Protein 8D41 (pdb70)

Organism: Homo sapiens (NCBI:txid9606)

Solvent-accessible surface area: 24075 Å² total; per-residue (Å²): 115,75,137,175,174,68,55,175,88,50,196,30,59,61,146,104,72,5,68,4,112,43,67,57,0,38,16,7,21,8,7,70,116,71,32,23,0,0,2,0,10,88,63,2,36,0,14,0,50,22,19,129,83,110,63,87,66,39,56,5,144,8,31,136,90,13,0,27,4,2,68,13,2,34,118,81,62,30,0,0,0,0,0,10,36,59,25,0,18,0,6,29,9,92,76,89,99,131,72,68,69,32,116,1,6,91,50,87,0,42,14,1,8,34,6,67,95,83,26,31,0,2,0,0,0,8,20,82,44,0,36,8,17,6,22,102,139,91,22,54,56,56,38,49,1,110,38,10,106,73,73,0,36,48,5,30,18,2,71,79,69,35,72,26,0,0,0,0,0,40,17,81,20,0,21,0,0,76,18,68,37,58,62,35,69,37,50,4,131,40,10,96,9,8,0,16,0,3,30,8,48,54,21,76,101,92,24,33,0,0,0,0,0,41,3,20,23,0,17,0,3,15,23,122,106,106,64,50,57,65,52,8,122,38,8,49,78,44,0,10,5,6,8,11,7,39,88,32,62,1,0,1,0,0,0,31,25,3,16,5,33,3,8,37,19,86,90,35,39,71,31,20,60,49,88,65,52,8,97,85,0,43,13,25,11,37,42,133,67,20,46,15,1,0,3,0,0,23,77,0,2,0,0,6,81,3,47,182,115,207,53,78,52,121,117,67,4,68,3,120,40,58,69,0,38,14,6,19,5,6,73,114,71,32,29,0,0,2,0,7,64,78,0,10,0,14,0,44,25,15,122,82,94,62,84,66,35,73,7,127,10,21,128,81,8,0,26,3,0,54,13,3,32,117,78,61,28,0,0,0,0,0,7,38,53,25,0,15,0,10,29,10,93,80,89,110,136,67,70,61,31,112,1,7,88,39,35,0,41,10,0,10,34,6,68,102,45,33,36,0,2,0,0,0,4,23,63,40,0,37,8,13,7,23,103,128,91,20,55,52,51,37,66,1,122,36,9,95,42,7,0,38,50,5,28,21,1,53,75,68,38,85,23,1,0,0,0,0,37,27,133,21,1,22,0,0,83,30,75,39,84,66,36,70,34,50,6,138,39,10,111,102,9,0,17,0,4,26,5,46,42,22,78,124,13,26,52,0,0,0,0,0,38,18,119,31,0,20,0,3,21,25,125,92,112,59,50,55,65,59,12,76,39,11,60,72,41,0,12,4,5,4,5,7,29,88,43,74,8,0,3,0,1,0,42,42,15,25,0,39,0,10,47,15,78,95,33,106,62,33,24,67,16,104,47,70,9,106,85,0,46,14,26,15,36,39,161,68,22,45,12,0,0,1,0,0,20,77,0,1,0,0,2,37,3,54

Nearest PDB structures (foldseek):
  8d41-assembly2_B  TM=9.982E-01  e=4.734E-61  Homo sapiens
  8d30-assembly2_B  TM=9.997E-01  e=1.872E-59  Homo sapiens
  8d30-assembly1_A  TM=9.996E-01  e=1.872E-59  Homo sapiens
  5a1u-assembly1_D  TM=9.649E-01  e=9.691E-51  Mus musculus
  8wc8-assembly1_B  TM=8.792E-01  e=8.380E-22  Homo sapiens

GO terms:
  GO:0030126 COPI vesicle coat (C, IDA)
  GO:0006890 retrograde vesicle-mediated transport, Golgi to endoplasmic reticulum (P, IMP)
  GO:0000139 Golgi membrane (C, TAS)
  GO:0005789 endoplasmic reticulum membrane (C, TAS)
  GO:0005829 cytosol (C, TAS)
  GO:0030133 transport vesicle (C, TAS)
  GO:0005515 protein binding (F, IPI)
  GO:0006891 intra-Golgi vesicle-mediated transport (P, IDA)
  GO:0006890 retrograde vesicle-mediated transport, Golgi to endoplasmic reticulum (P, TAS)

InterPro domains:
  IPR001680 WD40 repeat [PF00400] (9-43)
  IPR001680 WD40 repeat [PF00400] (49-85)
  IPR001680 WD40 repeat [PF00400] (91-127)
  IPR001680 WD40 repeat [PF00400] (132-170)
  IPR001680 WD40 repeat [PF00400] (177-215)
  IPR001680 WD40 repeat [PF00400] (220-256)
  IPR001680 WD40 repeat [PS50082] (11-52)
  IPR001680 WD40 repeat [PS50082] (95-127)
  IPR001680 WD40 repeat [PS50082] (138-180)
  IPR001680 WD40 repeat [PS50082] (181-224)
  IPR001680 WD40 repeat [PS50082] (225-266)
  IPR001680 WD40 repeat [SM00320] (4-43)
  IPR001680 WD40 repeat [SM00320] (46-85)
  IPR001680 WD40 repeat [SM00320] (88-127)
  IPR001680 WD40 repeat [SM00320] (131-171)
  IPR001680 WD40 repeat [SM00320] (174-215)
  IPR001680 WD40 repeat [SM00320] (218-257)
  IPR006692 COPA/B, second beta-propeller domain [PF04053] (319-577)
  IPR015943 WD40/YVTN repeat-like-containing domain superfamily [G3DSA:2.130.10.10] (11-300)
  IPR016453 Coatomer beta' subunit (COPB2) [PIRSF005567] (2-863)

Radius of gyration: 26.99 Å; Cα contacts (8 Å, |Δi|>4): 1887; chains: 2; bounding box: 72×59×78 Å

Secondary structure (DSSP, 8-state):
--TTTS-PPPP--EEEEEEEE-S-EEEEEE-SSSSEEEEEETTSEEEEEETTTTEEEEEEE--SS---EEEEEGGGTEEEEE-TTSEEEEEETTT--EEEEEE--SS-EEEEEE-SSSSEEEEEETTS-EEEEETTTTTEEEEEE---SS-EEEEEEETTEEEEEEEEETTS-EEEEETT-SS-SEEE---SS-EEEEEE--STT--EEEEEETTS-EEEEETTTTEEEEEE---SS-EEEEEE-SSSSEEEEEETTSEEEEEETTT--EEEEEE-SSS-EEEEEE-TT--EEEEEETTEEEEEEE-/------EEEEEEE-SPEEEEEE-SSSSEEEEEETTSEEEEEETTTTEEEEEEE--SS-EEEEEEEGGGTEEEEEETTSEEEEEETTT--EEEEEE--SS-EEEEEE-SSSSEEEEEETTS-EEEEETTTTTEEEEEE---SS-EEEEEEETTEEEEEEEEETTS-EEEEETT-SS-SEEE---SS-EEEEEE---TT--EEEEEETTS-EEEEETTTTEEEEEE---SS-EEEEEE-SSSSEEEEEETTSEEEEEETTT--EEEEEE-S-SSEEEEEE-TT--EEEEEETTEEEEEE--

Sequence (606 aa):
ENLYFQQGMPLRLDIKRKLTARSDRVKSVDLHPTEPWMLASLYNGSVCVWNHETQTLVKTFEVCDLPVRAAKFVARKNWVVVTGADDMQIRVFNYNTLERVHMFEAHSDYIRCIAVHPTQPFILTSSDDMLIKLWDWDKKWSCSQVFEGHTHYVMQIVINPKDNNQFASASLDRTIKVWQLGSSSPNFTLEGHEKGVNCIDYYSGGDKPYLISGADDRLVKIWDYQNKTCVQTLEGHAQNVSCASFHPELPIIITGSEDGTVRIWHSSTYRLESTLNYGMERVWCVASLRGSNNVALGYDEGSIIVKLGPLRLDIKRKLTARSDRVKSVDLHPTEPWMLASLYNGSVCVWNHETQTLVKTTFEVCDLPVRAAKFVARKNWVVTGADDMQIRVFNYNTLERVHMFEAHSDYIRCIAVHPTQPFILTSSDDMLIKLWDWDKKWSCSQVFEGHTHYVMQIVINPKDNNQFASASLDRTIKVWQLGSSSSPNFTLEGHEKGVNCIDYYSGGDKPYLISGADDRLVKIWDYQNKTCVQTLEGHAQNVSCASFHPELPIIITGSEDGTVRIWHSSTYRLESTLNYGMERVWCVASLRGSNNVALGYDEGSIIVKLG

Foldseek 3Di:
DDPVPDPDFDDKDKDWLEDFFDAFWQEWEQAFPAQWIWTWHQQGKIWIANSNVNDTDDIANGDRGGFNEWYDPNVQQWIWTFGQVQKIFIARRVVSDRPDMDRHDPGGWQYWEQQPPAQWIWIFFQNQWIWIFHVVVVRDTQEIAHDGPGGFNYKYAQLVHNQKIWTFFQSQWIFIDGSVDNYTPDIQHDGPGGKREKEAQNDPPAQWMWTWAQSQWIFIARVVVSDTPDIQHDGPGGWQYWYCANPAQWIWTFFLSQWIWIARNPRRHTNDTDRPPQGGWHYKYHHVPAQWMWTTGSGGIIIMRID/DFDWDKDWLEDFFDAFFQEWEADPPACWIWTWHQQQKIWIANSNVNHTDDIARGDRGGFNEWYDPPVQCWIWTFGQVQKIFIANRVVRDRPDIDRHAPGGWQYWEQQPPAQWIWIFGQNQKIFIFHVVVVRDTPAIAHDGPGGFNYKYAQLVHNQWMWTFFQSQKIFIPGPVDRYTPDIAHDGPGGWQEKEAANDPPARWMWTWAQSQWIWIAGPVVRDTPDIDHDGPGGWQYWDCANPAQWIWTFFLSQWIWIARNPPRHTNDIDRPPQGGWHYKYHDNVAQWMWTTGSGGIIIMRTD

B-factor: mean 20.67, std 7.09, range [0.5, 63.64]

Structure (mmCIF, N/CA/C/O backbone):
data_8D41
#
_entry.id   8D41
#
_cell.length_a   57.015
_cell.length_b   91.149
_cell.length_c   58.716
_cell.angle_alpha   90.000
_cell.angle_beta   99.580
_cell.angle_gamma   90.000
#
_symmetry.space_group_name_H-M   'P 1 21 1'
#
loop_
_entity.id
_entity.type
_entity.pdbx_description
1 polymer "Coatomer subunit beta'"
2 non-polymer '(1R,2R,3S,4S)-3-[4-(4-fluorophenyl)piperazine-1-carbonyl]bicyclo[2.2.1]heptane-2-carboxylic acid'
3 non-polymer GLYCEROL
4 non-polymer 'UNKNOWN ATOM OR ION'
5 water water
#
loop_
_atom_site.group_PDB
_atom_site.id
_atom_site.type_symbol
_atom_site.label_atom_id
_atom_site.label_alt_id
_atom_site.label_comp_id
_atom_site.label_asym_id
_atom_site.label_entity_id
_atom_site.label_seq_id
_atom_site.pdbx_PDB_ins_code
_atom_site.Cartn_x
_atom_site.Cartn_y
_atom_site.Cartn_z
_atom_site.occupancy
_atom_site.B_iso_or_equiv
_atom_site.auth_seq_id
_atom_site.auth_comp_id
_atom_site.auth_asym_id
_atom_site.auth_atom_id
_atom_site.pdbx_PDB_model_num
ATOM 1 N N . GLU A 1 12 ? -2.097 -7.831 -5.471 1.00 51.34 -6 GLU A N 1
ATOM 2 C CA . GLU A 1 12 ? -1.527 -8.014 -4.084 1.00 51.98 -6 GLU A CA 1
ATOM 3 C C . GLU A 1 12 ? -0.164 -8.723 -4.167 1.00 51.27 -6 GLU A C 1
ATOM 4 O O . GLU A 1 12 ? 0.102 -9.572 -3.293 1.00 49.05 -6 GLU A O 1
ATOM 6 N N . ASN A 1 13 ? 0.677 -8.355 -5.151 1.00 45.83 -5 ASN A N 1
ATOM 7 C CA . ASN A 1 13 ? 2.034 -8.935 -5.373 1.00 40.40 -5 ASN A CA 1
ATOM 8 C C . ASN A 1 13 ? 2.944 -7.887 -6.034 1.00 37.17 -5 ASN A C 1
ATOM 9 O O . ASN A 1 13 ? 2.457 -6.765 -6.313 1.00 29.70 -5 ASN A O 1
ATOM 14 N N . LEU A 1 14 ? 4.191 -8.278 -6.340 1.00 32.90 -4 LEU A N 1
ATOM 15 C CA . LEU A 1 14 ? 5.315 -7.370 -6.718 1.00 33.39 -4 LEU A CA 1
ATOM 16 C C . LEU A 1 14 ? 4.999 -6.592 -8.005 1.00 27.76 -4 LEU A C 1
ATOM 17 O O . LEU A 1 14 ? 5.706 -5.603 -8.257 1.00 26.61 -4 LEU A O 1
ATOM 22 N N . TYR A 1 15 ? 3.964 -6.994 -8.753 1.00 23.58 -3 TYR A N 1
ATOM 23 C CA . TYR A 1 15 ? 3.546 -6.357 -10.032 1.00 23.61 -3 TYR A CA 1
ATOM 24 C C . TYR A 1 15 ? 2.566 -5.224 -9.732 1.00 22.53 -3 TYR A C 1
ATOM 25 O O . TYR A 1 15 ? 2.295 -4.409 -10.639 1.00 23.03 -3 TYR A O 1
ATOM 34 N N . PHE A 1 16 ? 2.097 -5.133 -8.485 1.00 21.67 -2 PHE A N 1
ATOM 35 C CA . PHE A 1 16 ? 1.130 -4.094 -8.057 1.00 22.61 -2 PHE A CA 1
ATOM 36 C C . PHE A 1 16 ? 1.610 -3.341 -6.805 1.00 22.61 -2 PHE A C 1
ATOM 37 O O . PHE A 1 16 ? 1.266 -2.157 -6.660 1.00 23.09 -2 PHE A O 1
ATOM 45 N N A GLN A 1 17 ? 2.380 -3.983 -5.934 0.50 21.62 -1 GLN A N 1
ATOM 46 N N B GLN A 1 17 ? 2.357 -4.029 -5.927 0.50 21.87 -1 GLN A N 1
ATOM 47 C CA A GLN A 1 17 ? 2.741 -3.405 -4.617 0.50 21.88 -1 GLN A CA 1
ATOM 48 C CA B GLN A 1 17 ? 2.809 -3.530 -4.596 0.50 22.24 -1 GLN A CA 1
ATOM 49 C C A GLN A 1 17 ? 4.237 -3.062 -4.615 0.50 21.85 -1 GLN A C 1
ATOM 50 C C B GLN A 1 17 ? 4.231 -2.965 -4.729 0.50 21.88 -1 GLN A C 1
ATOM 51 O O A GLN A 1 17 ? 4.999 -3.708 -5.364 0.50 21.46 -1 GLN A O 1
ATOM 52 O O B GLN A 1 17 ? 4.959 -3.399 -5.649 0.50 21.18 -1 GLN A O 1
ATOM 63 N N . GLY A 1 18 ? 4.612 -2.034 -3.849 1.00 22.36 0 GLY A N 1
ATOM 64 C CA . GLY A 1 18 ? 5.975 -1.473 -3.813 1.00 23.13 0 GLY A CA 1
ATOM 65 C C . GLY A 1 18 ? 6.969 -2.422 -3.151 1.00 24.39 0 GLY A C 1
ATOM 66 O O . GLY A 1 18 ? 6.564 -3.548 -2.746 1.00 22.78 0 GLY A O 1
ATOM 67 N N . MET A 1 19 ? 8.222 -1.987 -3.030 1.00 26.47 1 MET A N 1
ATOM 68 C CA . MET A 1 19 ? 9.318 -2.769 -2.400 1.00 30.70 1 MET A CA 1
ATOM 69 C C . MET A 1 19 ? 9.062 -2.922 -0.897 1.00 26.93 1 MET A C 1
ATOM 70 O O . MET A 1 19 ? 8.598 -1.991 -0.239 1.00 24.22 1 MET A O 1
ATOM 75 N N . PRO A 1 20 ? 9.323 -4.118 -0.318 1.00 24.85 2 PRO A N 1
ATOM 76 C CA . PRO A 1 20 ? 9.317 -4.292 1.132 1.00 23.71 2 PRO A CA 1
ATOM 77 C C . PRO A 1 20 ? 10.108 -3.204 1.868 1.00 22.60 2 PRO A C 1
ATOM 78 O O . PRO A 1 20 ? 11.187 -2.854 1.414 1.00 20.37 2 PRO A O 1
ATOM 82 N N . LEU A 1 21 ? 9.505 -2.652 2.934 1.00 21.44 3 LEU A N 1
ATOM 83 C CA . LEU A 1 21 ? 10.158 -1.802 3.958 1.00 23.09 3 LEU A CA 1
ATOM 84 C C . LEU A 1 21 ? 11.316 -2.567 4.575 1.00 22.37 3 LEU A C 1
ATOM 85 O O . LEU A 1 21 ? 11.115 -3.728 4.933 1.00 26.30 3 LEU A O 1
ATOM 90 N N . ARG A 1 22 ? 12.447 -1.912 4.784 1.00 22.18 4 ARG A N 1
ATOM 91 C CA . ARG A 1 22 ? 13.503 -2.454 5.664 1.00 21.83 4 ARG A CA 1
ATOM 92 C C . ARG A 1 22 ? 13.008 -2.334 7.098 1.00 22.02 4 ARG A C 1
ATOM 93 O O . ARG A 1 22 ? 12.739 -1.216 7.527 1.00 22.12 4 ARG A O 1
ATOM 101 N N . LEU A 1 23 ? 12.825 -3.466 7.755 1.00 22.29 5 LEU A N 1
ATOM 102 C CA . LEU A 1 23 ? 12.364 -3.568 9.160 1.00 26.98 5 LEU A CA 1
ATOM 103 C C . LEU A 1 23 ? 13.337 -4.446 9.925 1.00 25.82 5 LEU A C 1
ATOM 104 O O . LEU A 1 23 ? 13.129 -5.665 9.934 1.00 30.86 5 LEU A O 1
ATOM 109 N N . ASP A 1 24 ? 14.397 -3.861 10.463 1.00 23.51 6 ASP A N 1
ATOM 110 C CA . ASP A 1 24 ? 15.331 -4.562 11.372 1.00 23.32 6 ASP A CA 1
ATOM 111 C C . ASP A 1 24 ? 14.513 -4.977 12.592 1.00 23.89 6 ASP A C 1
ATOM 112 O O . ASP A 1 24 ? 13.662 -4.158 13.031 1.00 24.46 6 ASP A O 1
ATOM 117 N N . ILE A 1 25 ? 14.618 -6.241 12.996 1.00 20.63 7 ILE A N 1
ATOM 118 C CA . ILE A 1 25 ? 13.866 -6.794 14.156 1.00 19.63 7 ILE A CA 1
ATOM 119 C C . ILE A 1 25 ? 14.864 -7.482 15.085 1.00 17.84 7 ILE A C 1
ATOM 120 O O . ILE A 1 25 ? 15.478 -8.466 14.668 1.00 17.02 7 ILE A O 1
ATOM 125 N N . LYS A 1 26 ? 15.043 -6.941 16.279 1.00 17.21 8 LYS A N 1
ATOM 126 C CA . LYS A 1 26 ? 15.877 -7.543 17.348 1.00 17.31 8 LYS A CA 1
ATOM 127 C C . LYS A 1 26 ? 14.995 -7.813 18.580 1.00 17.11 8 LYS A C 1
ATOM 128 O O . LYS A 1 26 ? 14.235 -6.906 18.971 1.00 15.89 8 LYS A O 1
ATOM 134 N N . ARG A 1 27 ? 15.036 -9.037 19.121 1.00 16.08 9 ARG A N 1
ATOM 135 C CA . ARG A 1 27 ? 14.365 -9.382 20.399 1.00 16.37 9 ARG A CA 1
ATOM 136 C C . ARG A 1 27 ? 15.137 -8.731 21.553 1.00 17.34 9 ARG A C 1
ATOM 137 O O . ARG A 1 27 ? 16.324 -9.019 21.690 1.00 17.38 9 ARG A O 1
ATOM 145 N N . LYS A 1 28 ? 14.503 -7.821 22.279 1.00 18.46 10 LYS A N 1
ATOM 146 C CA . LYS A 1 28 ? 15.102 -7.096 23.425 1.00 20.20 10 LYS A CA 1
ATOM 147 C C . LYS A 1 28 ? 14.739 -7.804 24.736 1.00 18.27 10 LYS A C 1
ATOM 148 O O . LYS A 1 28 ? 15.533 -7.762 25.669 1.00 18.16 10 LYS A O 1
ATOM 154 N N . LEU A 1 29 ? 13.559 -8.397 24.814 1.00 16.92 11 LEU A N 1
ATOM 155 C CA . LEU A 1 29 ? 13.053 -9.059 26.046 1.00 15.94 11 LEU A CA 1
ATOM 156 C C . LEU A 1 29 ? 12.117 -10.190 25.651 1.00 15.21 11 LEU A C 1
ATOM 157 O O . LEU A 1 29 ? 11.262 -9.984 24.770 1.00 14.60 11 LEU A O 1
ATOM 162 N N . THR A 1 30 ? 12.265 -11.332 26.291 1.00 14.41 12 THR A N 1
ATOM 163 C CA . THR A 1 30 ? 11.287 -12.421 26.260 1.00 15.76 12 THR A CA 1
ATOM 164 C C . THR A 1 30 ? 10.992 -12.795 27.700 1.00 16.97 12 THR A C 1
ATOM 165 O O . THR A 1 30 ? 11.890 -13.306 28.354 1.00 18.60 12 THR A O 1
ATOM 169 N N . ALA A 1 31 ? 9.801 -12.482 28.177 1.00 17.75 13 ALA A N 1
ATOM 170 C CA . ALA A 1 31 ? 9.372 -12.699 29.574 1.00 17.68 13 ALA A CA 1
ATOM 171 C C . ALA A 1 31 ? 8.204 -13.673 29.590 1.00 17.70 13 ALA A C 1
ATOM 172 O O . ALA A 1 31 ? 7.064 -13.245 29.367 1.00 17.78 13 ALA A O 1
ATOM 174 N N . ARG A 1 32 ? 8.492 -14.951 29.781 1.00 18.60 14 ARG A N 1
ATOM 175 C CA . ARG A 1 32 ? 7.476 -16.019 29.822 1.00 20.08 14 ARG A CA 1
ATOM 176 C C . ARG A 1 32 ? 6.681 -15.863 31.120 1.00 19.67 14 ARG A C 1
ATOM 177 O O . ARG A 1 32 ? 7.294 -15.638 32.166 1.00 18.86 14 ARG A O 1
ATOM 181 N N . SER A 1 33 ? 5.353 -15.903 31.028 1.00 20.38 15 SER A N 1
ATOM 182 C CA . SER A 1 33 ? 4.429 -15.711 32.167 1.00 18.83 15 SER A CA 1
ATOM 183 C C . SER A 1 33 ? 3.049 -16.241 31.803 1.00 18.92 15 SER A C 1
ATOM 184 O O . SER A 1 33 ? 2.859 -16.692 30.647 1.00 17.66 15 SER A O 1
ATOM 187 N N . ASP A 1 34 ? 2.141 -16.183 32.764 1.00 18.82 16 ASP A N 1
ATOM 188 C CA . ASP A 1 34 ? 0.687 -16.334 32.582 1.00 21.40 16 ASP A CA 1
ATOM 189 C C . ASP A 1 34 ? 0.208 -15.238 31.625 1.00 18.62 16 ASP A C 1
ATOM 190 O O . ASP A 1 34 ? 0.954 -14.261 31.436 1.00 19.25 16 ASP A O 1
ATOM 195 N N . ARG A 1 35 ? -0.988 -15.405 31.060 1.00 15.20 17 ARG A N 1
ATOM 196 C CA . ARG A 1 35 ? -1.583 -14.538 30.014 1.00 14.71 17 ARG A CA 1
ATOM 197 C C . ARG A 1 35 ? -1.418 -13.054 30.365 1.00 14.51 17 ARG A C 1
ATOM 198 O O . ARG A 1 35 ? -1.882 -12.612 31.464 1.00 13.95 17 ARG A O 1
ATOM 206 N N . VAL A 1 36 ? -0.860 -12.297 29.423 1.00 14.06 18 VAL A N 1
ATOM 207 C CA . VAL A 1 36 ? -0.678 -10.828 29.515 1.00 14.29 18 VAL A CA 1
ATOM 208 C C . VAL A 1 36 ? -1.823 -10.127 28.781 1.00 14.40 18 VAL A C 1
ATOM 209 O O . VAL A 1 36 ? -1.928 -10.280 27.541 1.00 14.77 18 VAL A O 1
ATOM 213 N N . LYS A 1 37 ? -2.567 -9.291 29.503 1.00 14.51 19 LYS A N 1
ATOM 214 C CA . LYS A 1 37 ? -3.760 -8.578 28.983 1.00 14.70 19 LYS A CA 1
ATOM 215 C C . LYS A 1 37 ? -3.374 -7.147 28.587 1.00 14.18 19 LYS A C 1
ATOM 216 O O . LYS A 1 37 ? -4.006 -6.615 27.673 1.00 14.49 19 LYS A O 1
ATOM 222 N N . SER A 1 38 ? -2.389 -6.529 29.241 1.00 12.72 20 SER A N 1
ATOM 223 C CA . SER A 1 38 ? -1.938 -5.161 28.870 1.00 12.68 20 SER A CA 1
ATOM 224 C C . SER A 1 38 ? -0.426 -4.997 29.069 1.00 12.95 20 SER A C 1
ATOM 225 O O . SER A 1 38 ? 0.163 -5.711 29.920 1.00 12.95 20 SER A O 1
ATOM 228 N N . VAL A 1 39 ? 0.166 -4.120 28.260 1.00 12.79 21 VAL A N 1
ATOM 229 C CA . VAL A 1 39 ? 1.580 -3.688 28.349 1.00 12.68 21 VAL A CA 1
ATOM 230 C C . VAL A 1 39 ? 1.639 -2.170 28.247 1.00 12.91 21 VAL A C 1
ATOM 231 O O . VAL A 1 39 ? 0.742 -1.576 27.618 1.00 11.45 21 VAL A O 1
ATOM 235 N N . ASP A 1 40 ? 2.692 -1.584 28.796 1.00 12.92 22 ASP A N 1
ATOM 236 C CA . ASP A 1 40 ? 2.994 -0.147 28.664 1.00 13.90 22 ASP A CA 1
ATOM 237 C C . ASP A 1 40 ? 4.522 0.040 28.721 1.00 13.78 22 ASP A C 1
ATOM 238 O O . ASP A 1 40 ? 5.182 -0.693 29.465 1.00 12.97 22 ASP A O 1
ATOM 243 N N . LEU A 1 41 ? 5.058 0.982 27.955 1.00 13.03 23 LEU A N 1
ATOM 244 C CA . LEU A 1 41 ? 6.496 1.323 27.988 1.00 13.87 23 LEU A CA 1
ATOM 245 C C . LEU A 1 41 ? 6.662 2.653 28.725 1.00 13.47 23 LEU A C 1
ATOM 246 O O . LEU A 1 41 ? 5.883 3.588 28.447 1.00 14.73 23 LEU A O 1
ATOM 251 N N . HIS A 1 42 ? 7.583 2.711 29.676 1.00 14.08 24 HIS A N 1
ATOM 252 C CA . HIS A 1 42 ? 7.893 3.935 30.458 1.00 13.34 24 HIS A CA 1
ATOM 253 C C . HIS A 1 42 ? 8.638 4.917 29.566 1.00 13.39 24 HIS A C 1
ATOM 254 O O . HIS A 1 42 ? 9.493 4.523 28.771 1.00 14.17 24 HIS A O 1
ATOM 261 N N . PRO A 1 43 ? 8.282 6.215 29.615 1.00 14.19 25 PRO A N 1
ATOM 262 C CA . PRO A 1 43 ? 8.906 7.214 28.761 1.00 15.31 25 PRO A CA 1
ATOM 263 C C . PRO A 1 43 ? 10.384 7.530 29.056 1.00 16.60 25 PRO A C 1
ATOM 264 O O . PRO A 1 43 ? 11.007 8.025 28.175 1.00 17.78 25 PRO A O 1
ATOM 268 N N . THR A 1 44 ? 10.911 7.244 30.254 1.00 17.62 26 THR A N 1
ATOM 269 C CA . THR A 1 44 ? 12.296 7.679 30.641 1.00 20.17 26 THR A CA 1
ATOM 270 C C . THR A 1 44 ? 13.077 6.554 31.317 1.00 21.05 26 THR A C 1
ATOM 271 O O . THR A 1 44 ? 14.303 6.632 31.325 1.00 25.56 26 THR A O 1
ATOM 275 N N . GLU A 1 45 ? 12.404 5.569 31.882 1.00 21.31 27 GLU A N 1
ATOM 276 C CA . GLU A 1 45 ? 13.050 4.349 32.413 1.00 20.31 27 GLU A CA 1
ATOM 277 C C . GLU A 1 45 ? 13.026 3.280 31.334 1.00 19.13 27 GLU A C 1
ATOM 278 O O . GLU A 1 45 ? 12.093 3.227 30.539 1.00 19.75 27 GLU A O 1
ATOM 284 N N . PRO A 1 46 ? 14.032 2.381 31.283 1.00 18.53 28 PRO A N 1
ATOM 285 C CA . PRO A 1 46 ? 14.022 1.282 30.323 1.00 17.72 28 PRO A CA 1
ATOM 286 C C . PRO A 1 46 ? 13.094 0.154 30.816 1.00 16.74 28 PRO A C 1
ATOM 287 O O . PRO A 1 46 ? 13.577 -0.968 31.018 1.00 16.09 28 PRO A O 1
ATOM 291 N N . TRP A 1 47 ? 11.808 0.476 31.000 1.00 14.79 29 TRP A N 1
ATOM 292 C CA . TRP A 1 47 ? 10.798 -0.363 31.690 1.00 14.72 29 TRP A CA 1
ATOM 293 C C . TRP A 1 47 ? 9.682 -0.778 30.726 1.00 14.31 29 TRP A C 1
ATOM 294 O O . TRP A 1 47 ? 9.147 0.099 29.977 1.00 13.21 29 TRP A O 1
ATOM 305 N N . MET A 1 48 ? 9.258 -2.022 30.835 1.00 14.15 30 MET A N 1
ATOM 306 C CA . MET A 1 48 ? 7.968 -2.492 30.302 1.00 14.43 30 MET A CA 1
ATOM 307 C C . MET A 1 48 ? 7.104 -2.950 31.475 1.00 14.05 30 MET A C 1
ATOM 308 O O . MET A 1 48 ? 7.596 -3.732 32.333 1.00 14.39 30 MET A O 1
ATOM 313 N N . LEU A 1 49 ? 5.888 -2.435 31.522 1.00 14.13 31 LEU A N 1
ATOM 314 C CA . LEU A 1 49 ? 4.787 -2.869 32.416 1.00 14.45 31 LEU A CA 1
ATOM 315 C C . LEU A 1 49 ? 4.009 -3.988 31.705 1.00 14.51 31 LEU A C 1
ATOM 316 O O . LEU A 1 49 ? 3.841 -3.898 30.495 1.00 14.01 31 LEU A O 1
ATOM 321 N N . ALA A 1 50 ? 3.506 -4.952 32.454 1.00 13.70 32 ALA A N 1
ATOM 322 C CA . ALA A 1 50 ? 2.582 -6.001 32.001 1.00 14.90 32 ALA A CA 1
ATOM 323 C C . ALA A 1 50 ? 1.585 -6.276 33.127 1.00 15.45 32 ALA A C 1
ATOM 324 O O . ALA A 1 50 ? 2.026 -6.462 34.272 1.00 16.91 32 ALA A O 1
ATOM 326 N N . SER A 1 51 ? 0.314 -6.377 32.793 1.00 14.13 33 SER A N 1
ATOM 327 C CA . SER A 1 51 ? -0.748 -6.835 33.708 1.00 14.48 33 SER A CA 1
ATOM 328 C C . SER A 1 51 ? -1.244 -8.214 33.249 1.00 15.64 33 SER A C 1
ATOM 329 O O . SER A 1 51 ? -1.445 -8.419 32.000 1.00 14.94 33 SER A O 1
ATOM 332 N N . LEU A 1 52 ? -1.406 -9.123 34.204 1.00 14.62 34 LEU A N 1
ATOM 333 C CA . LEU A 1 52 ? -1.575 -10.576 33.959 1.00 15.70 34 LEU A CA 1
ATOM 334 C C . LEU A 1 52 ? -2.987 -11.018 34.363 1.00 17.07 34 LEU A C 1
ATOM 335 O O . LEU A 1 52 ? -3.610 -10.381 35.274 1.00 14.86 34 LEU A O 1
ATOM 340 N N . TYR A 1 53 ? -3.433 -12.109 33.749 1.00 18.41 35 TYR A N 1
ATOM 341 C CA . TYR A 1 53 ? -4.690 -12.827 34.055 1.00 19.55 35 TYR A CA 1
ATOM 342 C C . TYR A 1 53 ? -4.724 -13.237 35.532 1.00 18.99 35 TYR A C 1
ATOM 343 O O . TYR A 1 53 ? -5.797 -13.199 36.119 1.00 20.12 35 TYR A O 1
ATOM 352 N N . ASN A 1 54 ? -3.567 -13.560 36.111 1.00 18.89 36 ASN A N 1
ATOM 353 C CA . ASN A 1 54 ? -3.435 -14.067 37.499 1.00 18.50 36 ASN A CA 1
ATOM 354 C C . ASN A 1 54 ? -3.460 -12.904 38.512 1.00 18.17 36 ASN A C 1
ATOM 355 O O . ASN A 1 54 ? -3.251 -13.166 39.711 1.00 17.38 36 ASN A O 1
ATOM 360 N N . GLY A 1 55 ? -3.639 -11.666 38.059 1.00 18.87 37 GLY A N 1
ATOM 361 C CA . GLY A 1 55 ? -3.710 -10.481 38.944 1.00 20.45 37 GLY A CA 1
ATOM 362 C C . GLY A 1 55 ? -2.346 -9.844 39.245 1.00 20.82 37 GLY A C 1
ATOM 363 O O . GLY A 1 55 ? -2.327 -8.841 39.987 1.00 21.58 37 GLY A O 1
ATOM 364 N N . SER A 1 56 ? -1.253 -10.352 38.666 1.00 19.96 38 SER A N 1
ATOM 365 C CA . SER A 1 56 ? 0.100 -9.741 38.792 1.00 21.17 38 SER A CA 1
ATOM 366 C C . SER A 1 56 ? 0.192 -8.528 37.871 1.00 19.21 38 SER A C 1
ATOM 367 O O . SER A 1 56 ? -0.315 -8.605 36.716 1.00 17.24 38 SER A O 1
ATOM 370 N N . VAL A 1 57 ? 0.829 -7.462 38.349 1.00 17.83 39 VAL A N 1
ATOM 371 C CA . VAL A 1 57 ? 1.385 -6.370 37.498 1.00 17.05 39 VAL A CA 1
ATOM 372 C C . VAL A 1 57 ? 2.892 -6.307 37.739 1.00 17.35 39 VAL A C 1
ATOM 373 O O . VAL A 1 57 ? 3.312 -6.145 38.920 1.00 15.93 39 VAL A O 1
ATOM 377 N N . CYS A 1 58 ? 3.663 -6.455 36.656 1.00 17.09 40 CYS A N 1
ATOM 378 C CA . CYS A 1 58 ? 5.137 -6.631 36.649 1.00 17.69 40 CYS A CA 1
ATOM 379 C C . CYS A 1 58 ? 5.785 -5.484 35.873 1.00 16.84 40 CYS A C 1
ATOM 380 O O . CYS A 1 58 ? 5.168 -4.985 34.897 1.00 15.04 40 CYS A O 1
ATOM 383 N N . VAL A 1 59 ? 6.962 -5.058 36.318 1.00 15.76 41 VAL A N 1
ATOM 384 C CA . VAL A 1 59 ? 7.821 -4.085 35.603 1.00 16.02 41 VAL A CA 1
ATOM 385 C C . VAL A 1 59 ? 9.131 -4.777 35.287 1.00 15.14 41 VAL A C 1
ATOM 386 O O . VAL A 1 59 ? 9.814 -5.174 36.218 1.00 15.54 41 VAL A O 1
ATOM 390 N N . TRP A 1 60 ? 9.431 -4.924 34.009 1.00 14.91 42 TRP A N 1
ATOM 391 C CA . TRP A 1 60 ? 10.698 -5.483 33.507 1.00 15.57 42 TRP A CA 1
ATOM 392 C C . TRP A 1 60 ? 11.597 -4.340 33.092 1.00 14.79 42 TRP A C 1
ATOM 393 O O . TRP A 1 60 ? 11.097 -3.415 32.407 1.00 13.90 42 TRP A O 1
ATOM 404 N N . ASN A 1 61 ? 12.873 -4.445 33.431 1.00 15.31 43 ASN A N 1
ATOM 405 C CA . ASN A 1 61 ? 13.945 -3.586 32.901 1.00 17.74 43 ASN A CA 1
ATOM 406 C C . ASN A 1 61 ? 14.484 -4.273 31.645 1.00 18.38 43 ASN A C 1
ATOM 407 O O . ASN A 1 61 ? 15.065 -5.364 31.772 1.00 18.19 43 ASN A O 1
ATOM 412 N N . HIS A 1 62 ? 14.281 -3.677 30.483 1.00 19.74 44 HIS A N 1
ATOM 413 C CA . HIS A 1 62 ? 14.597 -4.311 29.178 1.00 23.51 44 HIS A CA 1
ATOM 414 C C . HIS A 1 62 ? 16.045 -4.033 28.750 1.00 24.99 44 HIS A C 1
ATOM 415 O O . HIS A 1 62 ? 16.388 -4.462 27.660 1.00 28.38 44 HIS A O 1
ATOM 422 N N . GLU A 1 63 ? 16.871 -3.407 29.604 1.00 27.41 45 GLU A N 1
ATOM 423 C CA . GLU A 1 63 ? 18.343 -3.256 29.387 1.00 28.25 45 GLU A CA 1
ATOM 424 C C . GLU A 1 63 ? 19.086 -4.323 30.188 1.00 30.84 45 GLU A C 1
ATOM 425 O O . GLU A 1 63 ? 19.979 -4.948 29.616 1.00 34.50 45 GLU A O 1
ATOM 431 N N . THR A 1 64 ? 18.699 -4.531 31.452 1.00 29.82 46 THR A N 1
ATOM 432 C CA . THR A 1 64 ? 19.195 -5.627 32.331 1.00 28.11 46 THR A CA 1
ATOM 433 C C . THR A 1 64 ? 18.482 -6.938 31.982 1.00 26.73 46 THR A C 1
ATOM 434 O O . THR A 1 64 ? 19.042 -7.991 32.248 1.00 27.43 46 THR A O 1
ATOM 438 N N . GLN A 1 65 ? 17.293 -6.859 31.387 1.00 26.85 47 GLN A N 1
ATOM 439 C CA . GLN A 1 65 ? 16.385 -8.018 31.184 1.00 27.35 47 GLN A CA 1
ATOM 440 C C . GLN A 1 65 ? 16.133 -8.689 32.543 1.00 25.21 47 GLN A C 1
ATOM 441 O O . GLN A 1 65 ? 16.280 -9.920 32.650 1.00 22.13 47 GLN A O 1
ATOM 447 N N . THR A 1 66 ? 15.763 -7.896 33.545 1.00 21.46 48 THR A N 1
ATOM 448 C CA . THR A 1 66 ? 15.428 -8.389 34.898 1.00 21.25 48 THR A CA 1
ATOM 449 C C . THR A 1 66 ? 14.042 -7.890 35.284 1.00 18.30 48 THR A C 1
ATOM 450 O O . THR A 1 66 ? 13.645 -6.797 34.846 1.00 17.42 48 THR A O 1
ATOM 454 N N . LEU A 1 67 ? 13.361 -8.671 36.092 1.00 17.76 49 LEU A N 1
ATOM 455 C CA . LEU A 1 67 ? 12.102 -8.292 36.763 1.00 19.40 49 LEU A CA 1
ATOM 456 C C . LEU A 1 67 ? 12.447 -7.388 37.954 1.00 19.86 49 LEU A C 1
ATOM 457 O O . LEU A 1 67 ? 13.083 -7.884 38.893 1.00 19.72 49 LEU A O 1
ATOM 462 N N . VAL A 1 68 ? 12.108 -6.103 37.909 1.00 19.36 50 VAL A N 1
ATOM 463 C CA . VAL A 1 68 ? 12.605 -5.136 38.942 1.00 19.47 50 VAL A CA 1
ATOM 464 C C . VAL A 1 68 ? 11.495 -4.773 39.952 1.00 19.78 50 VAL A C 1
ATOM 465 O O . VAL A 1 68 ? 11.851 -4.439 41.094 1.00 20.82 50 VAL A O 1
ATOM 469 N N . LYS A 1 69 ? 10.216 -4.848 39.567 1.00 18.47 51 LYS A N 1
ATOM 470 C CA . LYS A 1 69 ? 9.064 -4.483 40.447 1.00 18.21 51 LYS A CA 1
ATOM 471 C C . LYS A 1 69 ? 7.872 -5.392 40.159 1.00 16.32 51 LYS A C 1
ATOM 472 O O . LYS A 1 69 ? 7.621 -5.693 38.978 1.00 15.69 51 LYS A O 1
ATOM 478 N N . THR A 1 70 ? 7.104 -5.733 41.189 1.00 16.53 52 THR A N 1
ATOM 479 C CA . THR A 1 70 ? 5.754 -6.301 41.032 1.00 16.62 52 THR A CA 1
ATOM 480 C C . THR A 1 70 ? 4.837 -5.690 42.078 1.00 17.82 52 THR A C 1
ATOM 481 O O . THR A 1 70 ? 5.343 -5.163 43.075 1.00 17.13 52 THR A O 1
ATOM 485 N N . PHE A 1 71 ? 3.548 -5.652 41.767 1.00 17.42 53 PHE A N 1
ATOM 486 C CA . PHE A 1 71 ? 2.492 -5.098 42.623 1.00 19.36 53 PHE A CA 1
ATOM 487 C C . PHE A 1 71 ? 1.461 -6.197 42.855 1.00 20.10 53 PHE A C 1
ATOM 488 O O . PHE A 1 71 ? 1.088 -6.868 41.909 1.00 21.44 53 PHE A O 1
ATOM 496 N N . GLU A 1 72 ? 1.074 -6.351 44.114 1.00 25.39 54 GLU A N 1
ATOM 497 C CA . GLU A 1 72 ? -0.060 -7.164 44.610 1.00 26.74 54 GLU A CA 1
ATOM 498 C C . GLU A 1 72 ? -1.358 -6.419 44.302 1.00 23.64 54 GLU A C 1
ATOM 499 O O . GLU A 1 72 ? -1.649 -5.444 44.999 1.00 27.37 54 GLU A O 1
ATOM 505 N N . VAL A 1 73 ? -2.034 -6.767 43.218 1.00 22.23 55 VAL A N 1
ATOM 506 C CA . VAL A 1 73 ? -3.224 -6.011 42.744 1.00 20.91 55 VAL A CA 1
ATOM 507 C C . VAL A 1 73 ? -4.480 -6.773 43.149 1.00 20.69 55 VAL A C 1
ATOM 508 O O . VAL A 1 73 ? -5.254 -6.246 43.964 1.00 20.29 55 VAL A O 1
ATOM 512 N N . CYS A 1 74 ? -4.623 -7.994 42.670 1.00 22.38 56 CYS A N 1
ATOM 513 C CA . CYS A 1 74 ? -5.636 -8.967 43.158 1.00 25.69 56 CYS A CA 1
ATOM 514 C C . CYS A 1 74 ? -5.368 -10.315 42.504 1.00 26.52 56 CYS A C 1
ATOM 515 O O . CYS A 1 74 ? -4.290 -10.474 41.901 1.00 23.26 56 CYS A O 1
ATOM 518 N N . ASP A 1 75 ? -6.253 -11.286 42.685 1.00 29.58 57 ASP A N 1
ATOM 519 C CA . ASP A 1 75 ? -6.016 -12.639 42.130 1.00 30.89 57 ASP A CA 1
ATOM 520 C C . ASP A 1 75 ? -7.021 -12.896 41.015 1.00 27.34 57 ASP A C 1
ATOM 521 O O . ASP A 1 75 ? -6.976 -14.001 40.447 1.00 32.18 57 ASP A O 1
ATOM 526 N N . LEU A 1 76 ? -7.763 -11.855 40.608 1.00 25.91 58 LEU A N 1
ATOM 527 C CA . LEU A 1 76 ? -8.563 -11.837 39.351 1.00 22.60 58 LEU A CA 1
ATOM 528 C C . LEU A 1 76 ? -7.756 -11.141 38.258 1.00 20.98 58 LEU A C 1
ATOM 529 O O . LEU A 1 76 ? -6.761 -10.486 38.546 1.00 19.71 58 LEU A O 1
ATOM 534 N N . PRO A 1 77 ? -8.129 -11.310 36.968 1.00 18.53 59 PRO A N 1
ATOM 535 C CA . PRO A 1 77 ? -7.448 -10.617 35.877 1.00 18.02 59 PRO A CA 1
ATOM 536 C C . PRO A 1 77 ? -7.340 -9.103 36.102 1.00 16.43 59 PRO A C 1
ATOM 537 O O . PRO A 1 77 ? -8.256 -8.492 36.591 1.00 14.30 59 PRO A O 1
ATOM 541 N N . VAL A 1 78 ? -6.209 -8.540 35.709 1.00 15.53 60 VAL A N 1
ATOM 542 C CA . VAL A 1 78 ? -6.001 -7.073 35.636 1.00 15.50 60 VAL A CA 1
ATOM 543 C C . VAL A 1 78 ? -5.779 -6.754 34.175 1.00 15.85 60 VAL A C 1
ATOM 544 O O . VAL A 1 78 ? -4.633 -7.012 33.688 1.00 16.51 60 VAL A O 1
ATOM 548 N N . ARG A 1 79 ? -6.828 -6.306 33.491 1.00 13.81 61 ARG A N 1
ATOM 549 C CA . ARG A 1 79 ? -6.848 -6.144 32.014 1.00 13.95 61 ARG A CA 1
ATOM 550 C C . ARG A 1 79 ? -6.228 -4.798 31.616 1.00 12.64 61 ARG A C 1
ATOM 551 O O . ARG A 1 79 ? -6.007 -4.596 30.454 1.00 12.79 61 ARG A O 1
ATOM 559 N N . ALA A 1 80 ? -6.052 -3.877 32.553 1.00 12.80 62 ALA A N 1
ATOM 560 C CA . ALA A 1 80 ? -5.579 -2.507 32.265 1.00 13.14 62 ALA A CA 1
ATOM 561 C C . ALA A 1 80 ? -4.510 -2.099 33.276 1.00 13.40 62 ALA A C 1
ATOM 562 O O . ALA A 1 80 ? -4.788 -2.106 34.472 1.00 14.39 62 ALA A O 1
ATOM 564 N N . ALA A 1 81 ? -3.345 -1.705 32.802 1.00 13.82 63 ALA A N 1
ATOM 565 C CA . ALA A 1 81 ? -2.331 -1.016 33.624 1.00 13.51 63 ALA A CA 1
ATOM 566 C C . ALA A 1 81 ? -1.554 -0.007 32.780 1.00 14.58 63 ALA A C 1
ATOM 567 O O . ALA A 1 81 ? -1.114 -0.351 31.657 1.00 14.90 63 ALA A O 1
ATOM 569 N N . LYS A 1 82 ? -1.345 1.185 33.326 1.00 14.07 64 LYS A N 1
ATOM 570 C CA . LYS A 1 82 ? -0.548 2.249 32.672 1.00 14.17 64 LYS A CA 1
ATOM 571 C C . LYS A 1 82 ? 0.382 2.892 33.700 1.00 13.96 64 LYS A C 1
ATOM 572 O O . LYS A 1 82 ? -0.037 3.089 34.880 1.00 13.08 64 LYS A O 1
ATOM 578 N N . PHE A 1 83 ? 1.520 3.355 33.222 1.00 13.60 65 PHE A N 1
ATOM 579 C CA . PHE A 1 83 ? 2.368 4.341 33.923 1.00 14.72 65 PHE A CA 1
ATOM 580 C C . PHE A 1 83 ? 1.704 5.705 33.885 1.00 14.52 65 PHE A C 1
ATOM 581 O O . PHE A 1 83 ? 1.123 6.083 32.830 1.00 14.25 65 PHE A O 1
ATOM 589 N N . VAL A 1 84 ? 1.843 6.440 34.974 1.00 14.06 66 VAL A N 1
ATOM 590 C CA . VAL A 1 84 ? 1.715 7.918 35.006 1.00 13.80 66 VAL A CA 1
ATOM 591 C C . VAL A 1 84 ? 3.068 8.462 35.442 1.00 13.40 66 VAL A C 1
ATOM 592 O O . VAL A 1 84 ? 3.319 8.553 36.664 1.00 12.88 66 VAL A O 1
ATOM 596 N N . ALA A 1 85 ? 3.956 8.651 34.467 1.00 14.09 67 ALA A N 1
ATOM 597 C CA . ALA A 1 85 ? 5.380 8.961 34.668 1.00 14.72 67 ALA A CA 1
ATOM 598 C C . ALA A 1 85 ? 5.496 10.214 35.550 1.00 15.75 67 ALA A C 1
ATOM 599 O O . ALA A 1 85 ? 6.236 10.176 36.573 1.00 16.03 67 ALA A O 1
ATOM 601 N N . ARG A 1 86 ? 4.707 11.239 35.259 1.00 16.11 68 ARG A N 1
ATOM 602 C CA . ARG A 1 86 ? 4.837 12.550 35.948 1.00 17.06 68 ARG A CA 1
ATOM 603 C C . ARG A 1 86 ? 4.302 12.457 37.387 1.00 17.02 68 ARG A C 1
ATOM 604 O O . ARG A 1 86 ? 4.511 13.421 38.124 1.00 16.44 68 ARG A O 1
ATOM 612 N N . LYS A 1 87 ? 3.656 11.348 37.778 1.00 15.30 69 LYS A N 1
ATOM 613 C CA . LYS A 1 87 ? 3.199 11.133 39.180 1.00 16.07 69 LYS A CA 1
ATOM 614 C C . LYS A 1 87 ? 3.956 9.972 39.842 1.00 16.18 69 LYS A C 1
ATOM 615 O O . LYS A 1 87 ? 3.690 9.731 41.033 1.00 15.52 69 LYS A O 1
ATOM 621 N N . ASN A 1 88 ? 4.879 9.312 39.119 1.00 14.95 70 ASN A N 1
ATOM 622 C CA . ASN A 1 88 ? 5.601 8.106 39.595 1.00 14.94 70 ASN A CA 1
ATOM 623 C C . ASN A 1 88 ? 4.587 7.007 39.966 1.00 14.26 70 ASN A C 1
ATOM 624 O O . ASN A 1 88 ? 4.794 6.296 40.997 1.00 13.15 70 ASN A O 1
ATOM 629 N N . TRP A 1 89 ? 3.557 6.826 39.145 1.00 13.43 71 TRP A N 1
ATOM 630 C CA . TRP A 1 89 ? 2.480 5.838 39.402 1.00 13.44 71 TRP A CA 1
ATOM 631 C C . TRP A 1 89 ? 2.466 4.727 38.350 1.00 12.94 71 TRP A C 1
ATOM 632 O O . TRP A 1 89 ? 2.958 4.931 37.205 1.00 11.96 71 TRP A O 1
ATOM 643 N N . VAL A 1 90 ? 1.956 3.571 38.764 1.00 13.54 72 VAL A N 1
ATOM 644 C CA . VAL A 1 90 ? 1.255 2.581 37.903 1.00 13.10 72 VAL A CA 1
ATOM 645 C C . VAL A 1 90 ? -0.208 2.603 38.337 1.00 13.52 72 VAL A C 1
ATOM 646 O O . VAL A 1 90 ? -0.473 2.404 39.536 1.00 14.29 72 VAL A O 1
ATOM 650 N N A VAL A 1 91 ? -1.122 2.887 37.411 0.50 13.06 73 VAL A N 1
ATOM 651 N N B VAL A 1 91 ? -1.117 2.864 37.396 0.50 13.00 73 VAL A N 1
ATOM 652 C CA A VAL A 1 91 ? -2.591 2.804 37.656 0.50 13.28 73 VAL A CA 1
ATOM 653 C CA B VAL A 1 91 ? -2.594 2.822 37.614 0.50 13.17 73 VAL A CA 1
ATOM 654 C C A VAL A 1 91 ? -3.103 1.500 37.052 0.50 13.50 73 VAL A C 1
ATOM 655 C C B VAL A 1 91 ? -3.127 1.513 37.030 0.50 13.44 73 VAL A C 1
ATOM 656 O O A VAL A 1 91 ? -2.720 1.184 35.911 0.50 13.39 73 VAL A O 1
ATOM 657 O O B VAL A 1 91 ? -2.786 1.206 35.873 0.50 13.37 73 VAL A O 1
ATOM 664 N N . THR A 1 92 ? -3.929 0.781 37.804 1.00 14.10 74 THR A N 1
ATOM 665 C CA . THR A 1 92 ? -4.435 -0.569 37.452 1.00 14.68 74 THR A CA 1
ATOM 666 C C . THR A 1 92 ? -5.969 -0.572 37.482 1.00 14.69 74 THR A C 1
ATOM 667 O O . THR A 1 92 ? -6.545 0.147 38.306 1.00 14.42 74 THR A O 1
ATOM 671 N N . GLY A 1 93 ? -6.590 -1.378 36.610 1.00 15.60 75 GLY A N 1
ATOM 672 C CA . GLY A 1 93 ? -8.024 -1.732 36.652 1.00 14.59 75 GLY A CA 1
ATOM 673 C C . GLY A 1 93 ? -8.210 -3.241 36.601 1.00 13.58 75 GLY A C 1
ATOM 674 O O . GLY A 1 93 ? -7.507 -3.900 35.785 1.00 14.02 75 GLY A O 1
ATOM 675 N N . ALA A 1 94 ? -9.094 -3.782 37.440 1.00 12.93 76 ALA A N 1
ATOM 676 C CA . ALA A 1 94 ? -9.204 -5.233 37.718 1.00 12.92 76 ALA A CA 1
ATOM 677 C C . ALA A 1 94 ? -10.634 -5.705 37.506 1.00 13.65 76 ALA A C 1
ATOM 678 O O . ALA A 1 94 ? -11.563 -4.870 37.480 1.00 14.16 76 ALA A O 1
ATOM 680 N N . ASP A 1 95 ? -10.801 -7.018 37.462 1.00 15.26 77 ASP A N 1
ATOM 681 C CA . ASP A 1 95 ? -12.099 -7.681 37.229 1.00 15.79 77 ASP A CA 1
ATOM 682 C C . ASP A 1 95 ? -12.968 -7.528 38.482 1.00 16.11 77 ASP A C 1
ATOM 683 O O . ASP A 1 95 ? -14.160 -7.808 38.391 1.00 16.66 77 ASP A O 1
ATOM 688 N N . ASP A 1 96 ? -12.387 -7.080 39.595 1.00 16.24 78 ASP A N 1
ATOM 689 C CA . ASP A 1 96 ? -13.136 -6.835 40.855 1.00 17.70 78 ASP A CA 1
ATOM 690 C C . ASP A 1 96 ? -13.584 -5.376 40.911 1.00 17.94 78 ASP A C 1
ATOM 691 O O . ASP A 1 96 ? -14.087 -4.960 41.973 1.00 17.86 78 ASP A O 1
ATOM 696 N N . MET A 1 97 ? -13.410 -4.645 39.795 1.00 18.10 79 MET A N 1
ATOM 697 C CA . MET A 1 97 ? -14.091 -3.360 39.483 1.00 18.83 79 MET A CA 1
ATOM 698 C C . MET A 1 97 ? -13.388 -2.201 40.197 1.00 17.27 79 MET A C 1
ATOM 699 O O . MET A 1 97 ? -13.904 -1.059 40.124 1.00 16.68 79 MET A O 1
ATOM 704 N N . GLN A 1 98 ? -12.208 -2.455 40.782 1.00 17.03 80 GLN A N 1
ATOM 705 C CA . GLN A 1 98 ? -11.406 -1.436 41.515 1.00 16.25 80 GLN A CA 1
ATOM 706 C C . GLN A 1 98 ? -10.323 -0.859 40.594 1.00 15.01 80 GLN A C 1
ATOM 707 O O . GLN A 1 98 ? -9.642 -1.642 39.915 1.00 15.83 80 GLN A O 1
ATOM 713 N N . ILE A 1 99 ? -10.130 0.460 40.634 1.00 14.61 81 ILE A N 1
ATOM 714 C CA . ILE A 1 99 ? -8.887 1.146 40.186 1.00 14.33 81 ILE A CA 1
ATOM 715 C C . ILE A 1 99 ? -7.942 1.156 41.390 1.00 14.77 81 ILE A C 1
ATOM 716 O O . ILE A 1 99 ? -8.398 1.500 42.495 1.00 14.67 81 ILE A O 1
ATOM 721 N N . ARG A 1 100 ? -6.709 0.707 41.201 1.00 13.16 82 ARG A N 1
ATOM 722 C CA . ARG A 1 100 ? -5.663 0.697 42.256 1.00 12.66 82 ARG A CA 1
ATOM 723 C C . ARG A 1 100 ? -4.467 1.440 41.713 1.00 12.49 82 ARG A C 1
ATOM 724 O O . ARG A 1 100 ? -4.046 1.126 40.562 1.00 11.35 82 ARG A O 1
ATOM 732 N N . VAL A 1 101 ? -4.053 2.478 42.436 1.00 12.48 83 VAL A N 1
ATOM 733 C CA . VAL A 1 101 ? -2.922 3.355 42.083 1.00 12.63 83 VAL A CA 1
ATOM 734 C C . VAL A 1 101 ? -1.731 2.984 42.959 1.00 13.14 83 VAL A C 1
ATOM 735 O O . VAL A 1 101 ? -1.880 3.002 44.215 1.00 12.92 83 VAL A O 1
ATOM 739 N N . PHE A 1 102 ? -0.607 2.630 42.338 1.00 12.82 84 PHE A N 1
ATOM 740 C CA . PHE A 1 102 ? 0.638 2.274 43.056 1.00 12.77 84 PHE A CA 1
ATOM 741 C C . PHE A 1 102 ? 1.727 3.281 42.718 1.00 13.43 84 PHE A C 1
ATOM 742 O O . PHE A 1 102 ? 1.866 3.717 41.527 1.00 13.18 84 PHE A O 1
ATOM 750 N N . ASN A 1 103 ? 2.522 3.589 43.728 1.00 13.11 85 ASN A N 1
ATOM 751 C CA . ASN A 1 103 ? 3.761 4.363 43.597 1.00 13.16 85 ASN A CA 1
ATOM 752 C C . ASN A 1 103 ? 4.870 3.373 43.233 1.00 13.44 85 ASN A C 1
ATOM 753 O O . ASN A 1 103 ? 5.102 2.421 44.025 1.00 13.64 85 ASN A O 1
ATOM 758 N N . TYR A 1 104 ? 5.477 3.514 42.050 1.00 13.04 86 TYR A N 1
ATOM 759 C CA . TYR A 1 104 ? 6.472 2.532 41.557 1.00 14.04 86 TYR A CA 1
ATOM 760 C C . TYR A 1 104 ? 7.819 2.754 42.254 1.00 13.90 86 TYR A C 1
ATOM 761 O O . TYR A 1 104 ? 8.615 1.833 42.250 1.00 15.04 86 TYR A O 1
ATOM 770 N N . ASN A 1 105 ? 8.028 3.887 42.925 1.00 14.67 87 ASN A N 1
ATOM 771 C CA . ASN A 1 105 ? 9.265 4.129 43.707 1.00 15.33 87 ASN A CA 1
ATOM 772 C C . ASN A 1 105 ? 9.162 3.420 45.067 1.00 16.28 87 ASN A C 1
ATOM 773 O O . ASN A 1 105 ? 10.166 2.850 45.493 1.00 17.09 87 ASN A O 1
ATOM 778 N N . THR A 1 106 ? 8.010 3.481 45.733 1.00 16.94 88 THR A N 1
ATOM 779 C CA . THR A 1 106 ? 7.821 2.949 47.107 1.00 16.94 88 THR A CA 1
ATOM 780 C C . THR A 1 106 ? 7.116 1.580 47.078 1.00 18.94 88 THR A C 1
ATOM 781 O O . THR A 1 106 ? 7.173 0.880 48.135 1.00 17.57 88 THR A O 1
ATOM 785 N N . LEU A 1 107 ? 6.519 1.201 45.921 1.00 18.39 89 LEU A N 1
ATOM 786 C CA . LEU A 1 107 ? 5.710 -0.043 45.709 1.00 18.11 89 LEU A CA 1
ATOM 787 C C . LEU A 1 107 ? 4.384 0.024 46.479 1.00 17.99 89 LEU A C 1
ATOM 788 O O . LEU A 1 107 ? 3.663 -0.966 46.463 1.00 16.51 89 LEU A O 1
ATOM 793 N N . GLU A 1 108 ? 4.078 1.144 47.133 1.00 16.72 90 GLU A N 1
ATOM 794 C CA . GLU A 1 108 ? 2.853 1.302 47.959 1.00 17.55 90 GLU A CA 1
ATOM 795 C C . GLU A 1 108 ? 1.621 1.413 47.050 1.00 18.33 90 GLU A C 1
ATOM 796 O O . GLU A 1 108 ? 1.694 2.111 45.997 1.00 17.66 90 GLU A O 1
ATOM 802 N N . ARG A 1 109 ? 0.508 0.846 47.494 1.00 17.18 91 ARG A N 1
ATOM 803 C CA . ARG A 1 109 ? -0.834 1.195 46.984 1.00 17.48 91 ARG A CA 1
ATOM 804 C C . ARG A 1 109 ? -1.283 2.475 47.676 1.00 16.60 91 ARG A C 1
ATOM 805 O O . ARG A 1 109 ? -1.699 2.392 48.804 1.00 18.24 91 ARG A O 1
ATOM 813 N N . VAL A 1 110 ? -1.240 3.598 46.978 1.00 16.81 92 VAL A N 1
ATOM 814 C CA . VAL A 1 110 ? -1.449 4.950 47.564 1.00 17.15 92 VAL A CA 1
ATOM 815 C C . VAL A 1 110 ? -2.934 5.308 47.497 1.00 18.14 92 VAL A C 1
ATOM 816 O O . VAL A 1 110 ? -3.374 6.112 48.310 1.00 16.01 92 VAL A O 1
ATOM 820 N N . HIS A 1 111 ? -3.696 4.684 46.600 1.00 18.46 93 HIS A N 1
ATOM 821 C CA . HIS A 1 111 ? -5.158 4.915 46.499 1.00 19.99 93 HIS A CA 1
ATOM 822 C C . HIS A 1 111 ? -5.843 3.763 45.768 1.00 19.22 93 HIS A C 1
ATOM 823 O O . HIS A 1 111 ? -5.200 3.126 44.863 1.00 18.09 93 HIS A O 1
ATOM 830 N N . MET A 1 112 ? -7.116 3.549 46.081 1.00 17.62 94 MET A N 1
ATOM 831 C CA . MET A 1 112 ? -7.999 2.679 45.282 1.00 18.00 94 MET A CA 1
ATOM 832 C C . MET A 1 112 ? -9.455 3.102 45.479 1.00 19.10 94 MET A C 1
ATOM 833 O O . MET A 1 112 ? -9.784 3.772 46.517 1.00 17.05 94 MET A O 1
ATOM 838 N N . PHE A 1 113 ? -10.288 2.794 44.499 1.00 17.47 95 PHE A N 1
ATOM 839 C CA . PHE A 1 113 ? -11.741 3.038 44.578 1.00 19.02 95 PHE A CA 1
ATOM 840 C C . PHE A 1 113 ? -12.453 2.104 43.612 1.00 20.15 95 PHE A C 1
ATOM 841 O O . PHE A 1 113 ? -11.817 1.640 42.654 1.00 18.86 95 PHE A O 1
ATOM 849 N N . GLU A 1 114 ? -13.732 1.835 43.891 1.00 22.60 96 GLU A N 1
ATOM 850 C CA . GLU A 1 114 ? -14.690 1.196 42.957 1.00 23.11 96 GLU A CA 1
ATOM 851 C C . GLU A 1 114 ? -15.009 2.178 41.837 1.00 22.92 96 GLU A C 1
ATOM 852 O O . GLU A 1 114 ? -15.506 3.286 42.135 1.00 22.55 96 GLU A O 1
ATOM 858 N N . ALA A 1 115 ? -14.699 1.803 40.599 1.00 20.19 97 ALA A N 1
ATOM 859 C CA . ALA A 1 115 ? -14.814 2.669 39.406 1.00 17.87 97 ALA A CA 1
ATOM 860 C C . ALA A 1 115 ? -16.042 2.265 38.588 1.00 16.99 97 ALA A C 1
ATOM 861 O O . ALA A 1 115 ? -16.572 3.119 37.885 1.00 17.32 97 ALA A O 1
ATOM 863 N N . HIS A 1 116 ? -16.402 0.983 38.595 1.00 16.17 98 HIS A N 1
ATOM 864 C CA . HIS A 1 116 ? -17.374 0.394 37.640 1.00 17.58 98 HIS A CA 1
ATOM 865 C C . HIS A 1 116 ? -18.149 -0.756 38.307 1.00 18.92 98 HIS A C 1
ATOM 866 O O . HIS A 1 116 ? -17.761 -1.180 39.418 1.00 19.95 98 HIS A O 1
ATOM 873 N N . SER A 1 117 ? -19.193 -1.259 37.647 1.00 18.98 99 SER A N 1
ATOM 874 C CA . SER A 1 117 ? -20.059 -2.341 38.180 1.00 21.47 99 SER A CA 1
ATOM 875 C C . SER A 1 117 ? -19.802 -3.646 37.414 1.00 20.75 99 SER A C 1
ATOM 876 O O . SER A 1 117 ? -20.514 -4.599 37.655 1.00 19.72 99 SER A O 1
ATOM 879 N N . ASP A 1 118 ? -18.733 -3.698 36.603 1.00 19.83 100 ASP A N 1
ATOM 880 C CA . ASP A 1 118 ? -18.286 -4.926 35.895 1.00 21.74 100 ASP A CA 1
ATOM 881 C C . ASP A 1 118 ? -16.796 -4.776 35.512 1.00 20.21 100 ASP A C 1
ATOM 882 O O . ASP A 1 118 ? -16.210 -3.727 35.797 1.00 17.78 100 ASP A O 1
ATOM 887 N N . TYR A 1 119 ? -16.211 -5.809 34.921 1.00 19.22 101 TYR A N 1
ATOM 888 C CA . TYR A 1 119 ? -14.770 -5.853 34.542 1.00 18.78 101 TYR A CA 1
ATOM 889 C C . TYR A 1 119 ? -14.349 -4.499 33.969 1.00 16.01 101 TYR A C 1
ATOM 890 O O . TYR A 1 119 ? -15.037 -3.966 33.113 1.00 15.53 101 TYR A O 1
ATOM 899 N N . ILE A 1 120 ? -13.192 -3.999 34.397 1.00 15.41 102 ILE A N 1
ATOM 900 C CA . ILE A 1 120 ? -12.519 -2.829 33.779 1.00 14.51 102 ILE A CA 1
ATOM 901 C C . ILE A 1 120 ? -11.648 -3.359 32.641 1.00 13.68 102 ILE A C 1
ATOM 902 O O . ILE A 1 120 ? -10.803 -4.216 32.898 1.00 13.63 102 ILE A O 1
ATOM 907 N N . ARG A 1 121 ? -11.876 -2.867 31.429 1.00 14.47 103 ARG A N 1
ATOM 908 C CA . ARG A 1 121 ? -11.171 -3.320 30.207 1.00 14.40 103 ARG A CA 1
ATOM 909 C C . ARG A 1 121 ? -9.940 -2.458 29.941 1.00 14.09 103 ARG A C 1
ATOM 910 O O . ARG A 1 121 ? -8.985 -2.988 29.349 1.00 14.45 103 ARG A O 1
ATOM 918 N N . CYS A 1 122 ? -9.985 -1.160 30.230 1.00 14.05 104 CYS A N 1
ATOM 919 C CA . CYS A 1 122 ? -8.986 -0.207 29.673 1.00 14.77 104 CYS A CA 1
ATOM 920 C C . CYS A 1 122 ? -8.847 1.055 30.532 1.00 15.85 104 CYS A C 1
ATOM 921 O O . CYS A 1 122 ? -9.872 1.498 31.156 1.00 15.78 104 CYS A O 1
ATOM 924 N N . ILE A 1 123 ? -7.638 1.622 30.527 1.00 15.00 105 ILE A N 1
ATOM 925 C CA . ILE A 1 123 ? -7.281 2.929 31.152 1.00 14.61 105 ILE A CA 1
ATOM 926 C C . ILE A 1 123 ? -6.552 3.757 30.101 1.00 14.73 105 ILE A C 1
ATOM 927 O O . ILE A 1 123 ? -5.748 3.189 29.338 1.00 15.38 105 ILE A O 1
ATOM 932 N N . ALA A 1 124 ? -6.865 5.038 30.016 1.00 15.07 106 ALA A N 1
ATOM 933 C CA . ALA A 1 124 ? -6.096 6.015 29.229 1.00 15.25 106 ALA A CA 1
ATOM 934 C C . ALA A 1 124 ? -5.754 7.162 30.148 1.00 15.98 106 ALA A C 1
ATOM 935 O O . ALA A 1 124 ? -6.607 7.533 30.960 1.00 15.92 106 ALA A O 1
ATOM 937 N N . VAL A 1 125 ? -4.504 7.583 30.103 1.00 16.11 107 VAL A N 1
ATOM 938 C CA . VAL A 1 125 ? -3.945 8.624 30.989 1.00 17.34 107 VAL A CA 1
ATOM 939 C C . VAL A 1 125 ? -3.835 9.909 30.180 1.00 18.23 107 VAL A C 1
ATOM 940 O O . VAL A 1 125 ? -3.181 9.895 29.081 1.00 18.69 107 VAL A O 1
ATOM 944 N N . HIS A 1 126 ? -4.522 10.954 30.627 1.00 17.51 108 HIS A N 1
ATOM 945 C CA . HIS A 1 126 ? -4.437 12.289 30.000 1.00 17.71 108 HIS A CA 1
ATOM 946 C C . HIS A 1 126 ? -2.991 12.766 30.090 1.00 17.05 108 HIS A C 1
ATOM 947 O O . HIS A 1 126 ? -2.329 12.612 31.117 1.00 15.59 108 HIS A O 1
ATOM 954 N N . PRO A 1 127 ? -2.425 13.274 28.987 1.00 18.78 109 PRO A N 1
ATOM 955 C CA . PRO A 1 127 ? -1.032 13.698 28.984 1.00 19.18 109 PRO A CA 1
ATOM 956 C C . PRO A 1 127 ? -0.738 15.047 29.666 1.00 20.26 109 PRO A C 1
ATOM 957 O O . PRO A 1 127 ? 0.391 15.227 30.044 1.00 20.36 109 PRO A O 1
ATOM 961 N N . THR A 1 128 ? -1.719 15.945 29.829 1.00 21.38 110 THR A N 1
ATOM 962 C CA . THR A 1 128 ? -1.467 17.304 30.401 1.00 23.46 110 THR A CA 1
ATOM 963 C C . THR A 1 128 ? -2.386 17.594 31.591 1.00 25.47 110 THR A C 1
ATOM 964 O O . THR A 1 128 ? -1.976 18.409 32.430 1.00 32.76 110 THR A O 1
ATOM 968 N N . GLN A 1 129 ? -3.560 16.963 31.671 1.00 23.53 111 GLN A N 1
ATOM 969 C CA . GLN A 1 129 ? -4.546 17.190 32.760 1.00 25.04 111 GLN A CA 1
ATOM 970 C C . GLN A 1 129 ? -4.542 15.997 33.713 1.00 22.24 111 GLN A C 1
ATOM 971 O O . GLN A 1 129 ? -4.276 14.869 33.310 1.00 21.83 111 GLN A O 1
ATOM 977 N N . PRO A 1 130 ? -4.861 16.216 35.006 1.00 19.81 112 PRO A N 1
ATOM 978 C CA . PRO A 1 130 ? -4.822 15.151 36.008 1.00 19.08 112 PRO A CA 1
ATOM 979 C C . PRO A 1 130 ? -5.992 14.168 35.910 1.00 17.94 112 PRO A C 1
ATOM 980 O O . PRO A 1 130 ? -6.743 14.046 36.898 1.00 18.23 112 PRO A O 1
ATOM 984 N N . PHE A 1 131 ? -6.163 13.544 34.745 1.00 18.51 113 PHE A N 1
ATOM 985 C CA . PHE A 1 131 ? -7.318 12.668 34.410 1.00 19.04 113 PHE A CA 1
ATOM 986 C C . PHE A 1 131 ? -6.840 11.277 33.989 1.00 18.03 113 PHE A C 1
ATOM 987 O O . PHE A 1 131 ? -5.874 11.131 33.201 1.00 18.54 113 PHE A O 1
ATOM 995 N N . ILE A 1 132 ? -7.598 10.284 34.391 1.00 17.66 114 ILE A N 1
ATOM 996 C CA . ILE A 1 132 ? -7.645 8.973 33.699 1.00 19.55 114 ILE A CA 1
ATOM 997 C C . ILE A 1 132 ? -9.068 8.758 33.176 1.00 19.65 114 ILE A C 1
ATOM 998 O O . ILE A 1 132 ? -10.052 9.195 33.856 1.00 18.46 114 ILE A O 1
ATOM 1003 N N . LEU A 1 133 ? -9.170 8.168 31.987 1.00 18.44 115 LEU A N 1
ATOM 1004 C CA . LEU A 1 133 ? -10.407 7.540 31.487 1.00 17.50 115 LEU A CA 1
ATOM 1005 C C . LEU A 1 133 ? -10.356 6.058 31.820 1.00 17.62 115 LEU A C 1
ATOM 1006 O O . LEU A 1 133 ? -9.284 5.450 31.629 1.00 16.50 115 LEU A O 1
ATOM 1011 N N . THR A 1 134 ? -11.481 5.493 32.264 1.00 16.46 116 THR A N 1
ATOM 1012 C CA . THR A 1 134 ? -11.672 4.032 32.421 1.00 16.02 116 THR A CA 1
ATOM 1013 C C . THR A 1 134 ? -12.869 3.557 31.568 1.00 15.93 116 THR A C 1
ATOM 1014 O O . THR A 1 134 ? -13.818 4.333 31.344 1.00 15.68 116 THR A O 1
ATOM 1018 N N . SER A 1 135 ? -12.798 2.336 31.067 1.00 15.40 117 SER A N 1
ATOM 1019 C CA . SER A 1 135 ? -13.864 1.708 30.255 1.00 15.97 117 SER A CA 1
ATOM 1020 C C . SER A 1 135 ? -14.122 0.301 30.787 1.00 16.43 117 SER A C 1
ATOM 1021 O O . SER A 1 135 ? -13.168 -0.328 31.340 1.00 15.53 117 SER A O 1
ATOM 1024 N N . SER A 1 136 ? -15.363 -0.171 30.672 1.00 17.23 118 SER A N 1
ATOM 1025 C CA . SER A 1 136 ? -15.869 -1.326 31.443 1.00 16.59 118 SER A CA 1
ATOM 1026 C C . SER A 1 136 ? -16.857 -2.173 30.627 1.00 15.89 118 SER A C 1
ATOM 1027 O O . SER A 1 136 ? -17.500 -1.656 29.674 1.00 15.82 118 SER A O 1
ATOM 1030 N N . ASP A 1 137 ? -17.000 -3.426 31.029 1.00 16.17 119 ASP A N 1
ATOM 1031 C CA . ASP A 1 137 ? -18.104 -4.320 30.602 1.00 15.74 119 ASP A CA 1
ATOM 1032 C C . ASP A 1 137 ? -19.453 -3.749 31.045 1.00 16.75 119 ASP A C 1
ATOM 1033 O O . ASP A 1 137 ? -20.472 -4.229 30.532 1.00 16.22 119 ASP A O 1
ATOM 1038 N N . ASP A 1 138 ? -19.468 -2.726 31.905 1.00 17.30 120 ASP A N 1
ATOM 1039 C CA . ASP A 1 138 ? -20.726 -2.050 32.322 1.00 17.00 120 ASP A CA 1
ATOM 1040 C C . ASP A 1 138 ? -21.179 -1.081 31.225 1.00 17.60 120 ASP A C 1
ATOM 1041 O O . ASP A 1 138 ? -22.252 -0.500 31.391 1.00 16.81 120 ASP A O 1
ATOM 1046 N N . MET A 1 139 ? -20.431 -0.992 30.106 1.00 16.83 121 MET A N 1
ATOM 1047 C CA . MET A 1 139 ? -20.829 -0.271 28.860 1.00 18.00 121 MET A CA 1
ATOM 1048 C C . MET A 1 139 ? -20.551 1.230 29.004 1.00 17.42 121 MET A C 1
ATOM 1049 O O . MET A 1 139 ? -20.893 2.003 28.074 1.00 18.89 121 MET A O 1
ATOM 1054 N N . LEU A 1 140 ? -19.899 1.629 30.089 1.00 18.01 122 LEU A N 1
ATOM 1055 C CA . LEU A 1 140 ? -19.635 3.051 30.397 1.00 18.12 122 LEU A CA 1
ATOM 1056 C C . LEU A 1 140 ? -18.143 3.346 30.222 1.00 19.09 122 LEU A C 1
ATOM 1057 O O . LEU A 1 140 ? -17.313 2.392 30.305 1.00 17.55 122 LEU A O 1
ATOM 1062 N N . ILE A 1 141 ? -17.836 4.600 29.913 1.00 18.17 123 ILE A N 1
ATOM 1063 C CA . ILE A 1 141 ? -16.491 5.217 30.040 1.00 18.52 123 ILE A CA 1
ATOM 1064 C C . ILE A 1 141 ? -16.609 6.311 31.101 1.00 20.58 123 ILE A C 1
ATOM 1065 O O . ILE A 1 141 ? -17.654 6.992 31.119 1.00 20.47 123 ILE A O 1
ATOM 1070 N N . LYS A 1 142 ? -15.612 6.435 31.980 1.00 21.93 124 LYS A N 1
ATOM 1071 C CA . LYS A 1 142 ? -15.646 7.382 33.128 1.00 21.70 124 LYS A CA 1
ATOM 1072 C C . LYS A 1 142 ? -14.345 8.179 33.169 1.00 22.43 124 LYS A C 1
ATOM 1073 O O . LYS A 1 142 ? -13.268 7.595 32.876 1.00 21.29 124 LYS A O 1
ATOM 1079 N N . LEU A 1 143 ? -14.452 9.459 33.509 1.00 20.64 125 LEU A N 1
ATOM 1080 C CA . LEU A 1 143 ? -13.325 10.396 33.679 1.00 20.75 125 LEU A CA 1
ATOM 1081 C C . LEU A 1 143 ? -13.130 10.624 35.174 1.00 20.34 125 LEU A C 1
ATOM 1082 O O . LEU A 1 143 ? -14.125 10.929 35.865 1.00 20.95 125 LEU A O 1
ATOM 1087 N N . TRP A 1 144 ? -11.902 10.464 35.651 1.00 19.79 126 TRP A N 1
ATOM 1088 C CA . TRP A 1 144 ? -11.531 10.602 37.076 1.00 18.34 126 TRP A CA 1
ATOM 1089 C C . TRP A 1 144 ? -10.443 11.662 37.205 1.00 19.77 126 TRP A C 1
ATOM 1090 O O . TRP A 1 144 ? -9.512 11.663 36.370 1.00 21.26 126 TRP A O 1
ATOM 1101 N N . ASP A 1 145 ? -10.564 12.533 38.206 1.00 20.17 127 ASP A N 1
ATOM 1102 C CA . ASP A 1 145 ? -9.647 13.681 38.437 1.00 19.88 127 ASP A CA 1
ATOM 1103 C C . ASP A 1 145 ? -8.854 13.420 39.722 1.00 19.86 127 ASP A C 1
ATOM 1104 O O . ASP A 1 145 ? -9.459 13.494 40.838 1.00 21.60 127 ASP A O 1
ATOM 1109 N N . TRP A 1 146 ? -7.573 13.087 39.582 1.00 19.07 128 TRP A N 1
ATOM 1110 C CA . TRP A 1 146 ? -6.683 12.728 40.707 1.00 19.30 128 TRP A CA 1
ATOM 1111 C C . TRP A 1 146 ? -6.229 13.993 41.450 1.00 19.69 128 TRP A C 1
ATOM 1112 O O . TRP A 1 146 ? -5.621 13.849 42.479 1.00 19.85 128 TRP A O 1
ATOM 1123 N N . ASP A 1 147 ? -6.552 15.180 40.953 1.00 21.04 129 ASP A N 1
ATOM 1124 C CA . ASP A 1 147 ? -6.344 16.442 41.708 1.00 23.33 129 ASP A CA 1
ATOM 1125 C C . ASP A 1 147 ? -7.571 16.720 42.589 1.00 24.41 129 ASP A C 1
ATOM 1126 O O . ASP A 1 147 ? -7.472 17.581 43.476 1.00 25.88 129 ASP A O 1
ATOM 1131 N N . LYS A 1 148 ? -8.656 15.974 42.407 1.00 25.22 130 LYS A N 1
ATOM 1132 C CA . LYS A 1 148 ? -9.936 16.195 43.128 1.00 24.95 130 LYS A CA 1
ATOM 1133 C C . LYS A 1 148 ? -10.361 14.888 43.772 1.00 23.05 130 LYS A C 1
ATOM 1134 O O . LYS A 1 148 ? -11.545 14.520 43.660 1.00 22.94 130 LYS A O 1
ATOM 1140 N N . LYS A 1 149 ? -9.410 14.235 44.442 1.00 21.16 131 LYS A N 1
ATOM 1141 C CA . LYS A 1 149 ? -9.627 13.039 45.287 1.00 22.92 131 LYS A CA 1
ATOM 1142 C C . LYS A 1 149 ? -10.209 11.905 44.426 1.00 22.52 131 LYS A C 1
ATOM 1143 O O . LYS A 1 149 ? -11.040 11.140 44.945 1.00 21.89 131 LYS A O 1
ATOM 1145 N N . TRP A 1 150 ? -9.772 11.803 43.163 1.00 22.83 132 TRP A N 1
ATOM 1146 C CA . TRP A 1 150 ? -10.206 10.757 42.197 1.00 23.38 132 TRP A CA 1
ATOM 1147 C C . TRP A 1 150 ? -11.737 10.719 42.107 1.00 24.40 132 TRP A C 1
ATOM 1148 O O . TRP A 1 150 ? -12.316 9.612 41.994 1.00 22.88 132 TRP A O 1
ATOM 1159 N N . SER A 1 151 ? -12.365 11.891 42.142 1.00 26.44 133 SER A N 1
ATOM 1160 C CA . SER A 1 151 ? -13.818 12.068 41.953 1.00 25.71 133 SER A CA 1
ATOM 1161 C C . SER A 1 151 ? -14.124 11.880 40.463 1.00 24.32 133 SER A C 1
ATOM 1162 O O . SER A 1 151 ? -13.240 12.183 39.636 1.00 22.26 133 SER A O 1
ATOM 1165 N N . CYS A 1 152 ? -15.282 11.309 40.146 1.00 22.87 134 CYS A N 1
ATOM 1166 C CA . CYS A 1 152 ? -15.751 11.096 38.754 1.00 23.08 134 CYS A CA 1
ATOM 1167 C C . CYS A 1 152 ? -16.199 12.435 38.159 1.00 22.53 134 CYS A C 1
ATOM 1168 O O . CYS A 1 152 ? -17.214 12.951 38.602 1.00 24.00 134 CYS A O 1
ATOM 1171 N N . SER A 1 153 ? -15.476 12.925 37.155 1.00 23.33 135 SER A N 1
ATOM 1172 C CA . SER A 1 153 ? -15.740 14.184 36.419 1.00 26.69 135 SER A CA 1
ATOM 1173 C C . SER A 1 153 ? -16.860 14.003 35.381 1.00 27.26 135 SER A C 1
ATOM 1174 O O . SER A 1 153 ? -17.509 14.982 35.073 1.00 26.82 135 SER A O 1
ATOM 1177 N N . GLN A 1 154 ? -17.023 12.809 34.807 1.00 25.93 136 GLN A N 1
ATOM 1178 C CA . GLN A 1 154 ? -17.890 12.605 33.615 1.00 25.48 136 GLN A CA 1
ATOM 1179 C C . GLN A 1 154 ? -18.170 11.116 33.464 1.00 25.43 136 GLN A C 1
ATOM 1180 O O . GLN A 1 154 ? -17.248 10.309 33.735 1.00 22.31 136 GLN A O 1
ATOM 1186 N N . VAL A 1 155 ? -19.409 10.771 33.114 1.00 23.99 137 VAL A N 1
ATOM 1187 C CA . VAL A 1 155 ? -19.825 9.398 32.720 1.00 24.87 137 VAL A CA 1
ATOM 1188 C C . VAL A 1 155 ? -20.266 9.469 31.265 1.00 25.58 137 VAL A C 1
ATOM 1189 O O . VAL A 1 155 ? -21.185 10.272 30.972 1.00 23.07 137 VAL A O 1
ATOM 1193 N N . PHE A 1 156 ? -19.574 8.731 30.386 1.00 23.03 138 PHE A N 1
ATOM 1194 C CA . PHE A 1 156 ? -19.841 8.684 28.930 1.00 21.29 138 PHE A CA 1
ATOM 1195 C C . PHE A 1 156 ? -20.744 7.491 28.624 1.00 22.82 138 PHE A C 1
ATOM 1196 O O . PHE A 1 156 ? -20.277 6.335 28.752 1.00 22.55 138 PHE A O 1
ATOM 1204 N N . GLU A 1 157 ? -21.999 7.777 28.225 1.00 22.97 139 GLU A N 1
ATOM 1205 C CA . GLU A 1 157 ? -23.072 6.779 27.952 1.00 23.94 139 GLU A CA 1
ATOM 1206 C C . GLU A 1 157 ? -23.326 6.712 26.446 1.00 21.84 139 GLU A C 1
ATOM 1207 O O . GLU A 1 157 ? -23.341 7.765 25.822 1.00 20.87 139 GLU A O 1
ATOM 1213 N N . GLY A 1 158 ? -23.567 5.516 25.901 1.00 21.06 140 GLY A N 1
ATOM 1214 C CA . GLY A 1 158 ? -23.983 5.354 24.490 1.00 21.76 140 GLY A CA 1
ATOM 1215 C C . GLY A 1 158 ? -23.700 3.965 23.949 1.00 20.05 140 GLY A C 1
ATOM 1216 O O . GLY A 1 158 ? -24.506 3.473 23.200 1.00 22.65 140 GLY A O 1
ATOM 1217 N N . HIS A 1 159 ? -22.611 3.327 24.373 1.00 19.37 141 HIS A N 1
ATOM 1218 C CA . HIS A 1 159 ? -22.291 1.927 24.010 1.00 17.84 141 HIS A CA 1
ATOM 1219 C C . HIS A 1 159 ? -23.335 0.999 24.620 1.00 18.02 141 HIS A C 1
ATOM 1220 O O . HIS A 1 159 ? -23.840 1.304 25.728 1.00 15.58 141 HIS A O 1
ATOM 1227 N N . THR A 1 160 ? -23.640 -0.096 23.922 1.00 17.81 142 THR A N 1
ATOM 1228 C CA . THR A 1 160 ? -24.690 -1.065 24.304 1.00 18.54 142 THR A CA 1
ATOM 1229 C C . THR A 1 160 ? -24.058 -2.435 24.483 1.00 19.38 142 THR A C 1
ATOM 1230 O O . THR A 1 160 ? -24.796 -3.410 24.611 1.00 19.85 142 THR A O 1
ATOM 1234 N N . HIS A 1 161 ? -22.729 -2.487 24.589 1.00 19.03 143 HIS A N 1
ATOM 1235 C CA . HIS A 1 161 ? -21.983 -3.692 25.004 1.00 18.95 143 HIS A CA 1
ATOM 1236 C C . HIS A 1 161 ? -20.671 -3.259 25.685 1.00 18.40 143 HIS A C 1
ATOM 1237 O O . HIS A 1 161 ? -20.475 -2.029 25.868 1.00 17.73 143 HIS A O 1
ATOM 1244 N N . TYR A 1 162 ? -19.827 -4.223 26.049 1.00 18.82 144 TYR A N 1
ATOM 1245 C CA . TYR A 1 162 ? -18.515 -4.008 26.727 1.00 18.75 144 TYR A CA 1
ATOM 1246 C C . TYR A 1 162 ? -17.717 -2.950 25.958 1.00 17.74 144 TYR A C 1
ATOM 1247 O O . TYR A 1 162 ? -17.712 -3.021 24.713 1.00 19.10 144 TYR A O 1
ATOM 1256 N N . VAL A 1 163 ? -17.085 -1.995 26.653 1.00 17.13 145 VAL A N 1
ATOM 1257 C CA . VAL A 1 163 ? -16.150 -1.005 26.034 1.00 16.69 145 VAL A CA 1
ATOM 1258 C C . VAL A 1 163 ? -14.720 -1.520 26.249 1.00 17.09 145 VAL A C 1
ATOM 1259 O O . VAL A 1 163 ? -14.162 -1.371 27.384 1.00 16.05 145 VAL A O 1
ATOM 1263 N N . MET A 1 164 ? -14.194 -2.165 25.210 1.00 15.42 146 MET A N 1
ATOM 1264 C CA . MET A 1 164 ? -12.949 -2.966 25.214 1.00 15.62 146 MET A CA 1
ATOM 1265 C C . MET A 1 164 ? -11.718 -2.058 25.302 1.00 16.04 146 MET A C 1
ATOM 1266 O O . MET A 1 164 ? -10.704 -2.478 25.889 1.00 15.22 146 MET A O 1
ATOM 1271 N N . GLN A 1 165 ? -11.776 -0.860 24.741 1.00 16.77 147 GLN A N 1
ATOM 1272 C CA . GLN A 1 165 ? -10.567 -0.021 24.633 1.00 16.61 147 GLN A CA 1
ATOM 1273 C C . GLN A 1 165 ? -10.939 1.435 24.362 1.00 17.65 147 GLN A C 1
ATOM 1274 O O . GLN A 1 165 ? -11.921 1.683 23.658 1.00 18.23 147 GLN A O 1
ATOM 1280 N N . ILE A 1 166 ? -10.142 2.346 24.917 1.00 18.65 148 ILE A N 1
ATOM 1281 C CA . ILE A 1 166 ? -10.290 3.824 24.814 1.00 18.37 148 ILE A CA 1
ATOM 1282 C C . ILE A 1 166 ? -8.894 4.413 24.600 1.00 17.24 148 ILE A C 1
ATOM 1283 O O . ILE A 1 166 ? -7.941 3.888 25.191 1.00 16.00 148 ILE A O 1
ATOM 1288 N N . VAL A 1 167 ? -8.782 5.458 23.804 1.00 15.30 149 VAL A N 1
ATOM 1289 C CA . VAL A 1 167 ? -7.492 6.152 23.544 1.00 16.09 149 VAL A CA 1
ATOM 1290 C C . VAL A 1 167 ? -7.800 7.633 23.343 1.00 16.76 149 VAL A C 1
ATOM 1291 O O . VAL A 1 167 ? -8.845 7.943 22.687 1.00 14.52 149 VAL A O 1
ATOM 1295 N N . ILE A 1 168 ? -6.938 8.497 23.887 1.00 17.75 150 ILE A N 1
ATOM 1296 C CA . ILE A 1 168 ? -7.026 9.984 23.781 1.00 17.68 150 ILE A CA 1
ATOM 1297 C C . ILE A 1 168 ? -6.342 10.432 22.487 1.00 18.67 150 ILE A C 1
ATOM 1298 O O . ILE A 1 168 ? -5.273 9.887 22.149 1.00 18.79 150 ILE A O 1
ATOM 1303 N N . ASN A 1 169 ? -6.996 11.311 21.727 1.00 19.20 151 ASN A N 1
ATOM 1304 C CA . ASN A 1 169 ? -6.433 11.913 20.498 1.00 20.34 151 ASN A CA 1
ATOM 1305 C C . ASN A 1 169 ? -5.170 12.667 20.892 1.00 21.16 151 ASN A C 1
ATOM 1306 O O . ASN A 1 169 ? -5.242 13.596 21.688 1.00 19.26 151 ASN A O 1
ATOM 1311 N N . PRO A 1 170 ? -3.971 12.258 20.404 1.00 21.84 152 PRO A N 1
ATOM 1312 C CA . PRO A 1 170 ? -2.730 12.896 20.824 1.00 23.04 152 PRO A CA 1
ATOM 1313 C C . PRO A 1 170 ? -2.578 14.288 20.193 1.00 22.43 152 PRO A C 1
ATOM 1314 O O . PRO A 1 170 ? -1.763 15.030 20.667 1.00 21.30 152 PRO A O 1
ATOM 1318 N N . LYS A 1 171 ? -3.386 14.603 19.166 1.00 22.81 153 LYS A N 1
ATOM 1319 C CA . LYS A 1 171 ? -3.405 15.927 18.482 1.00 23.32 153 LYS A CA 1
ATOM 1320 C C . LYS A 1 171 ? -4.564 16.778 19.032 1.00 25.15 153 LYS A C 1
ATOM 1321 O O . LYS A 1 171 ? -4.598 17.967 18.738 1.00 25.99 153 LYS A O 1
ATOM 1327 N N . ASP A 1 172 ? -5.488 16.193 19.793 1.00 26.75 154 ASP A N 1
ATOM 1328 C CA . ASP A 1 172 ? -6.511 16.973 20.536 1.00 24.52 154 ASP A CA 1
ATOM 1329 C C . ASP A 1 172 ? -6.918 16.211 21.791 1.00 24.64 154 ASP A C 1
ATOM 1330 O O . ASP A 1 172 ? -7.831 15.395 21.707 1.00 24.53 154 ASP A O 1
ATOM 1335 N N . ASN A 1 173 ? -6.322 16.565 22.931 1.00 23.62 155 ASN A N 1
ATOM 1336 C CA . ASN A 1 173 ? -6.444 15.824 24.209 1.00 22.38 155 ASN A CA 1
ATOM 1337 C C . ASN 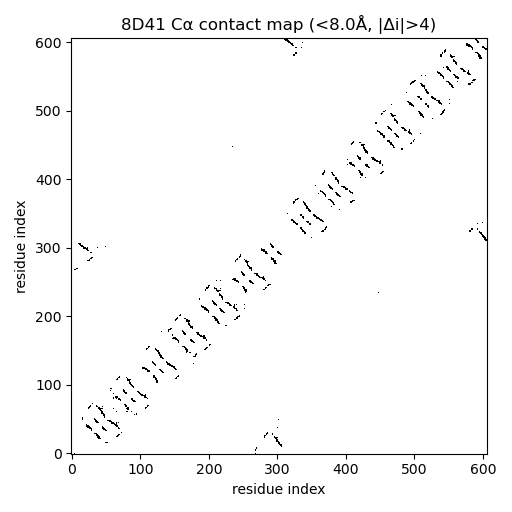A 1 173 ? -7.832 16.018 24.822 1.00 22.69 155 ASN A C 1
ATOM 1338 O O . ASN A 1 173 ? -8.094 15.384 25.851 1.00 21.08 155 ASN A O 1
ATOM 1343 N N . ASN A 1 174 ? -8.692 16.850 24.229 1.00 22.02 156 ASN A N 1
ATOM 1344 C CA . ASN A 1 174 ? -10.098 16.962 24.679 1.00 23.29 156 ASN A CA 1
ATOM 1345 C C . ASN A 1 174 ? -10.943 15.871 24.018 1.00 20.40 156 ASN A C 1
ATOM 1346 O O . ASN A 1 174 ? -12.091 15.662 24.494 1.00 21.11 156 ASN A O 1
ATOM 1351 N N . GLN A 1 175 ? -10.403 15.208 22.988 1.00 19.39 157 GLN A N 1
ATOM 1352 C CA . GLN A 1 175 ? -11.079 14.146 22.181 1.00 19.48 157 GLN A CA 1
ATOM 1353 C C . GLN A 1 175 ? -10.507 12.767 22.559 1.00 18.48 157 GLN A C 1
ATOM 1354 O O . GLN A 1 175 ? -9.289 12.647 22.814 1.00 17.37 157 GLN A O 1
ATOM 1360 N N . PHE A 1 176 ? -11.348 11.746 22.532 1.00 17.28 158 PHE A N 1
ATOM 1361 C CA . PHE A 1 176 ? -10.922 10.343 22.703 1.00 16.72 158 PHE A CA 1
ATOM 1362 C C . PHE A 1 176 ? -11.927 9.436 21.997 1.00 16.32 158 PHE A C 1
ATOM 1363 O O . PHE A 1 176 ? -13.034 9.902 21.641 1.00 16.62 158 PHE A O 1
ATOM 1371 N N . ALA A 1 177 ? -11.541 8.182 21.770 1.00 15.32 159 ALA A N 1
ATOM 1372 C CA . ALA A 1 177 ? -12.335 7.208 21.008 1.00 14.39 159 ALA A CA 1
ATOM 1373 C C . ALA A 1 177 ? -12.412 5.886 21.767 1.00 14.97 159 ALA A C 1
ATOM 1374 O O . ALA A 1 177 ? -11.468 5.538 22.478 1.00 12.87 159 ALA A O 1
ATOM 1376 N N . SER A 1 178 ? -13.503 5.164 21.569 1.00 15.14 160 SER A N 1
ATOM 1377 C CA . SER A 1 178 ? -13.821 3.912 22.271 1.00 15.63 160 SER A CA 1
ATOM 1378 C C . SER A 1 178 ? -14.091 2.824 21.236 1.00 15.44 160 SER A C 1
ATOM 1379 O O . SER A 1 178 ? -14.623 3.150 20.136 1.00 15.37 160 SER A O 1
ATOM 1382 N N . ALA A 1 179 ? -13.762 1.586 21.566 1.00 15.65 161 ALA A N 1
ATOM 1383 C CA . ALA A 1 179 ? -14.131 0.390 20.780 1.00 15.89 161 ALA A CA 1
ATOM 1384 C C . ALA A 1 179 ? -15.028 -0.472 21.644 1.00 15.68 161 ALA A C 1
ATOM 1385 O O . ALA A 1 179 ? -14.673 -0.674 22.833 1.00 16.73 161 ALA A O 1
ATOM 1387 N N . SER A 1 180 ? -16.152 -0.950 21.102 1.00 15.87 162 SER A N 1
ATOM 1388 C CA . SER A 1 180 ? -17.136 -1.761 21.863 1.00 15.38 162 SER A CA 1
ATOM 1389 C C . SER A 1 180 ? -17.485 -3.062 21.133 1.00 15.80 162 SER A C 1
ATOM 1390 O O . SER A 1 180 ? -17.561 -3.056 19.885 1.00 16.60 162 SER A O 1
ATOM 1393 N N . LEU A 1 181 ? -17.848 -4.085 21.903 1.00 15.31 163 LEU A N 1
ATOM 1394 C CA . LEU A 1 181 ? -18.422 -5.351 21.387 1.00 16.49 163 LEU A CA 1
ATOM 1395 C C . LEU A 1 181 ? -19.815 -5.104 20.780 1.00 17.30 163 LEU A C 1
ATOM 1396 O O . LEU A 1 181 ? -20.392 -6.058 20.244 1.00 17.43 163 LEU A O 1
ATOM 1401 N N . ASP A 1 182 ? -20.309 -3.867 20.822 1.00 17.58 164 ASP A N 1
ATOM 1402 C CA . ASP A 1 182 ? -21.563 -3.465 20.134 1.00 18.20 164 ASP A CA 1
ATOM 1403 C C . ASP A 1 182 ? -21.257 -3.163 18.664 1.00 18.17 164 ASP A C 1
ATOM 1404 O O . ASP A 1 182 ? -22.177 -2.772 17.962 1.00 16.81 164 ASP A O 1
ATOM 1409 N N . ARG A 1 183 ? -20.010 -3.393 18.227 1.00 19.06 165 ARG A N 1
ATOM 1410 C CA . ARG A 1 183 ? -19.567 -3.377 16.802 1.00 19.99 165 ARG A CA 1
ATOM 1411 C C . ARG A 1 183 ? -19.315 -1.939 16.345 1.00 19.18 165 ARG A C 1
ATOM 1412 O O . ARG A 1 183 ? -19.022 -1.742 15.142 1.00 17.99 165 ARG A O 1
ATOM 1420 N N . THR A 1 184 ? -19.383 -0.974 17.267 1.00 18.13 166 THR A N 1
ATOM 1421 C CA . THR A 1 184 ? -19.228 0.465 16.965 1.00 18.29 166 THR A CA 1
ATOM 1422 C C . THR A 1 184 ? -17.963 1.014 17.627 1.00 17.72 166 THR A C 1
ATOM 1423 O O . THR A 1 184 ? -17.505 0.441 18.656 1.00 16.76 166 THR A O 1
ATOM 1427 N N . ILE A 1 185 ? -17.398 2.035 16.994 1.00 17.79 167 ILE A N 1
ATOM 1428 C CA . ILE A 1 185 ? -16.408 2.984 17.565 1.00 18.28 167 ILE A CA 1
ATOM 1429 C C . ILE A 1 185 ? -17.151 4.301 17.815 1.00 18.61 167 ILE A C 1
ATOM 1430 O O . ILE A 1 185 ? -17.979 4.696 16.938 1.00 16.92 167 ILE A O 1
ATOM 1435 N N . LYS A 1 186 ? -16.911 4.935 18.961 1.00 19.29 168 LYS A N 1
ATOM 1436 C CA . LYS A 1 186 ? -17.512 6.252 19.301 1.00 19.11 168 LYS A CA 1
ATOM 1437 C C . LYS A 1 186 ? -16.388 7.251 19.569 1.00 19.03 168 LYS A C 1
ATOM 1438 O O . LYS A 1 186 ? -15.301 6.845 20.070 1.00 16.53 168 LYS A O 1
ATOM 1444 N N . VAL A 1 187 ? -16.582 8.490 19.141 1.00 18.05 169 VAL A N 1
ATOM 1445 C CA . VAL A 1 187 ? -15.604 9.585 19.364 1.00 18.21 169 VAL A CA 1
ATOM 1446 C C . VAL A 1 187 ? -16.260 10.616 20.265 1.00 19.98 169 VAL A C 1
ATOM 1447 O O . VAL A 1 187 ? -17.449 10.944 20.035 1.00 20.99 169 VAL A O 1
ATOM 1451 N N . TRP A 1 188 ? -15.547 11.035 21.303 1.00 21.28 170 TRP A N 1
ATOM 1452 C CA . TRP A 1 188 ? -16.114 11.785 22.441 1.00 21.19 170 TRP A CA 1
ATOM 1453 C C . TRP A 1 188 ? -15.289 13.037 22.667 1.00 21.53 170 TRP A C 1
ATOM 1454 O O . TRP A 1 188 ? -14.145 13.070 22.201 1.00 21.00 170 TRP A O 1
ATOM 1465 N N . GLN A 1 189 ? -15.872 14.017 23.351 1.00 24.28 171 GLN A N 1
ATOM 1466 C CA . GLN A 1 189 ? -15.156 15.182 23.939 1.00 27.88 171 GLN A CA 1
ATOM 1467 C C . GLN A 1 189 ? -15.454 15.195 25.440 1.00 27.93 171 GLN A C 1
ATOM 1468 O O . GLN A 1 189 ? -16.575 14.781 25.822 1.00 26.45 171 GLN A O 1
ATOM 1474 N N . LEU A 1 190 ? -14.483 15.615 26.255 1.00 29.30 172 LEU A N 1
ATOM 1475 C CA . LEU A 1 190 ? -14.494 15.432 27.738 1.00 29.83 172 LEU A CA 1
ATOM 1476 C C . LEU A 1 190 ? -15.660 16.203 28.361 1.00 31.02 172 LEU A C 1
ATOM 1477 O O . LEU A 1 190 ? -16.156 15.755 29.434 1.00 32.69 172 LEU A O 1
ATOM 1482 N N . GLY A 1 191 ? -16.064 17.317 27.737 1.00 29.55 173 GLY A N 1
ATOM 1483 C CA . GLY A 1 191 ? -17.135 18.204 28.230 1.00 30.43 173 GLY A CA 1
ATOM 1484 C C . GLY A 1 191 ? -18.535 17.584 28.150 1.00 31.68 173 GLY A C 1
ATOM 1485 O O . GLY A 1 191 ? -19.438 18.134 28.809 1.00 32.09 173 GLY A O 1
ATOM 1486 N N . SER A 1 192 ? -18.742 16.501 27.373 1.00 27.38 174 SER A N 1
ATOM 1487 C CA . SER A 1 192 ? -20.097 15.961 27.052 1.00 26.49 174 SER A CA 1
ATOM 1488 C C . SER A 1 192 ? -20.192 14.454 27.347 1.00 26.54 174 SER A C 1
ATOM 1489 O O . SER A 1 192 ? -19.286 13.699 26.935 1.00 27.51 174 SER A O 1
ATOM 1492 N N . SER A 1 193 ? -21.324 14.036 27.913 1.00 24.86 175 SER A N 1
ATOM 1493 C CA . SER A 1 193 ? -21.639 12.647 28.333 1.00 24.92 175 SER A CA 1
ATOM 1494 C C . SER A 1 193 ? -22.148 11.809 27.143 1.00 24.34 175 SER A C 1
ATOM 1495 O O . SER A 1 193 ? -22.383 10.613 27.334 1.00 23.73 175 SER A O 1
ATOM 1498 N N . SER A 1 194 ? -22.404 12.445 25.998 1.00 25.02 176 SER A N 1
ATOM 1499 C CA . SER A 1 194 ? -22.932 11.807 24.774 1.00 25.83 176 SER A CA 1
ATOM 1500 C C . SER A 1 194 ? -21.899 11.930 23.654 1.00 25.73 176 SER A C 1
ATOM 1501 O O . SER A 1 194 ? -21.197 12.951 23.543 1.00 25.33 176 SER A O 1
ATOM 1504 N N . PRO A 1 195 ? -21.752 10.891 22.797 1.00 24.42 177 PRO A N 1
ATOM 1505 C CA . PRO A 1 195 ? -20.666 10.872 21.822 1.00 24.06 177 PRO A CA 1
ATOM 1506 C C . PRO A 1 195 ? -20.837 12.010 20.813 1.00 23.71 177 PRO A C 1
ATOM 1507 O O . PRO A 1 195 ? -21.948 12.448 20.613 1.00 23.62 177 PRO A O 1
ATOM 1511 N N . ASN A 1 196 ? -19.736 12.484 20.244 1.00 23.69 178 ASN A N 1
ATOM 1512 C CA . ASN A 1 196 ? -19.732 13.360 19.047 1.00 25.12 178 ASN A CA 1
ATOM 1513 C C . ASN A 1 196 ? -20.376 12.604 17.886 1.00 25.45 178 ASN A C 1
ATOM 1514 O O . ASN A 1 196 ? -21.255 13.187 17.205 1.00 23.72 178 ASN A O 1
ATOM 1519 N N . PHE A 1 197 ? -19.943 11.363 17.656 1.00 22.27 179 PHE A N 1
ATOM 1520 C CA . PHE A 1 197 ? -20.472 10.504 16.578 1.00 22.14 179 PHE A CA 1
ATOM 1521 C C . PHE A 1 197 ? -20.089 9.033 16.817 1.00 22.66 179 PHE A C 1
ATOM 1522 O O . PHE A 1 197 ? -19.271 8.728 17.697 1.00 20.31 179 PHE A O 1
ATOM 1530 N N . THR A 1 198 ? -20.714 8.150 16.050 1.00 21.00 180 THR A N 1
ATOM 1531 C CA . THR A 1 198 ? -20.481 6.692 16.029 1.00 21.37 180 THR A CA 1
ATOM 1532 C C . THR A 1 198 ? -19.975 6.294 14.640 1.00 23.26 180 THR A C 1
ATOM 1533 O O . THR A 1 198 ? -20.561 6.766 13.635 1.00 23.39 180 THR A O 1
ATOM 1537 N N . LEU A 1 199 ? -18.924 5.475 14.583 1.00 21.85 181 LEU A N 1
ATOM 1538 C CA . LEU A 1 199 ? -18.413 4.876 13.326 1.00 22.11 181 LEU A CA 1
ATOM 1539 C C . LEU A 1 199 ? -18.863 3.416 13.257 1.00 21.51 181 LEU A C 1
ATOM 1540 O O . LEU A 1 199 ? -18.509 2.657 14.154 1.00 20.26 181 LEU A O 1
ATOM 1545 N N . GLU A 1 200 ? -19.655 3.069 12.249 1.00 21.20 182 GLU A N 1
ATOM 1546 C CA . GLU A 1 200 ? -20.128 1.684 11.999 1.00 22.98 182 GLU A CA 1
ATOM 1547 C C . GLU A 1 200 ? -19.395 1.139 10.776 1.00 20.81 182 GLU A C 1
ATOM 1548 O O . GLU A 1 200 ? -19.000 1.944 9.927 1.00 21.55 182 GLU A O 1
ATOM 1554 N N . GLY A 1 201 ? -19.258 -0.181 10.692 1.00 18.60 183 GLY A N 1
ATOM 1555 C CA . GLY A 1 201 ? -18.561 -0.869 9.597 1.00 18.65 183 GLY A CA 1
ATOM 1556 C C . GLY A 1 201 ? -18.107 -2.250 10.012 1.00 18.56 183 GLY A C 1
ATOM 1557 O O . GLY A 1 201 ? -18.221 -3.156 9.202 1.00 17.30 183 GLY A O 1
ATOM 1558 N N . HIS A 1 202 ? -17.586 -2.410 11.239 1.00 18.76 184 HIS A N 1
ATOM 1559 C CA . HIS A 1 202 ? -17.196 -3.743 11.768 1.00 18.15 184 HIS A CA 1
ATOM 1560 C C . HIS A 1 202 ? -18.441 -4.638 11.807 1.00 18.58 184 HIS A C 1
ATOM 1561 O O . HIS A 1 202 ? -19.535 -4.118 12.053 1.00 18.31 184 HIS A O 1
ATOM 1568 N N . GLU A 1 203 ? -18.273 -5.916 11.497 1.00 19.47 185 GLU A N 1
ATOM 1569 C CA . GLU A 1 203 ? -19.366 -6.910 11.388 1.00 20.82 185 GLU A CA 1
ATOM 1570 C C . GLU A 1 203 ? -19.606 -7.555 12.749 1.00 19.53 185 GLU A C 1
ATOM 1571 O O . GLU A 1 203 ? -20.656 -8.133 12.921 1.00 19.30 185 GLU A O 1
ATOM 1577 N N . LYS A 1 204 ? -18.618 -7.492 13.651 1.00 16.59 186 LYS A N 1
ATOM 1578 C CA . LYS A 1 204 ? -18.663 -8.110 15.000 1.00 15.01 186 LYS A CA 1
ATOM 1579 C C . LYS A 1 204 ? -17.946 -7.184 15.991 1.00 14.63 186 LYS A C 1
ATOM 1580 O O . LYS A 1 204 ? -17.486 -6.087 15.553 1.00 12.20 186 LYS A O 1
ATOM 1586 N N . GLY A 1 205 ? -17.934 -7.562 17.275 1.00 14.53 187 GLY A N 1
ATOM 1587 C CA . GLY A 1 205 ? -17.424 -6.722 18.386 1.00 15.89 187 GLY A CA 1
ATOM 1588 C C . GLY A 1 205 ? -16.047 -6.140 18.077 1.00 16.45 187 GLY A C 1
ATOM 1589 O O . GLY A 1 205 ? -15.163 -6.918 17.668 1.00 15.20 187 GLY A O 1
ATOM 1590 N N . VAL A 1 206 ? -15.852 -4.831 18.329 1.00 15.90 188 VAL A N 1
ATOM 1591 C CA . VAL A 1 206 ? -14.541 -4.135 18.164 1.00 15.44 188 VAL A CA 1
ATOM 1592 C C . VAL A 1 206 ? -13.716 -4.246 19.458 1.00 14.49 188 VAL A C 1
ATOM 1593 O O . VAL A 1 206 ? -14.264 -3.962 20.543 1.00 12.35 188 VAL A O 1
ATOM 1597 N N . ASN A 1 207 ? -12.432 -4.619 19.336 1.00 14.32 189 ASN A N 1
ATOM 1598 C CA . ASN A 1 207 ? -11.555 -4.992 20.485 1.00 14.44 189 ASN A CA 1
ATOM 1599 C C . ASN A 1 207 ? -10.518 -3.894 20.766 1.00 14.24 189 ASN A C 1
ATOM 1600 O O . ASN A 1 207 ? -10.0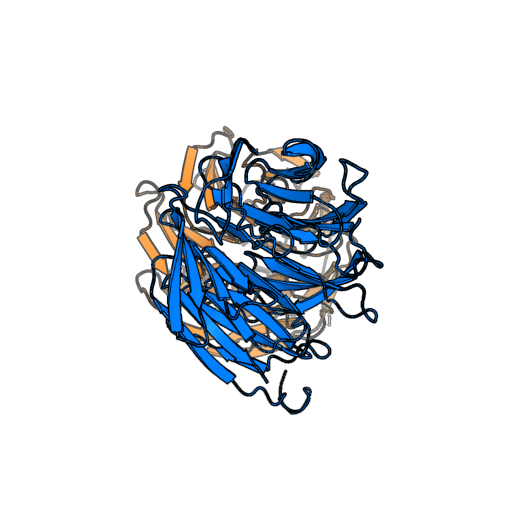36 -3.821 21.910 1.00 13.40 189 ASN A O 1
ATOM 1605 N N . CYS A 1 208 ? -10.161 -3.104 19.761 1.00 13.72 190 CYS A N 1
ATOM 1606 C CA . CYS A 1 208 ? -9.050 -2.143 19.849 1.00 14.68 190 CYS A CA 1
ATOM 1607 C C . CYS A 1 208 ? -9.297 -0.910 18.965 1.00 14.47 190 CYS A C 1
ATOM 1608 O O . CYS A 1 208 ? -10.078 -0.959 18.002 1.00 14.16 190 CYS A O 1
ATOM 1611 N N . ILE A 1 209 ? -8.602 0.153 19.299 1.00 16.17 191 ILE A N 1
ATOM 1612 C CA . ILE A 1 209 ? -8.767 1.503 18.724 1.00 16.65 191 ILE A CA 1
ATOM 1613 C C . ILE A 1 209 ? -7.471 2.252 18.988 1.00 16.81 191 ILE A C 1
ATOM 1614 O O . ILE A 1 209 ? -6.984 2.179 20.121 1.00 17.12 191 ILE A O 1
ATOM 1619 N N . ASP A 1 210 ? -6.893 2.869 17.977 1.00 17.52 192 ASP A N 1
ATOM 1620 C CA . ASP A 1 210 ? -5.676 3.710 18.156 1.00 20.70 192 ASP A CA 1
ATOM 1621 C C . ASP A 1 210 ? -5.742 4.900 17.192 1.00 18.67 192 ASP A C 1
ATOM 1622 O O . ASP A 1 210 ? -6.393 4.784 16.128 1.00 19.10 192 ASP A O 1
ATOM 1627 N N . TYR A 1 211 ? -5.108 6.001 17.569 1.00 17.54 193 TYR A N 1
ATOM 1628 C CA . TYR A 1 211 ? -4.930 7.208 16.730 1.00 17.64 193 TYR A CA 1
ATOM 1629 C C . TYR A 1 211 ? -3.598 7.130 16.003 1.00 17.51 193 TYR A C 1
ATOM 1630 O O . TYR A 1 211 ? -2.615 6.838 16.628 1.00 18.68 193 TYR A O 1
ATOM 1639 N N . TYR A 1 212 ? -3.573 7.449 14.729 1.00 20.03 194 TYR A N 1
ATOM 1640 C CA . TYR A 1 212 ? -2.347 7.908 14.037 1.00 20.42 194 TYR A CA 1
ATOM 1641 C C . TYR A 1 212 ? -1.905 9.218 14.700 1.00 22.06 194 TYR A C 1
ATOM 1642 O O . TYR A 1 212 ? -2.787 10.032 15.041 1.00 21.28 194 TYR A O 1
ATOM 1651 N N . SER A 1 213 ? -0.603 9.409 14.928 1.00 23.89 195 SER A N 1
ATOM 1652 C CA . SER A 1 213 ? -0.091 10.550 15.727 1.00 27.18 195 SER A CA 1
ATOM 1653 C C . SER A 1 213 ? 0.348 11.703 14.808 1.00 28.01 195 SER A C 1
ATOM 1654 O O . SER A 1 213 ? 0.373 12.836 15.284 1.00 28.84 195 SER A O 1
ATOM 1657 N N . GLY A 1 214 ? 0.539 11.444 13.510 1.00 29.45 196 GLY A N 1
ATOM 1658 C CA . GLY A 1 214 ? 0.960 12.465 12.526 1.00 30.59 196 GLY A CA 1
ATOM 1659 C C . GLY A 1 214 ? -0.173 13.429 12.178 1.00 31.34 196 GLY A C 1
ATOM 1660 O O . GLY A 1 214 ? -1.343 12.966 12.051 1.00 29.40 196 GLY A O 1
ATOM 1661 N N . GLY A 1 215 ? 0.168 14.710 11.964 1.00 32.34 197 GLY A N 1
ATOM 1662 C CA . GLY A 1 215 ? -0.779 15.818 11.702 1.00 30.44 197 GLY A CA 1
ATOM 1663 C C . GLY A 1 215 ? -1.392 15.750 10.309 1.00 31.17 197 GLY A C 1
ATOM 1664 O O . GLY A 1 215 ? -2.396 16.454 10.083 1.00 31.67 197 GLY A O 1
ATOM 1665 N N . ASP A 1 216 ? -0.855 14.893 9.428 1.00 29.56 198 ASP A N 1
ATOM 1666 C CA . ASP A 1 216 ? -1.184 14.842 7.973 1.00 30.33 198 ASP A CA 1
ATOM 1667 C C . ASP A 1 216 ? -2.428 13.970 7.692 1.00 29.45 198 ASP A C 1
ATOM 1668 O O . ASP A 1 216 ? -2.934 14.051 6.579 1.00 30.91 198 ASP A O 1
ATOM 1673 N N . LYS A 1 217 ? -2.880 13.130 8.630 1.00 30.62 199 LYS A N 1
ATOM 1674 C CA . LYS A 1 217 ? -4.113 12.300 8.455 1.00 28.99 199 LYS A CA 1
ATOM 1675 C C . LYS A 1 217 ? -4.922 12.279 9.746 1.00 25.66 199 LYS A C 1
ATOM 1676 O O . LYS A 1 217 ? -4.377 12.049 10.825 1.00 24.96 199 LYS A O 1
ATOM 1682 N N . PRO A 1 218 ? -6.247 12.525 9.672 1.00 23.16 200 PRO A N 1
ATOM 1683 C CA . PRO A 1 218 ? -7.132 12.347 10.822 1.00 22.51 200 PRO A CA 1
ATOM 1684 C C . PRO A 1 218 ? -7.619 10.891 10.892 1.00 20.48 200 PRO A C 1
ATOM 1685 O O . PRO A 1 218 ? -8.775 10.645 10.606 1.00 18.38 200 PRO A O 1
ATOM 1689 N N . TYR A 1 219 ? -6.698 9.957 11.152 1.00 21.05 201 TYR A N 1
ATOM 1690 C CA . TYR A 1 219 ? -6.954 8.500 11.061 1.00 19.80 201 TYR A CA 1
ATOM 1691 C C . TYR A 1 219 ? -6.967 7.893 12.450 1.00 19.87 201 TYR A C 1
ATOM 1692 O O . TYR A 1 219 ? -6.150 8.284 13.349 1.00 22.23 201 TYR A O 1
ATOM 1701 N N . LEU A 1 220 ? -7.815 6.902 12.612 1.00 20.62 202 LEU A N 1
ATOM 1702 C CA . LEU A 1 220 ? -7.663 5.907 13.679 1.00 22.57 202 LEU A CA 1
ATOM 1703 C C . LEU A 1 220 ? -7.762 4.496 13.085 1.00 19.81 202 LEU A C 1
ATOM 1704 O O . LEU A 1 220 ? -8.076 4.345 11.863 1.00 17.52 202 LEU A O 1
ATOM 1709 N N . ILE A 1 221 ? -7.302 3.529 13.852 1.00 16.79 203 ILE A N 1
ATOM 1710 C CA . ILE A 1 221 ? -7.200 2.113 13.432 1.00 16.95 203 ILE A CA 1
ATOM 1711 C C . ILE A 1 221 ? -7.958 1.304 14.455 1.00 15.56 203 ILE A C 1
ATOM 1712 O O . ILE A 1 221 ? -7.831 1.621 15.657 1.00 15.58 203 ILE A O 1
ATOM 1717 N N . SER A 1 222 ? -8.685 0.294 14.000 1.00 14.54 204 SER A N 1
ATOM 1718 C CA . SER A 1 222 ? -9.481 -0.618 14.851 1.00 15.14 204 SER A CA 1
ATOM 1719 C C . SER A 1 222 ? -9.262 -2.065 14.400 1.00 14.57 204 SER A C 1
ATOM 1720 O O . SER A 1 222 ? -8.871 -2.278 13.249 1.00 13.26 204 SER A O 1
ATOM 1723 N N . GLY A 1 223 ? -9.513 -2.997 15.312 1.00 14.36 205 GLY A N 1
ATOM 1724 C CA . GLY A 1 223 ? -9.522 -4.447 15.072 1.00 15.05 205 GLY A CA 1
ATOM 1725 C C . GLY A 1 223 ? -10.683 -5.080 15.791 1.00 15.04 205 GLY A C 1
ATOM 1726 O O . GLY A 1 223 ? -11.045 -4.566 16.878 1.00 13.76 205 GLY A O 1
ATOM 1727 N N . ALA A 1 224 ? -11.259 -6.147 15.214 1.00 15.19 206 ALA A N 1
ATOM 1728 C CA . ALA A 1 224 ? -12.549 -6.708 15.642 1.00 14.35 206 ALA A CA 1
ATOM 1729 C C . ALA A 1 224 ? -12.550 -8.238 15.562 1.00 13.88 206 ALA A C 1
ATOM 1730 O O . ALA A 1 224 ? -11.624 -8.846 14.967 1.00 12.86 206 ALA A O 1
ATOM 1732 N N . ASP A 1 225 ? -13.612 -8.808 16.094 1.00 13.79 207 ASP A N 1
ATOM 1733 C CA . ASP A 1 225 ? -13.925 -10.256 16.093 1.00 14.37 207 ASP A CA 1
ATOM 1734 C C . ASP A 1 225 ? -14.319 -10.703 14.678 1.00 13.34 207 ASP A C 1
ATOM 1735 O O . ASP A 1 225 ? -14.489 -11.903 14.490 1.00 13.82 207 ASP A O 1
ATOM 1740 N N . ASP A 1 226 ? -14.449 -9.779 13.730 1.00 13.69 208 ASP A N 1
ATOM 1741 C CA . ASP A 1 226 ? -14.730 -10.102 12.298 1.00 14.02 208 ASP A CA 1
ATOM 1742 C C . ASP A 1 226 ? -13.429 -10.464 11.549 1.00 13.93 208 ASP A C 1
ATOM 1743 O O . ASP A 1 226 ? -13.508 -10.698 10.310 1.00 13.05 208 ASP A O 1
ATOM 1748 N N . ARG A 1 227 ? -12.278 -10.487 12.245 1.00 13.66 209 ARG A N 1
ATOM 1749 C CA . ARG A 1 227 ? -10.919 -10.791 11.672 1.00 13.91 209 ARG A CA 1
ATOM 1750 C C . ARG A 1 227 ? -10.337 -9.573 10.934 1.00 14.47 209 ARG A C 1
ATOM 1751 O O . ARG A 1 227 ? -9.259 -9.719 10.300 1.00 15.05 209 ARG A O 1
ATOM 1759 N N . LEU A 1 228 ? -11.005 -8.426 10.993 1.00 14.61 210 LEU A N 1
ATOM 1760 C CA . LEU A 1 228 ? -10.681 -7.262 10.142 1.00 15.51 210 LEU A CA 1
ATOM 1761 C C . LEU A 1 228 ? -9.991 -6.187 1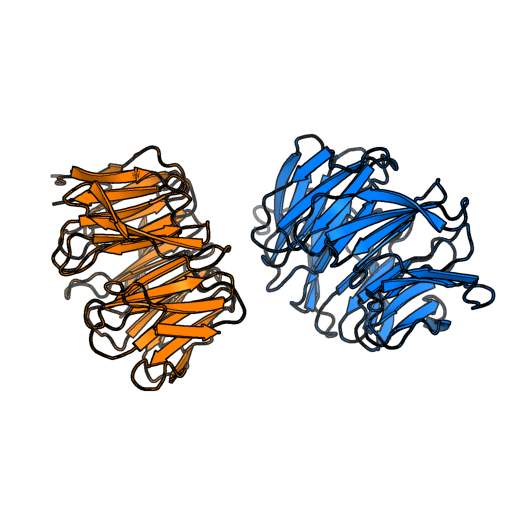0.974 1.00 14.63 210 LEU A C 1
ATOM 1762 O O . LEU A 1 228 ? -10.346 -5.981 12.185 1.00 13.78 210 LEU A O 1
ATOM 1767 N N . VAL A 1 229 ? -9.071 -5.515 10.318 1.00 14.04 211 VAL A N 1
ATOM 1768 C CA . VAL A 1 229 ? -8.491 -4.213 10.709 1.00 14.32 211 VAL A CA 1
ATOM 1769 C C . VAL A 1 229 ? -9.111 -3.149 9.812 1.00 13.72 211 VAL A C 1
ATOM 1770 O O . VAL A 1 229 ? -9.207 -3.381 8.585 1.00 14.33 211 VAL A O 1
ATOM 1774 N N . LYS A 1 230 ? -9.488 -2.027 10.382 1.00 12.80 212 LYS A N 1
ATOM 1775 C CA . LYS A 1 230 ? -10.102 -0.929 9.626 1.00 14.15 212 LYS A CA 1
ATOM 1776 C C . LYS A 1 230 ? -9.409 0.376 9.959 1.00 14.40 212 LYS A C 1
ATOM 1777 O O . LYS A 1 230 ? -8.989 0.570 11.130 1.00 13.52 212 LYS A O 1
ATOM 1783 N N . ILE A 1 231 ? -9.223 1.192 8.930 1.00 14.99 213 ILE A N 1
ATOM 1784 C CA . ILE A 1 231 ? -8.664 2.559 9.024 1.00 16.30 213 ILE A CA 1
ATOM 1785 C C . ILE A 1 231 ? -9.825 3.532 8.822 1.00 16.70 213 ILE A C 1
ATOM 1786 O O . ILE A 1 231 ? -10.542 3.361 7.850 1.00 16.31 213 ILE A O 1
ATOM 1791 N N . TRP A 1 232 ? -10.007 4.468 9.743 1.00 17.52 214 TRP A N 1
ATOM 1792 C CA . TRP A 1 232 ? -11.129 5.430 9.757 1.00 17.73 214 TRP A CA 1
ATOM 1793 C C . TRP A 1 232 ? -10.579 6.855 9.594 1.00 19.93 214 TRP A C 1
ATOM 1794 O O . TRP A 1 232 ? -9.530 7.163 10.185 1.00 19.76 214 TRP A O 1
ATOM 1805 N N . ASP A 1 233 ? -11.288 7.678 8.830 1.00 21.06 215 ASP A N 1
ATOM 1806 C CA . ASP A 1 233 ? -11.131 9.147 8.788 1.00 21.65 215 ASP A CA 1
ATOM 1807 C C . ASP A 1 233 ? -12.117 9.717 9.798 1.00 22.09 215 ASP A C 1
ATOM 1808 O O . ASP A 1 233 ? -13.309 9.504 9.597 1.00 23.64 215 ASP A O 1
ATOM 1813 N N . TYR A 1 234 ? -11.651 10.327 10.888 1.00 24.31 216 TYR A N 1
ATOM 1814 C CA . TYR A 1 234 ? -12.555 10.780 11.984 1.00 27.61 216 TYR A CA 1
ATOM 1815 C C . TYR A 1 234 ? -13.116 12.181 11.682 1.00 30.22 216 TYR A C 1
ATOM 1816 O O . TYR A 1 234 ? -14.017 12.603 12.418 1.00 29.07 216 TYR A O 1
ATOM 1825 N N . GLN A 1 235 ? -12.651 12.833 10.606 1.00 31.18 217 GLN A N 1
ATOM 1826 C CA . GLN A 1 235 ? -13.207 14.116 10.092 1.00 34.35 217 GLN A CA 1
ATOM 1827 C C . GLN A 1 235 ? -14.357 13.822 9.115 1.00 34.87 217 GLN A C 1
ATOM 1828 O O . GLN A 1 235 ? -15.478 14.319 9.369 1.00 33.61 217 GLN A O 1
ATOM 1834 N N . ASN A 1 236 ? -14.088 13.049 8.053 1.00 32.78 218 ASN A N 1
ATOM 1835 C CA . ASN A 1 236 ? -15.096 12.577 7.055 1.00 33.34 218 ASN A CA 1
ATOM 1836 C C . ASN A 1 236 ? -16.013 11.504 7.653 1.00 30.32 218 ASN A C 1
ATOM 1837 O O . ASN A 1 236 ? -17.027 11.178 7.003 1.00 30.56 218 ASN A O 1
ATOM 1842 N N . LYS A 1 237 ? -15.590 10.869 8.746 1.00 28.63 219 LYS A N 1
ATOM 1843 C CA . LYS A 1 237 ? -16.359 9.811 9.466 1.00 28.08 219 LYS A CA 1
ATOM 1844 C C . LYS A 1 237 ? -16.636 8.624 8.523 1.00 26.97 219 LYS A C 1
ATOM 1845 O O . LYS A 1 237 ? -17.771 8.078 8.563 1.00 26.07 219 LYS A O 1
ATOM 1851 N N . THR A 1 238 ? -15.614 8.203 7.769 1.00 24.13 220 THR A N 1
ATOM 1852 C CA . THR A 1 238 ? -15.655 7.078 6.801 1.00 25.59 220 THR A CA 1
ATOM 1853 C C . THR A 1 238 ? -14.586 6.019 7.147 1.00 22.20 220 THR A C 1
ATOM 1854 O O . THR A 1 238 ? -13.526 6.374 7.685 1.00 21.47 220 THR A O 1
ATOM 1858 N N . CYS A 1 239 ? -14.823 4.781 6.749 1.00 20.65 221 CYS A N 1
ATOM 1859 C CA . CYS A 1 239 ? -13.788 3.727 6.652 1.00 20.60 221 CYS A CA 1
ATOM 1860 C C . CYS A 1 239 ? -12.972 3.929 5.372 1.00 20.88 221 CYS A C 1
ATOM 1861 O O . CYS A 1 239 ? -13.552 3.781 4.284 1.00 19.38 221 CYS A O 1
ATOM 1864 N N . VAL A 1 240 ? -11.680 4.240 5.478 1.00 20.97 222 VAL A N 1
ATOM 1865 C CA . VAL A 1 240 ? -10.841 4.518 4.275 1.00 22.71 222 VAL A CA 1
ATOM 1866 C C . VAL A 1 240 ? -10.203 3.218 3.786 1.00 21.65 222 VAL A C 1
ATOM 1867 O O . VAL A 1 240 ? -9.759 3.202 2.629 1.00 20.30 222 VAL A O 1
ATOM 1871 N N . GLN A 1 241 ? -10.159 2.171 4.617 1.00 20.54 223 GLN A N 1
ATOM 1872 C CA . GLN A 1 241 ? -9.415 0.920 4.283 1.00 21.11 223 GLN A CA 1
ATOM 1873 C C . GLN A 1 241 ? -9.828 -0.218 5.217 1.00 19.77 223 GLN A C 1
ATOM 1874 O O . GLN A 1 241 ? -9.979 0.023 6.427 1.00 18.67 223 GLN A O 1
ATOM 1880 N N . THR A 1 242 ? -9.990 -1.415 4.661 1.00 20.35 224 THR A N 1
ATOM 1881 C CA . THR A 1 242 ? -10.181 -2.679 5.412 1.00 19.99 224 THR A CA 1
ATOM 1882 C C . THR A 1 242 ? -8.993 -3.585 5.091 1.00 21.55 224 THR A C 1
ATOM 1883 O O . THR A 1 242 ? -8.643 -3.686 3.904 1.00 21.41 224 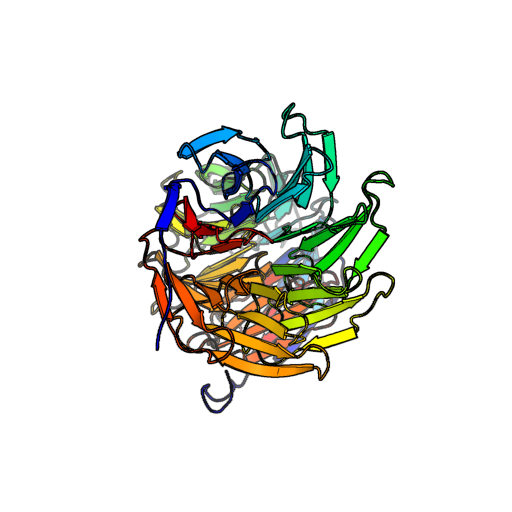THR A O 1
ATOM 1887 N N . LEU A 1 243 ? -8.284 -4.053 6.119 1.00 20.08 225 LEU A N 1
ATOM 1888 C CA . LEU A 1 243 ? -7.084 -4.903 5.956 1.00 21.05 225 LEU A CA 1
ATOM 1889 C C . LEU A 1 243 ? -7.463 -6.328 6.351 1.00 20.71 225 LEU A C 1
ATOM 1890 O O . LEU A 1 243 ? -7.902 -6.526 7.513 1.00 17.53 225 LEU A O 1
ATOM 1895 N N . GLU A 1 244 ? -7.454 -7.248 5.379 1.00 20.47 226 GLU A N 1
ATOM 1896 C CA . GLU A 1 244 ? -7.768 -8.683 5.609 1.00 21.28 226 GLU A CA 1
ATOM 1897 C C . GLU A 1 244 ? -6.470 -9.475 5.708 1.00 19.60 226 GLU A C 1
ATOM 1898 O O . GLU A 1 244 ? -5.499 -9.137 4.971 1.00 19.63 226 GLU A O 1
ATOM 1904 N N . GLY A 1 245 ? -6.491 -10.550 6.493 1.00 18.14 227 GLY A N 1
ATOM 1905 C CA . GLY A 1 245 ? -5.412 -11.553 6.530 1.00 19.20 227 GLY A CA 1
ATOM 1906 C C . GLY A 1 245 ? -5.365 -12.290 7.850 1.00 17.63 227 GLY A C 1
ATOM 1907 O O . GLY A 1 245 ? -5.006 -13.467 7.848 1.00 17.75 227 GLY A O 1
ATOM 1908 N N . HIS A 1 246 ? -5.724 -11.629 8.948 1.00 16.59 228 HIS A N 1
ATOM 1909 C CA . HIS A 1 246 ? -5.842 -12.280 10.270 1.00 14.52 228 HIS A CA 1
ATOM 1910 C C . HIS A 1 246 ? -6.843 -13.429 10.157 1.00 14.90 228 HIS A C 1
ATOM 1911 O O . HIS A 1 246 ? -7.854 -13.288 9.392 1.00 15.29 228 HIS A O 1
ATOM 1918 N N . ALA A 1 247 ? -6.574 -14.524 10.860 1.00 14.17 229 ALA A N 1
ATOM 1919 C CA . ALA A 1 247 ? -7.353 -15.782 10.783 1.00 14.84 229 ALA A CA 1
ATOM 1920 C C . ALA A 1 247 ? -8.277 -15.892 12.009 1.00 15.17 229 ALA A C 1
ATOM 1921 O O . ALA A 1 247 ? -9.095 -16.825 12.048 1.00 14.24 229 ALA A O 1
ATOM 1923 N N . GLN A 1 248 ? -8.212 -14.919 12.931 1.00 15.69 230 GLN A N 1
ATOM 1924 C CA . GLN A 1 248 ? -9.066 -14.880 14.153 1.00 16.35 230 GLN A CA 1
ATOM 1925 C C . GLN A 1 248 ? -9.272 -13.424 14.613 1.00 15.52 230 GLN A C 1
ATOM 1926 O O . GLN A 1 248 ? -8.770 -12.512 13.955 1.00 15.24 230 GLN A O 1
ATOM 1932 N N . ASN A 1 249 ? -10.000 -13.247 15.721 1.00 14.27 231 ASN A N 1
ATOM 1933 C CA . ASN A 1 249 ? -10.253 -11.955 16.389 1.00 15.07 231 ASN A CA 1
ATOM 1934 C C . ASN A 1 249 ? -8.964 -11.115 16.362 1.00 15.36 231 ASN A C 1
ATOM 1935 O O . ASN A 1 249 ? -7.919 -11.631 16.742 1.00 15.90 231 ASN A O 1
ATOM 1940 N N . VAL A 1 250 ? -9.048 -9.858 15.948 1.00 15.46 232 VAL A N 1
ATOM 1941 C CA . VAL A 1 250 ? -7.926 -8.884 16.077 1.00 15.29 232 VAL A CA 1
ATOM 1942 C C . VAL A 1 250 ? -8.086 -8.217 17.446 1.00 15.65 232 VAL A C 1
ATOM 1943 O O . VAL A 1 250 ? -9.158 -7.574 17.691 1.00 14.15 232 VAL A O 1
ATOM 1947 N N . SER A 1 251 ? -7.085 -8.411 18.317 1.00 14.80 233 SER A N 1
ATOM 1948 C CA . SER A 1 251 ? -7.086 -8.010 19.742 1.00 13.75 233 SER A CA 1
ATOM 1949 C C . SER A 1 251 ? -6.471 -6.619 19.920 1.00 14.06 233 SER A C 1
ATOM 1950 O O . SER A 1 251 ? -6.795 -5.958 20.922 1.00 13.76 233 SER A O 1
ATOM 1953 N N . CYS A 1 252 ? -5.519 -6.240 19.066 1.00 13.87 234 CYS A N 1
ATOM 1954 C CA . CYS A 1 252 ? -4.727 -5.001 19.241 1.00 14.24 234 CYS A CA 1
ATOM 1955 C C . CYS A 1 252 ? -4.237 -4.475 17.889 1.00 14.72 234 CYS A C 1
ATOM 1956 O O . CYS A 1 252 ? -4.148 -5.255 16.930 1.00 13.25 234 CYS A O 1
ATOM 1959 N N . ALA A 1 253 ? -4.031 -3.169 17.821 1.00 14.99 235 ALA A N 1
ATOM 1960 C CA . ALA A 1 253 ? -3.708 -2.426 16.600 1.00 16.67 235 ALA A CA 1
ATOM 1961 C C . ALA A 1 253 ? -3.125 -1.084 17.008 1.00 19.64 235 ALA A C 1
ATOM 1962 O O . ALA A 1 253 ? -3.658 -0.473 17.956 1.00 22.67 235 ALA A O 1
ATOM 1964 N N . SER A 1 254 ? -2.036 -0.690 16.366 1.00 19.59 236 SER A N 1
ATOM 1965 C CA . SER A 1 254 ? -1.357 0.602 16.583 1.00 22.33 236 SER A CA 1
ATOM 1966 C C . SER A 1 254 ? -0.696 1.072 15.282 1.00 21.93 236 SER A C 1
ATOM 1967 O O . SER A 1 254 ? -0.267 0.199 14.450 1.00 19.91 236 SER A O 1
ATOM 1970 N N . PHE A 1 255 ? -0.715 2.383 15.058 1.00 20.77 237 PHE A N 1
ATOM 1971 C CA . PHE A 1 255 ? 0.233 3.093 14.172 1.00 21.71 237 PHE A CA 1
ATOM 1972 C C . PHE A 1 255 ? 1.531 3.265 14.951 1.00 23.40 237 PHE A C 1
ATOM 1973 O O . PHE A 1 255 ? 1.474 3.763 16.081 1.00 26.41 237 PHE A O 1
ATOM 1981 N N . HIS A 1 256 ? 2.658 2.847 14.413 1.00 24.13 238 HIS A N 1
ATOM 1982 C CA . HIS A 1 256 ? 3.955 3.128 15.063 1.00 26.00 238 HIS A CA 1
ATOM 1983 C C . HIS A 1 256 ? 4.205 4.637 14.996 1.00 27.14 238 HIS A C 1
ATOM 1984 O O . HIS A 1 256 ? 3.884 5.270 13.993 1.00 24.58 238 HIS A O 1
ATOM 1991 N N . PRO A 1 257 ? 4.681 5.271 16.100 1.00 29.14 239 PRO A N 1
ATOM 1992 C CA . PRO A 1 257 ? 4.913 6.717 16.115 1.00 29.89 239 PRO A CA 1
ATOM 1993 C C . PRO A 1 257 ? 6.167 7.181 15.360 1.00 28.69 239 PRO A C 1
ATOM 1994 O O . PRO A 1 257 ? 6.239 8.346 15.098 1.00 32.44 239 PRO A O 1
ATOM 1998 N N . GLU A 1 258 ? 7.087 6.268 15.015 1.00 28.59 240 GLU A N 1
ATOM 1999 C CA . GLU A 1 258 ? 8.435 6.593 14.461 1.00 29.63 240 GLU A CA 1
ATOM 2000 C C . GLU A 1 258 ? 8.699 5.844 13.147 1.00 30.74 240 GLU A C 1
ATOM 2001 O O . GLU A 1 258 ? 9.708 6.157 12.491 1.00 37.50 240 GLU A O 1
ATOM 2007 N N . LEU A 1 259 ? 7.894 4.840 12.812 1.00 28.15 241 LEU A N 1
ATOM 2008 C CA . LEU A 1 259 ? 8.043 4.049 11.570 1.00 26.29 241 LEU A CA 1
ATOM 2009 C C . LEU A 1 259 ? 6.763 4.165 10.759 1.00 23.58 241 LEU A C 1
ATOM 2010 O O . LEU A 1 259 ? 5.674 4.250 11.327 1.00 20.94 241 LEU A O 1
ATOM 2015 N N . PRO A 1 260 ? 6.857 4.087 9.414 1.00 21.84 242 PRO A N 1
ATOM 2016 C CA . PRO A 1 260 ? 5.685 4.192 8.545 1.00 20.59 242 PRO A CA 1
ATOM 2017 C C . PRO A 1 260 ? 4.949 2.842 8.491 1.00 20.49 242 PRO A C 1
ATOM 2018 O O . PRO A 1 260 ? 4.780 2.296 7.411 1.00 19.64 242 PRO A O 1
ATOM 2022 N N . ILE A 1 261 ? 4.582 2.302 9.656 1.00 17.58 243 ILE A N 1
ATOM 2023 C CA . ILE A 1 261 ? 3.941 0.965 9.760 1.00 16.62 243 ILE A CA 1
ATOM 2024 C C . ILE A 1 261 ? 2.731 1.027 10.692 1.00 15.53 243 ILE A C 1
ATOM 2025 O O . ILE A 1 261 ? 2.641 1.928 11.569 1.00 13.32 243 ILE A O 1
ATOM 2030 N N . ILE A 1 262 ? 1.876 0.046 10.490 1.00 13.97 244 ILE A N 1
ATOM 2031 C CA . ILE A 1 262 ? 0.733 -0.353 11.321 1.00 14.84 244 ILE A CA 1
ATOM 2032 C C . ILE A 1 262 ? 1.083 -1.727 11.883 1.00 14.08 244 ILE A C 1
ATOM 2033 O O . ILE A 1 262 ? 1.589 -2.553 11.115 1.00 13.19 244 ILE A O 1
ATOM 2038 N N . ILE A 1 263 ? 0.845 -1.944 13.155 1.00 13.11 245 ILE A N 1
ATOM 2039 C CA . ILE A 1 263 ? 1.101 -3.239 13.844 1.00 13.60 245 ILE A CA 1
ATOM 2040 C C . ILE A 1 263 ? -0.236 -3.752 14.384 1.00 13.52 245 ILE A C 1
ATOM 2041 O O . ILE A 1 263 ? -0.885 -3.009 15.104 1.00 13.57 245 ILE A O 1
ATOM 2046 N N . THR A 1 264 ? -0.600 -4.983 14.061 1.00 12.99 246 THR A N 1
ATOM 2047 C CA . THR A 1 264 ? -1.843 -5.619 14.539 1.00 14.01 246 THR A CA 1
ATOM 2048 C C . THR A 1 264 ? -1.500 -6.989 15.120 1.00 13.55 246 THR A C 1
ATOM 2049 O O . THR A 1 264 ? -0.556 -7.638 14.625 1.00 14.39 246 THR A O 1
ATOM 2053 N N . GLY A 1 265 ? -2.220 -7.385 16.150 1.00 13.45 247 GLY A N 1
ATOM 2054 C CA . GLY A 1 265 ? -2.075 -8.698 16.792 1.00 13.22 247 GLY A CA 1
ATOM 2055 C C . GLY A 1 265 ? -3.415 -9.375 16.921 1.00 13.22 247 GLY A C 1
ATOM 2056 O O . GLY A 1 265 ? -4.447 -8.656 17.068 1.00 13.62 247 GLY A O 1
ATOM 2057 N N . SER A 1 266 ? -3.419 -10.702 16.897 1.00 12.79 248 SER A N 1
ATOM 2058 C CA . SER A 1 266 ? -4.644 -11.503 16.754 1.00 12.62 248 SER A CA 1
ATOM 2059 C C . SER A 1 266 ? -4.545 -12.793 17.578 1.00 13.11 248 SER A C 1
ATOM 2060 O O . SER A 1 266 ? -3.426 -13.215 17.918 1.00 12.06 248 SER A O 1
ATOM 2063 N N . GLU A 1 267 ? -5.705 -13.322 17.962 1.00 13.50 249 GLU A N 1
ATOM 2064 C CA . GLU A 1 267 ? -5.857 -14.649 18.581 1.00 15.12 249 GLU A CA 1
ATOM 2065 C C . GLU A 1 267 ? -5.375 -15.738 17.608 1.00 15.53 249 GLU A C 1
ATOM 2066 O O . GLU A 1 267 ? -5.227 -16.860 18.056 1.00 17.21 249 GLU A O 1
ATOM 2072 N N . ASP A 1 268 ? -5.040 -15.399 16.351 1.00 16.26 250 ASP A N 1
ATOM 2073 C CA . ASP A 1 268 ? -4.371 -16.341 15.418 1.00 15.27 250 ASP A CA 1
ATOM 2074 C C . ASP A 1 268 ? -2.911 -16.541 15.826 1.00 16.77 250 ASP A C 1
ATOM 2075 O O . ASP A 1 268 ? -2.267 -17.422 15.242 1.00 17.05 250 ASP A O 1
ATOM 2080 N N . GLY A 1 269 ? -2.414 -15.766 16.803 1.00 17.08 251 GLY A N 1
ATOM 2081 C CA . GLY A 1 269 ? -1.050 -15.907 17.345 1.00 14.81 251 GLY A CA 1
ATOM 2082 C C . GLY A 1 269 ? -0.031 -15.105 16.557 1.00 14.72 251 GLY A C 1
ATOM 2083 O O . GLY A 1 269 ? 1.163 -15.145 16.918 1.00 14.53 251 GLY A O 1
ATOM 2084 N N . THR A 1 270 ? -0.476 -14.347 15.562 1.00 13.15 252 THR A N 1
ATOM 2085 C CA . THR A 1 270 ? 0.406 -13.578 14.664 1.00 13.55 252 THR A CA 1
ATOM 2086 C C . THR A 1 270 ? 0.341 -12.100 15.043 1.00 14.08 252 THR A C 1
ATOM 2087 O O . THR A 1 270 ? -0.724 -11.632 15.526 1.00 13.49 252 THR A O 1
ATOM 2091 N N . VAL A 1 271 ? 1.452 -11.413 14.831 1.00 14.18 253 VAL A N 1
ATOM 2092 C CA . VAL A 1 271 ? 1.547 -9.945 14.716 1.00 14.48 253 VAL A CA 1
ATOM 2093 C C . VAL A 1 271 ? 1.750 -9.656 13.237 1.00 15.69 253 VAL A C 1
ATOM 2094 O O . VAL A 1 271 ? 2.632 -10.297 12.642 1.00 15.28 253 VAL A O 1
ATOM 2098 N N . ARG A 1 272 ? 0.909 -8.814 12.647 1.00 15.44 254 ARG A N 1
ATOM 2099 C CA . ARG A 1 272 ? 1.062 -8.397 11.244 1.00 15.98 254 ARG A CA 1
ATOM 2100 C C . ARG A 1 272 ? 1.551 -6.942 11.227 1.00 15.54 254 ARG A C 1
ATOM 2101 O O . ARG A 1 272 ? 1.131 -6.134 12.084 1.00 12.51 254 ARG A O 1
ATOM 2109 N N . ILE A 1 273 ? 2.544 -6.678 10.394 1.00 15.62 255 ILE A N 1
ATOM 2110 C CA . ILE A 1 273 ? 3.075 -5.315 10.153 1.00 15.93 255 ILE A CA 1
ATOM 2111 C C . ILE A 1 273 ? 2.685 -4.920 8.735 1.00 16.06 255 ILE A C 1
ATOM 2112 O O . ILE A 1 273 ? 2.937 -5.713 7.811 1.00 15.95 255 ILE A O 1
ATOM 2117 N N . TRP A 1 274 ? 2.043 -3.769 8.589 1.00 15.42 256 TRP A N 1
ATOM 2118 C CA . TRP A 1 274 ? 1.594 -3.246 7.282 1.00 16.05 256 TRP A CA 1
ATOM 2119 C C . TRP A 1 274 ? 2.223 -1.881 7.071 1.00 16.26 256 TRP A C 1
ATOM 2120 O O . TRP A 1 274 ? 2.393 -1.163 8.067 1.00 15.11 256 TRP A O 1
ATOM 2131 N N . HIS A 1 275 ? 2.488 -1.519 5.821 1.00 16.69 257 HIS A N 1
ATOM 2132 C CA . HIS A 1 275 ? 2.880 -0.146 5.436 1.00 18.00 257 HIS A CA 1
ATOM 2133 C C . HIS A 1 275 ? 1.713 0.799 5.742 1.00 18.35 257 HIS A C 1
ATOM 2134 O O . HIS A 1 275 ? 0.577 0.476 5.337 1.00 18.10 257 HIS A O 1
ATOM 2141 N N . SER A 1 276 ? 1.986 1.936 6.391 1.00 18.19 258 SER A N 1
ATOM 2142 C CA . SER A 1 276 ? 0.952 2.833 6.988 1.00 18.90 258 SER A CA 1
ATOM 2143 C C . SER A 1 276 ? 0.309 3.721 5.912 1.00 19.69 258 SER A C 1
ATOM 2144 O O . SER A 1 276 ? -0.726 4.324 6.220 1.00 18.36 258 SER A O 1
ATOM 2147 N N . SER A 1 277 ? 0.892 3.795 4.703 1.00 19.44 259 SER A N 1
ATOM 2148 C CA . SER A 1 277 ? 0.339 4.577 3.556 1.00 22.53 259 SER A CA 1
ATOM 2149 C C . SER A 1 277 ? -0.173 3.655 2.439 1.00 21.08 259 SER A C 1
ATOM 2150 O O . SER A 1 277 ? -1.197 3.974 1.873 1.00 21.45 259 SER A O 1
ATOM 2153 N N . THR A 1 278 ? 0.551 2.599 2.074 1.00 20.32 260 THR A N 1
ATOM 2154 C CA . THR A 1 278 ? 0.145 1.703 0.950 1.00 20.26 260 THR A CA 1
ATOM 2155 C C . THR A 1 278 ? -0.674 0.524 1.477 1.00 20.50 260 THR A C 1
ATOM 2156 O O . THR A 1 278 ? -1.353 -0.086 0.678 1.00 22.64 260 THR A O 1
ATOM 2160 N N . TYR A 1 279 ? -0.546 0.177 2.759 1.00 19.70 261 TYR A N 1
ATOM 2161 C CA . TYR A 1 279 ? -1.269 -0.948 3.406 1.00 19.40 261 TYR A CA 1
ATOM 2162 C C . TYR A 1 279 ? -0.762 -2.290 2.865 1.00 18.73 261 TYR A C 1
ATOM 2163 O O . TYR A 1 279 ? -1.407 -3.306 3.131 1.00 18.93 261 TYR A O 1
ATOM 2172 N N . ARG A 1 280 ? 0.408 -2.311 2.222 1.00 19.14 262 ARG A N 1
ATOM 2173 C CA . ARG A 1 280 ? 1.120 -3.575 1.891 1.00 18.99 262 ARG A CA 1
ATOM 2174 C C . ARG A 1 280 ? 1.372 -4.359 3.184 1.00 17.63 262 ARG A C 1
ATOM 2175 O O . ARG A 1 280 ? 1.820 -3.757 4.169 1.00 16.95 262 ARG A O 1
ATOM 2183 N N . LEU A 1 281 ? 1.067 -5.650 3.179 1.00 17.69 263 LEU A N 1
ATOM 2184 C CA . LEU A 1 281 ? 1.493 -6.590 4.231 1.00 17.99 263 LEU A CA 1
ATOM 2185 C C . LEU A 1 281 ? 3.014 -6.733 4.151 1.00 17.26 263 LEU A C 1
ATOM 2186 O O . LEU A 1 281 ? 3.497 -7.117 3.099 1.00 18.07 263 LEU A O 1
ATOM 2191 N N . GLU A 1 282 ? 3.738 -6.284 5.182 1.00 16.48 264 GLU A N 1
ATOM 2192 C CA . GLU A 1 282 ? 5.215 -6.406 5.256 1.00 15.05 264 GLU A CA 1
ATOM 2193 C C . GLU A 1 282 ? 5.570 -7.759 5.887 1.00 14.24 264 GLU A C 1
ATOM 2194 O O . GLU A 1 282 ? 6.487 -8.430 5.390 1.00 12.27 264 GLU A O 1
ATOM 2200 N N . SER A 1 283 ? 4.872 -8.153 6.942 1.00 13.78 265 SER A N 1
ATOM 2201 C CA . SER A 1 283 ? 5.349 -9.219 7.845 1.00 15.24 265 SER A CA 1
ATOM 2202 C C . SER A 1 283 ? 4.168 -9.902 8.536 1.00 15.63 265 SER A C 1
ATOM 2203 O O . SER A 1 283 ? 3.196 -9.200 8.929 1.00 15.40 265 SER A O 1
ATOM 2206 N N . THR A 1 284 ? 4.247 -11.219 8.661 1.00 14.19 266 THR A N 1
ATOM 2207 C CA . THR A 1 284 ? 3.387 -12.033 9.544 1.00 14.30 266 THR A CA 1
ATOM 2208 C C . THR A 1 284 ? 4.274 -12.904 10.404 1.00 13.91 266 THR A C 1
ATOM 2209 O O . THR A 1 284 ? 4.953 -13.812 9.837 1.00 12.79 266 THR A O 1
ATOM 2213 N N . LEU A 1 285 ? 4.257 -12.656 11.704 1.00 13.85 267 LEU A N 1
ATOM 2214 C CA . LEU A 1 285 ? 5.198 -13.260 12.663 1.00 14.69 267 LEU A CA 1
ATOM 2215 C C . LEU A 1 285 ? 4.398 -13.920 13.782 1.00 14.05 267 LEU A C 1
ATOM 2216 O O . LEU A 1 285 ? 3.729 -13.214 14.552 1.00 14.55 267 LEU A O 1
ATOM 2221 N N . ASN A 1 286 ? 4.486 -15.234 13.847 1.00 13.81 268 ASN A N 1
ATOM 2222 C CA . ASN A 1 286 ? 3.961 -16.057 14.945 1.00 14.15 268 ASN A CA 1
ATOM 2223 C C . ASN A 1 286 ? 5.135 -16.464 15.822 1.00 14.69 268 ASN A C 1
ATOM 2224 O O . ASN A 1 286 ? 5.873 -17.379 15.428 1.00 14.36 268 ASN A O 1
ATOM 2229 N N . TYR A 1 287 ? 5.289 -15.799 16.964 1.00 13.61 269 TYR A N 1
ATOM 2230 C CA . TYR A 1 287 ? 6.462 -15.938 17.863 1.00 14.24 269 TYR A CA 1
ATOM 2231 C C . TYR A 1 287 ? 6.250 -17.094 18.845 1.00 14.72 269 TYR A C 1
ATOM 2232 O O . TYR A 1 287 ? 7.090 -17.277 19.714 1.00 15.11 269 TYR A O 1
ATOM 2241 N N . GLY A 1 288 ? 5.215 -17.916 18.634 1.00 15.80 270 GLY A N 1
ATOM 2242 C CA . GLY A 1 288 ? 5.054 -19.219 19.309 1.00 15.84 270 GLY A CA 1
ATOM 2243 C C . GLY A 1 288 ? 4.664 -19.053 20.770 1.00 17.81 270 GLY A C 1
ATOM 2244 O O . GLY A 1 288 ? 5.090 -19.874 21.599 1.00 17.36 270 GLY A O 1
ATOM 2245 N N . MET A 1 289 ? 3.908 -18.004 21.093 1.00 18.47 271 MET A N 1
ATOM 2246 C CA . MET A 1 289 ? 3.417 -17.748 22.473 1.00 18.01 271 MET A CA 1
ATOM 2247 C C . MET A 1 289 ? 1.887 -17.699 22.473 1.00 16.63 271 MET A C 1
ATOM 2248 O O . MET A 1 289 ? 1.291 -17.195 23.475 1.00 16.48 271 MET A O 1
ATOM 2253 N N . GLU A 1 290 ? 1.287 -18.340 21.462 1.00 16.85 272 GLU A N 1
ATOM 2254 C CA . GLU A 1 290 ? -0.179 -18.478 21.279 1.00 16.84 272 GLU A CA 1
ATOM 2255 C C . GLU A 1 290 ? -0.773 -17.071 21.115 1.00 15.01 272 GLU A C 1
ATOM 2256 O O . GLU A 1 290 ? -0.144 -16.263 20.452 1.00 12.15 272 GLU A O 1
ATOM 2262 N N . ARG A 1 291 ? -1.932 -16.797 21.712 1.00 13.74 273 ARG A N 1
ATOM 2263 C CA . ARG A 1 291 ? -2.775 -15.655 21.299 1.00 14.40 273 ARG A CA 1
ATOM 2264 C C . ARG A 1 291 ? -2.067 -14.355 21.677 1.00 14.35 273 ARG A C 1
ATOM 2265 O O . ARG A 1 291 ? -1.438 -14.303 22.747 1.00 14.18 273 ARG A O 1
ATOM 2273 N N . VAL A 1 292 ? -2.159 -13.358 20.800 1.00 15.44 274 VAL A N 1
ATOM 2274 C CA . VAL A 1 292 ? -1.733 -11.953 21.055 1.00 14.06 274 VAL A CA 1
ATOM 2275 C C . VAL A 1 292 ? -2.920 -11.184 21.644 1.00 13.63 274 VAL A C 1
ATOM 2276 O O . VAL A 1 292 ? -4.042 -11.360 21.151 1.00 13.11 274 VAL A O 1
ATOM 2280 N N . TRP A 1 293 ? -2.671 -10.357 22.666 1.00 13.12 275 TRP A N 1
ATOM 2281 C CA . TRP A 1 293 ? -3.716 -9.614 23.405 1.00 13.46 275 TRP A CA 1
ATOM 2282 C C . TRP A 1 293 ? -3.482 -8.104 23.342 1.00 13.72 275 TRP A C 1
ATOM 2283 O O . TRP A 1 293 ? -4.452 -7.360 23.543 1.00 14.36 275 TRP A O 1
ATOM 2294 N N . CYS A 1 294 ? -2.243 -7.643 23.230 1.00 12.90 276 CYS A N 1
ATOM 2295 C CA . CYS A 1 294 ? -1.944 -6.210 23.459 1.00 13.50 276 CYS A CA 1
ATOM 2296 C C . CYS A 1 294 ? -0.618 -5.826 22.816 1.00 13.02 276 CYS A C 1
ATOM 2297 O O . CYS A 1 294 ? 0.277 -6.692 22.671 1.00 12.04 276 CYS A O 1
ATOM 2300 N N . VAL A 1 295 ? -0.519 -4.576 22.432 1.00 12.83 277 VAL A N 1
ATOM 2301 C CA . VAL A 1 295 ? 0.710 -3.993 21.845 1.00 13.70 277 VAL A CA 1
ATOM 2302 C C . VAL A 1 295 ? 0.894 -2.609 22.462 1.00 14.50 277 VAL A C 1
ATOM 2303 O O . VAL A 1 295 ? -0.101 -1.956 22.759 1.00 15.56 277 VAL A O 1
ATOM 2307 N N . ALA A 1 296 ? 2.128 -2.225 22.734 1.00 15.55 278 ALA A N 1
ATOM 2308 C CA . ALA A 1 296 ? 2.471 -0.872 23.195 1.00 15.39 278 ALA A CA 1
ATOM 2309 C C . ALA A 1 296 ? 3.667 -0.373 22.395 1.00 15.97 278 ALA A C 1
ATOM 2310 O O . ALA A 1 296 ? 4.558 -1.182 22.066 1.00 16.12 278 ALA A O 1
ATOM 2312 N N . SER A 1 297 ? 3.640 0.902 22.046 1.00 16.01 279 SER A N 1
ATOM 2313 C CA . SER A 1 297 ? 4.756 1.639 21.428 1.00 15.81 279 SER A CA 1
ATOM 2314 C C . SER A 1 297 ? 5.017 2.902 22.243 1.00 15.60 279 SER A C 1
ATOM 2315 O O . SER A 1 297 ? 4.219 3.203 23.169 1.00 14.56 279 SER A O 1
ATOM 2318 N N . LEU A 1 298 ? 6.122 3.571 21.945 1.00 16.15 280 LEU A N 1
ATOM 2319 C CA . LEU A 1 298 ? 6.591 4.786 22.653 1.00 16.31 280 LEU A CA 1
ATOM 2320 C C . LEU A 1 298 ? 7.174 5.766 21.628 1.00 16.37 280 LEU A C 1
ATOM 2321 O O . LEU A 1 298 ? 8.164 5.420 20.992 1.00 14.44 280 LEU A O 1
ATOM 2326 N N . ARG A 1 299 ? 6.586 6.964 21.540 1.00 18.82 281 ARG A N 1
ATOM 2327 C CA . ARG A 1 299 ? 7.169 8.181 20.901 1.00 20.12 281 ARG A CA 1
ATOM 2328 C C . ARG A 1 299 ? 8.673 8.243 21.197 1.00 19.17 281 ARG A C 1
ATOM 2329 O O . ARG A 1 299 ? 9.054 8.216 22.375 1.00 19.05 281 ARG A O 1
A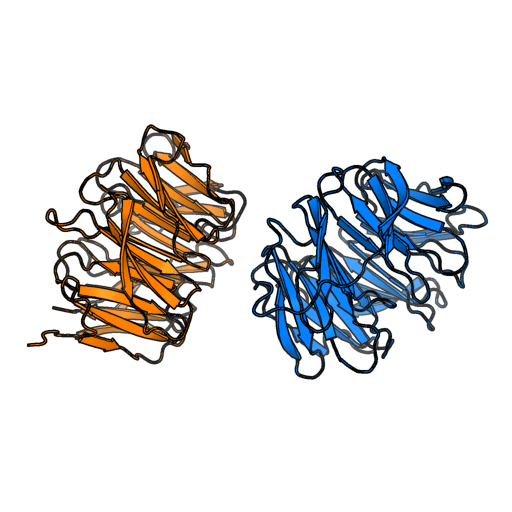TOM 2333 N N . GLY A 1 300 ? 9.493 8.343 20.154 1.00 20.09 282 GLY A N 1
ATOM 2334 C CA . GLY A 1 300 ? 10.945 8.530 20.259 1.00 20.06 282 GLY A CA 1
ATOM 2335 C C . GLY A 1 300 ? 11.671 7.222 20.486 1.00 21.32 282 GLY A C 1
ATOM 2336 O O . GLY A 1 300 ? 12.840 7.260 20.835 1.00 21.12 282 GLY A O 1
ATOM 2337 N N . SER A 1 301 ? 11.003 6.092 20.287 1.00 20.81 283 SER A N 1
ATOM 2338 C CA . SER A 1 301 ? 11.576 4.747 20.538 1.00 19.91 283 SER A CA 1
ATOM 2339 C C . SER A 1 301 ? 11.184 3.811 19.405 1.00 19.03 283 SER A C 1
ATOM 2340 O O . SER A 1 301 ? 10.071 3.970 18.842 1.00 18.23 283 SER A O 1
ATOM 2343 N N . ASN A 1 302 ? 12.038 2.846 19.106 1.00 20.72 284 ASN A N 1
ATOM 2344 C CA . ASN A 1 302 ? 11.745 1.787 18.111 1.00 22.88 284 ASN A CA 1
ATOM 2345 C C . ASN A 1 302 ? 11.245 0.529 18.842 1.00 22.73 284 ASN A C 1
ATOM 2346 O O . ASN A 1 302 ? 10.890 -0.472 18.142 1.00 23.51 284 ASN A O 1
ATOM 2351 N N . ASN A 1 303 ? 11.208 0.562 20.183 1.00 20.35 285 ASN A N 1
ATOM 2352 C CA . ASN A 1 303 ? 10.792 -0.591 21.029 1.00 19.38 285 ASN A CA 1
ATOM 2353 C C . ASN A 1 303 ? 9.278 -0.753 20.967 1.00 18.44 285 ASN A C 1
ATOM 2354 O O . ASN A 1 303 ? 8.584 0.271 21.068 1.00 20.83 285 ASN A O 1
ATOM 2359 N N . VAL A 1 304 ? 8.804 -1.993 20.824 1.00 15.76 286 VAL A N 1
ATOM 2360 C CA . VAL A 1 304 ? 7.364 -2.358 20.813 1.00 15.22 286 VAL A CA 1
ATOM 2361 C C . VAL A 1 304 ? 7.162 -3.526 21.773 1.00 13.99 286 VAL A C 1
ATOM 2362 O O . VAL A 1 304 ? 7.962 -4.490 21.721 1.00 13.31 286 VAL A O 1
ATOM 2366 N N . ALA A 1 305 ? 6.227 -3.378 22.701 1.00 13.48 287 ALA A N 1
ATOM 2367 C CA . ALA A 1 305 ? 5.840 -4.413 23.685 1.00 12.99 287 ALA A CA 1
ATOM 2368 C C . ALA A 1 305 ? 4.652 -5.193 23.130 1.00 12.37 287 ALA A C 1
ATOM 2369 O O . ALA A 1 305 ? 3.761 -4.570 22.537 1.00 12.31 287 ALA A O 1
ATOM 2371 N N . LEU A 1 306 ? 4.681 -6.512 23.278 1.00 12.03 288 LEU A N 1
ATOM 2372 C CA . LEU A 1 306 ? 3.606 -7.434 22.845 1.00 12.47 288 LEU A CA 1
ATOM 2373 C C . LEU A 1 306 ? 3.300 -8.405 23.989 1.00 12.63 288 LEU A C 1
ATOM 2374 O O . LEU A 1 306 ? 4.268 -8.961 24.587 1.00 11.40 288 LEU A O 1
ATOM 2379 N N . GLY A 1 307 ? 2.023 -8.524 24.337 1.00 12.30 289 GLY A N 1
ATOM 2380 C CA . GLY A 1 307 ? 1.524 -9.449 25.357 1.00 12.19 289 GLY A CA 1
ATOM 2381 C C . GLY A 1 307 ? 0.791 -10.608 24.730 1.00 12.80 289 GLY A C 1
ATOM 2382 O O . GLY A 1 307 ? -0.096 -10.366 23.864 1.00 13.55 289 GLY A O 1
ATOM 2383 N N . TYR A 1 308 ? 1.067 -11.810 25.222 1.00 12.40 290 TYR A N 1
ATOM 2384 C CA . TYR A 1 308 ? 0.526 -13.094 24.718 1.00 13.00 290 TYR A CA 1
ATOM 2385 C C . TYR A 1 308 ? -0.055 -13.932 25.869 1.00 13.87 290 TYR A C 1
ATOM 2386 O O . TYR A 1 308 ? 0.206 -13.654 27.069 1.00 12.90 290 TYR A O 1
ATOM 2395 N N . ASP A 1 309 ? -0.759 -14.994 25.498 1.00 13.75 291 ASP A N 1
ATOM 2396 C CA . ASP A 1 309 ? -1.112 -16.115 26.396 1.00 15.18 291 ASP A CA 1
ATOM 2397 C C . ASP A 1 309 ? 0.113 -16.541 27.211 1.00 14.93 291 ASP A C 1
ATOM 2398 O O . ASP A 1 309 ? -0.061 -16.813 28.367 1.00 14.29 291 ASP A O 1
ATOM 2403 N N . GLU A 1 310 ? 1.302 -16.631 26.604 1.00 16.44 292 GLU A N 1
ATOM 2404 C CA . GLU A 1 310 ? 2.457 -17.324 27.232 1.00 18.87 292 GLU A CA 1
ATOM 2405 C C . GLU A 1 310 ? 3.537 -16.327 27.671 1.00 18.72 292 GLU A C 1
ATOM 2406 O O . GLU A 1 310 ? 4.616 -16.782 28.144 1.00 18.39 292 GLU A O 1
ATOM 2412 N N . GLY A 1 311 ? 3.233 -15.026 27.670 1.00 17.20 293 GLY A N 1
ATOM 2413 C CA . GLY A 1 311 ? 4.138 -14.012 28.238 1.00 15.82 293 GLY A CA 1
ATOM 2414 C C . GLY A 1 311 ? 4.207 -12.755 27.404 1.00 15.41 293 GLY A C 1
ATOM 2415 O O . GLY A 1 311 ? 3.232 -12.465 26.658 1.00 14.65 293 GLY A O 1
ATOM 2416 N N . SER A 1 312 ? 5.252 -11.953 27.606 1.00 14.46 294 SER A N 1
ATOM 2417 C CA . SER A 1 312 ? 5.445 -10.683 26.868 1.00 14.86 294 SER A CA 1
ATOM 2418 C C . SER A 1 312 ? 6.836 -10.641 26.240 1.00 14.45 294 SER A C 1
ATOM 2419 O O . SER A 1 312 ? 7.770 -11.381 26.713 1.00 12.99 294 SER A O 1
ATOM 2422 N N . ILE A 1 313 ? 6.954 -9.909 25.138 1.00 15.34 295 ILE A N 1
ATOM 2423 C CA . ILE A 1 313 ? 8.257 -9.654 24.465 1.00 15.94 295 ILE A CA 1
ATOM 2424 C C . ILE A 1 313 ? 8.378 -8.167 24.175 1.00 16.04 295 ILE A C 1
ATOM 2425 O O . ILE A 1 313 ? 7.332 -7.480 24.132 1.00 16.11 295 ILE A O 1
ATOM 2430 N N . ILE A 1 314 ? 9.610 -7.693 24.026 1.00 15.84 296 ILE A N 1
ATOM 2431 C CA . ILE A 1 314 ? 9.935 -6.376 23.425 1.00 16.74 296 ILE A CA 1
ATOM 2432 C C . ILE A 1 314 ? 10.762 -6.668 22.195 1.00 17.11 296 ILE A C 1
ATOM 2433 O O . ILE A 1 314 ? 11.753 -7.415 22.323 1.00 16.91 296 ILE A O 1
ATOM 2438 N N . VAL A 1 315 ? 10.338 -6.149 21.057 1.00 18.26 297 VAL A N 1
ATOM 2439 C CA . VAL A 1 315 ? 11.117 -6.175 19.794 1.00 19.16 297 VAL A CA 1
ATOM 2440 C C . VAL A 1 315 ? 11.497 -4.736 19.452 1.00 19.89 297 VAL A C 1
ATOM 2441 O O . VAL A 1 315 ? 10.621 -3.817 19.575 1.00 20.81 297 VAL A O 1
ATOM 2445 N N . LYS A 1 316 ? 12.758 -4.514 19.140 1.00 19.30 298 LYS A N 1
ATOM 2446 C CA . LYS A 1 316 ? 13.202 -3.254 18.506 1.00 20.99 298 LYS A CA 1
ATOM 2447 C C . LYS A 1 316 ? 12.983 -3.387 17.001 1.00 21.34 298 LYS A C 1
ATOM 2448 O O . LYS A 1 316 ? 13.507 -4.342 16.414 1.00 19.27 298 LYS A O 1
ATOM 2454 N N . LEU A 1 317 ? 12.163 -2.495 16.449 1.00 22.92 299 LEU A N 1
ATOM 2455 C CA . LEU A 1 317 ? 11.786 -2.419 15.020 1.00 26.20 299 LEU A CA 1
ATOM 2456 C C . LEU A 1 317 ? 12.503 -1.231 14.395 1.00 29.16 299 LEU A C 1
ATOM 2457 O O . LEU A 1 317 ? 12.321 -0.124 14.907 1.00 35.52 299 LEU A O 1
ATOM 2462 N N . GLY A 1 318 ? 13.205 -1.445 13.290 1.00 29.24 300 GLY A N 1
ATOM 2463 C CA . GLY A 1 318 ? 13.991 -0.406 12.607 1.00 31.21 300 GLY A CA 1
ATOM 2464 C C . GLY A 1 318 ? 15.137 0.072 13.473 1.00 34.24 300 GLY A C 1
ATOM 2465 O O . GLY A 1 318 ? 15.518 -0.578 14.461 1.00 36.53 300 GLY A O 1
ATOM 2467 N N . PRO B 1 20 ? -32.327 -17.460 -30.519 1.00 56.46 2 PRO B N 1
ATOM 2468 C CA . PRO B 1 20 ? -33.459 -16.662 -29.995 1.00 53.66 2 PRO B CA 1
ATOM 2469 C C . PRO B 1 20 ? -33.498 -16.682 -28.454 1.00 54.70 2 PRO B C 1
ATOM 2470 O O . PRO B 1 20 ? -33.067 -17.655 -27.867 1.00 49.07 2 PRO B O 1
ATOM 2474 N N . LEU B 1 21 ? -34.013 -15.612 -27.845 1.00 55.25 3 LEU B N 1
ATOM 2475 C CA . LEU B 1 21 ? -34.126 -15.459 -26.368 1.00 52.99 3 LEU B CA 1
ATOM 2476 C C . LEU B 1 21 ? -35.526 -15.900 -25.926 1.00 49.97 3 LEU B C 1
ATOM 2477 O O . LEU B 1 21 ? -36.434 -15.923 -26.771 1.00 42.66 3 LEU B O 1
ATOM 2482 N N . ARG B 1 22 ? -35.680 -16.197 -24.636 1.00 50.29 4 ARG B N 1
ATOM 2483 C CA . ARG B 1 22 ? -36.945 -16.640 -23.994 1.00 48.38 4 ARG B CA 1
ATOM 2484 C C . ARG B 1 22 ? -36.890 -16.218 -22.519 1.00 51.50 4 ARG B C 1
ATOM 2485 O O . ARG B 1 22 ? -35.774 -16.253 -21.958 1.00 53.90 4 ARG B O 1
ATOM 2493 N N . LEU B 1 23 ? -38.032 -15.818 -21.924 1.00 51.71 5 LEU B N 1
ATOM 2494 C CA . LEU B 1 23 ? -38.162 -15.486 -20.467 1.00 50.57 5 LEU B CA 1
ATOM 2495 C C . LEU B 1 23 ? -39.477 -14.739 -20.184 1.00 48.63 5 LEU B C 1
ATOM 2496 O O . LEU B 1 23 ? -39.611 -13.601 -20.690 1.00 48.70 5 LEU B O 1
ATOM 2501 N N . ASP B 1 24 ? -40.329 -15.292 -19.304 1.00 48.87 6 ASP B N 1
ATOM 2502 C CA . ASP B 1 24 ? -41.541 -14.620 -18.744 1.00 49.01 6 ASP B CA 1
ATOM 2503 C C . ASP B 1 24 ? -41.376 -14.364 -17.230 1.00 47.42 6 ASP B C 1
ATOM 2504 O O . ASP B 1 24 ? -41.500 -15.328 -16.460 1.00 59.13 6 ASP B O 1
ATOM 2509 N N . ILE B 1 25 ? -41.248 -13.094 -16.822 1.00 40.05 7 ILE B N 1
ATOM 2510 C CA . ILE B 1 25 ? -40.985 -12.666 -15.411 1.00 37.89 7 ILE B CA 1
ATOM 2511 C C . ILE B 1 25 ? -42.177 -11.859 -14.872 1.00 35.14 7 ILE B C 1
ATOM 2512 O O . ILE B 1 25 ? -42.374 -10.715 -15.317 1.00 36.41 7 ILE B O 1
ATOM 2517 N N . LYS B 1 26 ? -42.897 -12.420 -13.901 1.00 34.44 8 LYS B N 1
ATOM 2518 C CA . LYS B 1 26 ? -44.027 -11.768 -13.180 1.00 32.94 8 LYS B CA 1
ATOM 2519 C C . LYS B 1 26 ? -43.711 -11.729 -11.687 1.00 30.80 8 LYS B C 1
ATOM 2520 O O . LYS B 1 26 ? -43.644 -12.810 -11.091 1.00 25.84 8 LYS B O 1
ATOM 2526 N N . ARG B 1 27 ? -43.582 -10.533 -11.108 1.00 28.45 9 ARG B N 1
ATOM 2527 C CA . ARG B 1 27 ? -43.491 -10.340 -9.638 1.00 30.24 9 ARG B CA 1
ATOM 2528 C C . ARG B 1 27 ? -44.810 -10.818 -9.021 1.00 27.52 9 ARG B C 1
ATOM 2529 O O . ARG B 1 27 ? -45.862 -10.419 -9.523 1.00 24.10 9 ARG B O 1
ATOM 2537 N N . LYS B 1 28 ? -44.740 -11.731 -8.051 1.00 24.98 10 LYS B N 1
ATOM 2538 C CA . LYS B 1 28 ? -45.906 -12.222 -7.279 1.00 25.29 10 LYS B CA 1
ATOM 2539 C C . LYS B 1 28 ? -46.000 -11.481 -5.952 1.00 24.66 10 LYS B C 1
ATOM 2540 O O . LYS B 1 28 ? -47.118 -11.398 -5.403 1.00 22.30 10 LYS B O 1
ATOM 2546 N N . LEU B 1 29 ? -44.864 -11.021 -5.417 1.00 23.97 11 LEU B N 1
ATOM 2547 C CA . LEU B 1 29 ? -44.800 -10.426 -4.062 1.00 23.39 11 LEU B CA 1
ATOM 2548 C C . LEU B 1 29 ? -43.658 -9.419 -3.978 1.00 22.60 11 LEU B C 1
ATOM 2549 O O . LEU B 1 29 ? -42.531 -9.739 -4.456 1.00 19.23 11 LEU B O 1
ATOM 2554 N N . THR B 1 30 ? -43.955 -8.241 -3.436 1.00 20.93 12 THR B N 1
ATOM 2555 C CA . THR B 1 30 ? -42.963 -7.246 -2.986 1.00 22.74 12 THR B CA 1
ATOM 2556 C C . THR B 1 30 ? -43.266 -6.943 -1.522 1.00 21.85 12 THR B C 1
ATOM 2557 O O . THR B 1 30 ? -44.338 -6.344 -1.243 1.00 20.20 12 THR B O 1
ATOM 2561 N N . ALA B 1 31 ? -42.434 -7.463 -0.614 1.00 21.04 13 ALA B N 1
ATOM 2562 C CA . ALA B 1 31 ? -42.672 -7.429 0.849 1.00 20.28 13 ALA B CA 1
ATOM 2563 C C . ALA B 1 31 ? -41.539 -6.674 1.524 1.00 20.76 13 ALA B C 1
ATOM 2564 O O . ALA B 1 31 ? -40.588 -7.339 2.040 1.00 23.78 13 ALA B O 1
ATOM 2566 N N . ARG B 1 32 ? -41.620 -5.346 1.515 1.00 18.44 14 ARG B N 1
ATOM 2567 C CA . ARG B 1 32 ? -40.648 -4.463 2.192 1.00 19.10 14 ARG B CA 1
ATOM 2568 C C . ARG B 1 32 ? -40.585 -4.870 3.674 1.00 18.42 14 ARG B C 1
ATOM 2569 O O . ARG B 1 32 ? -41.621 -5.303 4.243 1.00 16.20 14 ARG B O 1
ATOM 2573 N N . SER B 1 33 ? -39.387 -4.847 4.239 1.00 17.70 15 SER B N 1
ATOM 2574 C CA . SER B 1 33 ? -39.097 -5.376 5.585 1.00 16.46 15 SER B CA 1
ATOM 2575 C C . SER B 1 33 ? -37.707 -4.933 5.977 1.00 17.12 15 SER B C 1
ATOM 2576 O O . SER B 1 33 ? -37.053 -4.260 5.178 1.00 18.04 15 SER B O 1
ATOM 2579 N N . ASP B 1 34 ? -37.304 -5.277 7.188 1.00 17.88 16 ASP B N 1
ATOM 2580 C CA . ASP B 1 34 ? -35.899 -5.235 7.626 1.00 17.53 16 ASP B CA 1
ATOM 2581 C C . ASP B 1 34 ? -35.072 -6.161 6.717 1.00 16.55 16 ASP B C 1
ATOM 2582 O O . ASP B 1 34 ? -35.688 -7.024 6.012 1.00 15.59 16 ASP B O 1
ATOM 2587 N N . ARG B 1 35 ? -33.738 -6.026 6.752 1.00 15.75 17 ARG B N 1
ATOM 2588 C CA . ARG B 1 35 ? -32.811 -6.747 5.838 1.00 16.24 17 ARG B CA 1
ATOM 2589 C C . ARG B 1 35 ? -33.103 -8.259 5.905 1.00 14.50 17 ARG B C 1
ATOM 2590 O O . ARG B 1 35 ? -33.183 -8.807 7.016 1.00 13.73 17 ARG B O 1
ATOM 2598 N N . VAL B 1 36 ? -33.255 -8.895 4.748 1.00 13.86 18 VAL B N 1
ATOM 2599 C CA . VAL B 1 36 ? -33.596 -10.334 4.615 1.00 13.86 18 VAL B CA 1
ATOM 2600 C C . VAL B 1 36 ? -32.311 -11.122 4.376 1.00 13.61 18 VAL B C 1
ATOM 2601 O O . VAL B 1 36 ? -31.630 -10.841 3.377 1.00 13.79 18 VAL B O 1
ATOM 2605 N N . LYS B 1 37 ? -32.030 -12.108 5.223 1.00 14.12 19 LYS B N 1
ATOM 2606 C CA . LYS B 1 37 ? -30.773 -12.891 5.171 1.00 14.55 19 LYS B CA 1
ATOM 2607 C C . LYS B 1 37 ? -31.022 -14.260 4.531 1.00 13.94 19 LYS B C 1
ATOM 2608 O O . LYS B 1 37 ? -30.091 -14.817 3.989 1.00 13.45 19 LYS B O 1
ATOM 2614 N N . SER B 1 38 ? -32.215 -14.816 4.658 1.00 12.92 20 SER B N 1
ATOM 2615 C CA . SER B 1 38 ? -32.553 -16.097 3.999 1.00 12.78 20 SER B CA 1
ATOM 2616 C C . SER B 1 38 ? -34.024 -16.114 3.666 1.00 12.00 20 SER B C 1
ATOM 2617 O O . SER B 1 38 ? -34.812 -15.416 4.371 1.00 12.48 20 SER B O 1
ATOM 2620 N N . VAL B 1 39 ? -34.363 -16.836 2.610 1.00 11.11 21 VAL B N 1
ATOM 2621 C CA . VAL B 1 39 ? -35.756 -17.048 2.162 1.00 12.08 21 VAL B CA 1
ATOM 2622 C C . VAL B 1 39 ? -35.931 -18.532 1.905 1.00 12.62 21 VAL B C 1
ATOM 2623 O O . VAL B 1 39 ? -34.920 -19.221 1.809 1.00 12.71 21 VAL B O 1
ATOM 2627 N N . ASP B 1 40 ? -37.168 -18.993 1.831 1.00 13.90 22 ASP B N 1
ATOM 2628 C CA . ASP B 1 40 ? -37.507 -20.400 1.503 1.00 14.61 22 ASP B CA 1
ATOM 2629 C C . ASP B 1 40 ? -38.969 -20.452 1.036 1.00 15.35 22 ASP B C 1
ATOM 2630 O O . ASP B 1 40 ? -39.786 -19.717 1.588 1.00 16.26 22 ASP B O 1
ATOM 2635 N N . LEU B 1 41 ? -39.271 -21.278 0.038 1.00 15.61 23 LEU B N 1
ATOM 2636 C CA . LEU B 1 41 ? -40.641 -21.486 -0.481 1.00 16.12 23 LEU B CA 1
ATOM 2637 C C . LEU B 1 41 ? -41.169 -22.795 0.061 1.00 16.51 23 LEU B C 1
ATOM 2638 O O . LEU B 1 41 ? -40.422 -23.778 0.008 1.00 15.87 23 LEU B O 1
ATOM 2643 N N . HIS B 1 42 ? -42.400 -22.804 0.580 1.00 16.60 24 HIS B N 1
ATOM 2644 C CA . HIS B 1 42 ? -43.064 -24.030 1.083 1.00 15.68 24 HIS B CA 1
ATOM 2645 C C . HIS B 1 42 ? -43.513 -24.879 -0.110 1.00 16.28 24 HIS B C 1
ATOM 2646 O O . HIS B 1 42 ? -43.912 -24.356 -1.157 1.00 14.21 24 HIS B O 1
ATOM 2653 N N . PRO B 1 43 ? -43.362 -26.215 -0.032 1.00 17.59 25 PRO B N 1
ATOM 2654 C CA . PRO B 1 43 ? -43.738 -27.088 -1.145 1.00 18.24 25 PRO B CA 1
ATOM 2655 C C . PRO B 1 43 ? -45.242 -27.374 -1.335 1.00 19.28 25 PRO B C 1
ATOM 2656 O O . PRO B 1 43 ? -45.583 -27.855 -2.371 1.00 18.54 25 PRO B O 1
ATOM 2660 N N . THR B 1 44 ? -46.107 -27.078 -0.361 1.00 20.88 26 THR B N 1
ATOM 2661 C CA . THR B 1 44 ? -47.562 -27.381 -0.465 1.00 21.09 26 THR B CA 1
ATOM 2662 C C . THR B 1 44 ? -48.416 -26.142 -0.132 1.00 22.96 26 THR B C 1
ATOM 2663 O O . THR B 1 44 ? -49.508 -26.017 -0.716 1.00 24.31 26 THR B O 1
ATOM 2667 N N . GLU B 1 45 ? -47.938 -25.243 0.723 1.00 20.48 27 GLU B N 1
ATOM 2668 C CA . GLU B 1 45 ? -48.614 -23.956 1.017 1.00 19.67 27 GLU B CA 1
ATOM 2669 C C . GLU B 1 45 ? -48.025 -22.878 0.122 1.00 18.54 27 GLU B C 1
ATOM 2670 O O . GLU B 1 45 ? -46.835 -22.919 -0.192 1.00 18.79 27 GLU B O 1
ATOM 2676 N N . PRO B 1 46 ? -48.842 -21.893 -0.329 1.00 17.08 28 PRO B N 1
ATOM 2677 C CA . PRO B 1 46 ? -48.332 -20.758 -1.091 1.00 16.16 28 PRO B CA 1
ATOM 2678 C C . PRO B 1 46 ? -47.610 -19.760 -0.173 1.00 15.12 28 PRO B C 1
ATOM 2679 O O . PRO B 1 46 ? -47.981 -18.615 -0.120 1.00 16.35 28 PRO B O 1
ATOM 2683 N N . TRP B 1 47 ? -46.563 -20.226 0.495 1.00 15.89 29 TRP B N 1
ATOM 2684 C CA . TRP B 1 47 ? -45.855 -19.501 1.575 1.00 15.22 29 TRP B CA 1
ATOM 2685 C C . TRP B 1 47 ? -44.421 -19.224 1.152 1.00 15.07 29 TRP B C 1
ATOM 2686 O O . TRP B 1 47 ? -43.759 -20.142 0.674 1.00 14.42 29 TRP B O 1
ATOM 2697 N N . MET B 1 48 ? -43.916 -18.055 1.512 1.00 15.57 30 MET B N 1
ATOM 2698 C CA . MET B 1 48 ? -42.470 -17.750 1.522 1.00 15.95 30 MET B CA 1
ATOM 2699 C C . MET B 1 48 ? -42.110 -17.344 2.943 1.00 14.76 30 MET B C 1
ATOM 2700 O O . MET B 1 48 ? -42.865 -16.564 3.519 1.00 13.56 30 MET B O 1
ATOM 2705 N N . LEU B 1 49 ? -41.032 -17.889 3.504 1.00 14.47 31 LEU B N 1
ATOM 2706 C CA . LEU B 1 49 ? -40.465 -17.329 4.750 1.00 14.75 31 LEU B CA 1
ATOM 2707 C C . LEU B 1 49 ? -39.293 -16.430 4.397 1.00 13.19 31 LEU B C 1
ATOM 2708 O O . LEU B 1 49 ? -38.645 -16.645 3.358 1.00 12.15 31 LEU B O 1
ATOM 2713 N N . ALA B 1 50 ? -39.084 -15.426 5.221 1.00 13.68 32 ALA B N 1
ATOM 2714 C CA . ALA B 1 50 ? -37.918 -14.527 5.211 1.00 12.71 32 ALA B CA 1
ATOM 2715 C C . ALA B 1 50 ? -37.385 -14.470 6.627 1.00 12.54 32 ALA B C 1
ATOM 2716 O O . ALA B 1 50 ? -38.212 -14.269 7.554 1.00 13.41 32 ALA B O 1
ATOM 2718 N N . SER B 1 51 ? -36.087 -14.660 6.810 1.00 11.69 33 SER B N 1
ATOM 2719 C CA . SER B 1 51 ? -35.405 -14.442 8.113 1.00 11.88 33 SER B CA 1
ATOM 2720 C C . SER B 1 51 ? -34.696 -13.080 8.095 1.00 11.47 33 SER B C 1
ATOM 2721 O O . SER B 1 51 ? -34.076 -12.718 7.065 1.00 11.30 33 SER B O 1
ATOM 2724 N N . LEU B 1 52 ? -34.869 -12.313 9.151 1.00 11.36 34 LEU B N 1
ATOM 2725 C CA . LEU B 1 52 ? -34.580 -10.855 9.148 1.00 12.05 34 LEU B CA 1
ATOM 2726 C C . LEU B 1 52 ? -33.410 -10.560 10.071 1.00 12.71 34 LEU B C 1
ATOM 2727 O O . LEU B 1 52 ? -33.191 -11.304 11.047 1.00 13.01 34 LEU B O 1
ATOM 2732 N N . TYR B 1 53 ? -32.741 -9.457 9.799 1.00 14.09 35 TYR B N 1
ATOM 2733 C CA . TYR B 1 53 ? -31.647 -8.913 10.613 1.00 15.08 35 TYR B CA 1
ATOM 2734 C C . TYR B 1 53 ? -32.134 -8.644 12.045 1.00 15.11 35 TYR B C 1
ATOM 2735 O O . TYR B 1 53 ? -31.296 -8.748 12.953 1.00 14.66 35 TYR B O 1
ATOM 2744 N N . ASN B 1 54 ? -33.410 -8.295 12.237 1.00 14.13 36 ASN B N 1
ATOM 2745 C CA . ASN B 1 54 ? -33.957 -7.835 13.554 1.00 16.09 36 ASN B CA 1
ATOM 2746 C C . ASN B 1 54 ? -34.297 -9.018 14.487 1.00 16.23 36 ASN B C 1
ATOM 2747 O O . ASN B 1 54 ? -34.797 -8.753 15.615 1.00 17.78 36 ASN B O 1
ATOM 2752 N N . GLY B 1 55 ? -34.088 -10.266 14.049 1.00 16.09 37 GLY B N 1
ATOM 2753 C CA . GLY B 1 55 ? -34.214 -11.467 14.902 1.00 15.01 37 GLY B CA 1
ATOM 2754 C C . GLY B 1 55 ? -35.596 -12.097 14.811 1.00 14.95 37 GLY B C 1
ATOM 2755 O O . GLY B 1 55 ? -35.937 -12.924 15.677 1.00 13.50 37 GLY B O 1
ATOM 2756 N N . SER B 1 56 ? -36.387 -11.707 13.810 1.00 16.16 38 SER B N 1
ATOM 2757 C CA . SER B 1 56 ? -37.706 -12.322 13.519 1.00 16.28 38 SER B CA 1
ATOM 2758 C C . SER B 1 56 ? -37.643 -13.085 12.190 1.00 15.21 38 SER B C 1
ATOM 2759 O O . SER B 1 56 ? -36.738 -12.813 11.383 1.00 15.69 38 SER B O 1
ATOM 2762 N N . VAL B 1 57 ? -38.517 -14.073 12.046 1.00 14.30 39 VAL B N 1
ATOM 2763 C CA . VAL B 1 57 ? -38.817 -14.793 10.779 1.00 13.70 39 VAL B CA 1
ATOM 2764 C C . VAL B 1 57 ? -40.282 -14.520 10.436 1.00 15.10 39 VAL B C 1
ATOM 2765 O O . VAL B 1 57 ? -41.147 -14.605 11.367 1.00 14.42 39 VAL B O 1
ATOM 2769 N N . CYS B 1 58 ? -40.552 -14.136 9.197 1.00 14.02 40 CYS B N 1
ATOM 2770 C CA . CYS B 1 58 ? -41.913 -13.860 8.694 1.00 14.98 40 CYS B CA 1
ATOM 2771 C C . CYS B 1 58 ? -42.282 -14.890 7.630 1.00 15.01 40 CYS B C 1
ATOM 2772 O O . CYS B 1 58 ? -41.405 -15.264 6.833 1.00 13.68 40 CYS B O 1
ATOM 2775 N N . VAL B 1 59 ? -43.538 -15.325 7.630 1.00 14.97 41 VAL B N 1
ATOM 2776 C CA . VAL B 1 59 ? -44.139 -16.147 6.548 1.00 14.45 41 VAL B CA 1
ATOM 2777 C C . VAL B 1 59 ? -45.180 -15.287 5.844 1.00 14.69 41 VAL B C 1
ATOM 2778 O O . VAL B 1 59 ? -46.070 -14.743 6.539 1.00 13.37 41 VAL B O 1
ATOM 2782 N N . TRP B 1 60 ? -45.021 -15.132 4.524 1.00 14.74 42 TRP B N 1
ATOM 2783 C CA . TRP B 1 60 ? -45.963 -14.434 3.622 1.00 15.04 42 TRP B CA 1
ATOM 2784 C C . TRP B 1 60 ? -46.729 -15.468 2.804 1.00 14.95 42 TRP B C 1
ATOM 2785 O O . TRP B 1 60 ? -46.101 -16.383 2.307 1.00 13.85 42 TRP B O 1
ATOM 2796 N N . ASN B 1 61 ? -48.023 -15.246 2.594 1.00 16.92 43 ASN B N 1
ATOM 2797 C CA . ASN B 1 61 ? -48.835 -15.943 1.568 1.00 17.10 43 ASN B CA 1
ATOM 2798 C C . ASN B 1 61 ? -48.680 -15.169 0.251 1.00 18.85 43 ASN B C 1
ATOM 2799 O O . ASN B 1 61 ? -49.110 -14.014 0.195 1.00 17.76 43 ASN B O 1
ATOM 2804 N N . HIS B 1 62 ? -48.017 -15.760 -0.745 1.00 19.73 44 HIS B N 1
ATOM 2805 C CA . HIS B 1 62 ? -47.603 -15.072 -1.991 1.00 23.38 44 HIS B CA 1
ATOM 2806 C C . HIS B 1 62 ? -48.705 -15.161 -3.043 1.00 26.23 44 HIS B C 1
ATOM 2807 O O . HIS B 1 62 ? -48.459 -14.697 -4.173 1.00 29.29 44 HIS B O 1
ATOM 2814 N N . GLU B 1 63 ? -49.855 -15.735 -2.688 1.00 28.39 45 GLU B N 1
ATOM 2815 C CA . GLU B 1 63 ? -51.091 -15.687 -3.507 1.00 33.27 45 GLU B CA 1
ATOM 2816 C C . GLU B 1 63 ? -51.910 -14.449 -3.120 1.00 32.54 45 GLU B C 1
ATOM 2817 O O . GLU B 1 63 ? -52.469 -13.812 -4.021 1.00 29.50 45 GLU B O 1
ATOM 2823 N N . THR B 1 64 ? -51.955 -14.113 -1.826 1.00 34.82 46 THR B N 1
ATOM 2824 C CA . THR B 1 64 ? -52.777 -13.004 -1.270 1.00 30.61 46 THR B CA 1
ATOM 2825 C C . THR B 1 64 ? -51.901 -11.786 -0.952 1.00 28.96 46 THR B C 1
ATOM 2826 O O . THR B 1 64 ? -52.468 -10.723 -0.672 1.00 28.73 46 THR B O 1
ATOM 2830 N N . GLN B 1 65 ? -50.575 -11.913 -1.037 1.00 27.78 47 GLN B N 1
ATOM 2831 C CA . GLN B 1 65 ? -49.628 -10.848 -0.621 1.00 27.72 47 GLN B CA 1
ATOM 2832 C C . GLN B 1 65 ? -49.994 -10.405 0.815 1.00 24.53 47 GLN B C 1
ATOM 2833 O O . GLN B 1 65 ? -50.225 -9.214 1.027 1.00 23.96 47 GLN B O 1
ATOM 2839 N N . THR B 1 66 ? -50.101 -11.361 1.733 1.00 19.95 48 THR B N 1
ATOM 2840 C CA . THR B 1 66 ? -50.483 -11.166 3.150 1.00 18.86 48 THR B CA 1
ATOM 2841 C C . THR B 1 66 ? -49.375 -11.743 4.068 1.00 16.55 48 THR B C 1
ATOM 2842 O O . THR B 1 66 ? -48.914 -12.861 3.821 1.00 15.26 48 THR B O 1
ATOM 2846 N N . LEU B 1 67 ? -49.005 -11.028 5.114 1.00 15.30 49 LEU B N 1
ATOM 2847 C CA . LEU B 1 67 ? -48.165 -11.565 6.216 1.00 14.51 49 LEU B CA 1
ATOM 2848 C C . LEU B 1 67 ? -49.034 -12.442 7.112 1.00 13.35 49 LEU B C 1
ATOM 2849 O O . LEU B 1 67 ? -50.020 -11.929 7.644 1.00 12.73 49 LEU B O 1
ATOM 2854 N N . VAL B 1 68 ? -48.726 -13.732 7.218 1.00 12.40 50 VAL B N 1
ATOM 2855 C CA . VAL B 1 68 ? -49.646 -14.726 7.849 1.00 13.02 50 VAL B CA 1
ATOM 2856 C C . VAL B 1 68 ? -49.017 -15.348 9.095 1.00 13.37 50 VAL B C 1
ATOM 2857 O O . VAL B 1 68 ? -49.771 -15.932 9.884 1.00 14.32 50 VAL B O 1
ATOM 2861 N N . LYS B 1 69 ? -47.694 -15.234 9.273 1.00 13.76 51 LYS B N 1
ATOM 2862 C CA . LYS B 1 69 ? -47.022 -15.649 10.522 1.00 13.38 51 LYS B CA 1
ATOM 2863 C C . LYS B 1 69 ? -45.843 -14.725 10.809 1.00 13.25 51 LYS B C 1
ATOM 2864 O O . LYS B 1 69 ? -45.174 -14.254 9.865 1.00 11.89 51 LYS B O 1
ATOM 2870 N N A THR B 1 70 ? -45.536 -14.574 12.090 0.50 13.53 52 THR B N 1
ATOM 2871 N N B THR B 1 70 ? -45.574 -14.476 12.090 0.50 12.29 52 THR B N 1
ATOM 2872 C CA A THR B 1 70 ? -44.267 -14.002 12.582 0.50 14.00 52 THR B CA 1
ATOM 2873 C CA B THR B 1 70 ? -44.253 -14.000 12.579 0.50 11.87 52 THR B CA 1
ATOM 2874 C C A THR B 1 70 ? -43.767 -14.876 13.728 0.50 13.66 52 THR B C 1
ATOM 2875 C C B THR B 1 70 ? -43.773 -14.934 13.685 0.50 12.42 52 THR B C 1
ATOM 2876 O O A THR B 1 70 ? -44.595 -15.340 14.530 0.50 13.42 52 THR B O 1
ATOM 2877 O O B THR B 1 70 ? -44.612 -15.456 14.436 0.50 12.32 52 THR B O 1
ATOM 2884 N N . PHE B 1 71 ? -42.461 -15.118 13.769 1.00 13.72 53 PHE B N 1
ATOM 2885 C CA . PHE B 1 71 ? -41.778 -15.837 14.863 1.00 13.13 53 PHE B CA 1
ATOM 2886 C C . PHE B 1 71 ? -40.717 -14.908 15.430 1.00 13.40 53 PHE B C 1
ATOM 2887 O O . PHE B 1 71 ? -39.830 -14.478 14.654 1.00 12.97 53 PHE B O 1
ATOM 2895 N N . GLU B 1 72 ? -40.817 -14.606 16.719 1.00 13.69 54 GLU B N 1
ATOM 2896 C CA . GLU B 1 72 ? -39.764 -13.920 17.503 1.00 14.99 54 GLU B CA 1
ATOM 2897 C C . GLU B 1 72 ? -38.692 -14.952 17.856 1.00 13.72 54 GLU B C 1
ATOM 2898 O O . GLU B 1 72 ? -38.991 -15.882 18.579 1.00 12.44 54 GLU B O 1
ATOM 2904 N N . VAL B 1 73 ? -37.524 -14.850 17.247 1.00 14.73 55 VAL B N 1
ATOM 2905 C CA . VAL B 1 73 ? -36.429 -15.852 17.393 1.00 13.92 55 VAL B CA 1
ATOM 2906 C C . VAL B 1 73 ? -35.442 -15.332 18.451 1.00 14.36 55 VAL B C 1
ATOM 2907 O O . VAL B 1 73 ? -35.152 -16.088 19.388 1.00 13.18 55 VAL B O 1
ATOM 2911 N N . CYS B 1 74 ? -34.943 -14.095 18.296 1.00 15.17 56 CYS B N 1
ATOM 2912 C CA . CYS B 1 74 ? -33.993 -13.437 19.240 1.00 16.63 56 CYS B CA 1
ATOM 2913 C C . CYS B 1 74 ? -33.811 -11.971 18.826 1.00 16.49 56 CYS B C 1
ATOM 2914 O O . CYS B 1 74 ? -34.637 -11.487 18.067 1.00 16.17 56 CYS B O 1
ATOM 2917 N N . ASP B 1 75 ? -32.829 -11.261 19.362 1.00 16.92 57 ASP B N 1
ATOM 2918 C CA . ASP B 1 75 ? -32.630 -9.822 19.012 1.00 19.31 57 ASP B CA 1
ATOM 2919 C C . ASP B 1 75 ? -31.493 -9.662 17.996 1.00 17.67 57 ASP B C 1
ATOM 2920 O O . ASP B 1 75 ? -31.292 -8.531 17.518 1.00 19.33 57 ASP B O 1
ATOM 2925 N N . LEU B 1 76 ? -30.802 -10.754 17.657 1.00 16.91 58 LEU B N 1
ATOM 2926 C CA . LEU B 1 76 ? -29.651 -10.750 16.721 1.00 16.71 58 LEU B CA 1
ATOM 2927 C C . LEU B 1 76 ? -30.108 -11.277 15.364 1.00 14.65 58 LEU B C 1
ATOM 2928 O O . LEU B 1 76 ? -31.157 -11.899 15.253 1.00 14.04 58 LEU B O 1
ATOM 2933 N N . PRO B 1 77 ? -29.363 -11.002 14.276 1.00 13.94 59 PRO B N 1
ATOM 2934 C CA . PRO B 1 77 ? -29.705 -11.546 12.966 1.00 13.95 59 PRO B CA 1
ATOM 2935 C C . PRO B 1 77 ? -29.965 -13.066 12.992 1.00 13.91 59 PRO B C 1
ATOM 2936 O O . PRO B 1 77 ? -29.330 -13.778 13.757 1.00 12.75 59 PRO B O 1
ATOM 2940 N N . VAL B 1 78 ? -31.017 -13.481 12.283 1.00 13.34 60 VAL B N 1
ATOM 2941 C CA . VAL B 1 78 ? -31.294 -14.883 11.885 1.00 14.06 60 VAL B CA 1
ATOM 2942 C C . VAL B 1 78 ? -30.891 -15.024 10.412 1.00 14.33 60 VAL B C 1
ATOM 2943 O O . VAL B 1 78 ? -31.643 -14.531 9.548 1.00 15.70 60 VAL B O 1
ATOM 2947 N N . ARG B 1 79 ? -29.724 -15.600 10.129 1.00 13.60 61 ARG B N 1
ATOM 2948 C CA . ARG B 1 79 ? -29.160 -15.645 8.758 1.00 13.66 61 ARG B CA 1
ATOM 2949 C C . ARG B 1 79 ? -29.674 -16.896 8.029 1.00 12.98 61 ARG B C 1
ATOM 2950 O O . ARG B 1 79 ? -29.415 -17.033 6.813 1.00 13.57 61 ARG B O 1
ATOM 2958 N N . ALA B 1 80 ? -30.299 -17.811 8.750 1.00 12.80 62 ALA B N 1
ATOM 2959 C CA . ALA B 1 80 ? -30.738 -19.117 8.207 1.00 13.05 62 ALA B CA 1
ATOM 2960 C C . ALA B 1 80 ? -32.115 -19.478 8.750 1.00 13.43 62 ALA B C 1
ATOM 2961 O O . ALA B 1 80 ? -32.283 -19.542 9.960 1.00 12.78 62 ALA B O 1
ATOM 2963 N N . ALA B 1 81 ? -33.044 -19.772 7.850 1.00 13.63 63 ALA B N 1
ATOM 2964 C CA . ALA B 1 81 ? -34.354 -20.342 8.181 1.00 13.99 63 ALA B CA 1
ATOM 2965 C C . ALA B 1 81 ? -34.850 -21.177 6.988 1.00 13.77 63 ALA B C 1
ATOM 2966 O O . ALA B 1 81 ? -34.733 -20.723 5.845 1.00 12.87 63 ALA B O 1
ATOM 2968 N N . LYS B 1 82 ? -35.371 -22.360 7.279 1.00 14.21 64 LYS B N 1
ATOM 2969 C CA . LYS B 1 82 ? -35.872 -23.339 6.287 1.00 14.93 64 LYS B CA 1
ATOM 2970 C C . LYS B 1 82 ? -37.148 -23.955 6.840 1.00 15.34 64 LYS B C 1
ATOM 2971 O O . LYS B 1 82 ? -37.196 -24.184 8.060 1.00 14.52 64 LYS B O 1
ATOM 2977 N N . PHE B 1 83 ? -38.113 -24.240 5.964 1.00 14.92 65 PHE B N 1
ATOM 2978 C CA . PHE B 1 83 ? -39.256 -25.137 6.230 1.00 15.75 65 PHE B CA 1
ATOM 2979 C C . PHE B 1 83 ? -38.767 -26.572 6.263 1.00 15.88 65 PHE B C 1
ATOM 2980 O O . PHE B 1 83 ? -37.874 -26.937 5.454 1.00 14.83 65 PHE B O 1
ATOM 2988 N N . VAL B 1 84 ? -39.385 -27.368 7.128 1.00 16.09 66 VAL B N 1
ATOM 2989 C CA . VAL B 1 84 ? -39.427 -28.858 7.046 1.00 15.55 66 VAL B CA 1
ATOM 2990 C C . VAL B 1 84 ? -40.905 -29.248 6.981 1.00 16.68 66 VAL B C 1
ATOM 2991 O O . VAL B 1 84 ? -41.528 -29.402 8.059 1.00 14.27 66 VAL B O 1
ATOM 2995 N N . ALA B 1 85 ? -41.471 -29.245 5.774 1.00 17.03 67 ALA B N 1
ATOM 2996 C CA . ALA B 1 85 ? -42.918 -29.422 5.528 1.00 17.93 67 ALA B CA 1
ATOM 2997 C C . ALA B 1 85 ? -43.386 -30.705 6.219 1.00 18.53 67 ALA B C 1
ATOM 2998 O O . ALA B 1 85 ? -44.372 -30.636 6.934 1.00 17.06 67 ALA B O 1
ATOM 3000 N N . ARG B 1 86 ? -42.602 -31.785 6.129 1.00 18.98 68 ARG B N 1
ATOM 3001 C CA . ARG B 1 86 ? -43.028 -33.131 6.578 1.00 19.46 68 ARG B CA 1
ATOM 3002 C C . ARG B 1 86 ? -43.057 -33.168 8.112 1.00 20.31 68 ARG B C 1
ATOM 3003 O O . ARG B 1 86 ? -43.678 -34.086 8.630 1.00 20.75 68 ARG B O 1
ATOM 3011 N N . LYS B 1 87 ? -42.536 -32.136 8.797 1.00 18.48 69 LYS B N 1
ATOM 3012 C CA . LYS B 1 87 ? -42.541 -32.060 10.285 1.00 19.05 69 LYS B CA 1
ATOM 3013 C C . LYS B 1 87 ? -43.324 -30.831 10.785 1.00 16.62 69 LYS B C 1
ATOM 3014 O O . LYS B 1 87 ? -43.437 -30.668 12.007 1.00 15.40 69 LYS B O 1
ATOM 3020 N N . ASN B 1 88 ? -43.890 -30.033 9.884 1.00 15.57 70 ASN B N 1
ATOM 3021 C CA . ASN B 1 88 ? -44.625 -28.793 10.231 1.00 15.25 70 ASN B CA 1
ATOM 3022 C C . ASN B 1 88 ? -43.690 -27.828 10.958 1.00 14.77 70 ASN B C 1
ATOM 3023 O O . ASN B 1 88 ? -44.164 -27.171 11.877 1.00 15.21 70 ASN B O 1
ATOM 3028 N N . TRP B 1 89 ? -42.424 -27.724 10.536 1.00 14.35 71 TRP B N 1
ATOM 3029 C CA . TRP B 1 89 ? -41.399 -26.904 11.250 1.00 14.73 71 TRP B CA 1
ATOM 3030 C C . TRP B 1 89 ? -40.935 -25.711 10.421 1.00 13.93 71 TRP B C 1
ATOM 3031 O O . TRP B 1 89 ? -40.812 -25.836 9.212 1.00 13.34 71 TRP B O 1
ATOM 3042 N N . VAL B 1 90 ? -40.540 -24.649 11.111 1.00 14.97 72 VAL B N 1
ATOM 3043 C CA . VAL B 1 90 ? -39.495 -23.699 10.645 1.00 15.20 72 VAL B CA 1
ATOM 3044 C C . VAL B 1 90 ? -38.283 -23.883 11.540 1.00 14.35 72 VAL B C 1
ATOM 3045 O O . VAL B 1 90 ? -38.435 -23.715 12.760 1.00 13.59 72 VAL B O 1
ATOM 3049 N N . VAL B 1 91 ? -37.157 -24.294 10.952 1.00 14.72 73 VAL B N 1
ATOM 3050 C CA . VAL B 1 91 ? -35.840 -24.445 11.641 1.00 14.44 73 VAL B CA 1
ATOM 3051 C C . VAL B 1 91 ? -35.061 -23.150 11.428 1.00 14.65 73 VAL B C 1
ATOM 3052 O O . VAL B 1 91 ? -34.982 -22.691 10.245 1.00 14.11 73 VAL B O 1
ATOM 3056 N N . THR B 1 92 ? -34.545 -22.556 12.512 1.00 13.75 74 THR B N 1
ATOM 3057 C CA . THR B 1 92 ? -33.839 -21.247 12.489 1.00 13.25 74 THR B CA 1
ATOM 3058 C C . THR B 1 92 ? -32.444 -21.370 13.107 1.00 12.72 74 THR B C 1
ATOM 3059 O O . THR B 1 92 ? -32.258 -22.181 14.040 1.00 12.44 74 THR B O 1
ATOM 3063 N N . GLY B 1 93 ? -31.511 -20.588 12.576 1.00 12.98 75 GLY B N 1
ATOM 3064 C CA . GLY B 1 93 ? -30.131 -20.446 13.058 1.00 13.12 75 GLY B CA 1
ATOM 3065 C C . GLY B 1 93 ? -29.786 -18.981 13.178 1.00 13.53 75 GLY B C 1
ATOM 3066 O O . GLY B 1 93 ? -30.075 -18.227 12.236 1.00 14.52 75 GLY B O 1
ATOM 3067 N N . ALA B 1 94 ? -29.297 -18.556 14.331 1.00 13.87 76 ALA B N 1
ATOM 3068 C CA . ALA B 1 94 ? -29.120 -17.129 14.660 1.00 14.57 76 ALA B CA 1
ATOM 3069 C C . ALA B 1 94 ? -27.665 -16.855 15.022 1.00 14.92 76 ALA B C 1
ATOM 3070 O O . ALA B 1 94 ? -26.907 -17.836 15.293 1.00 12.64 76 ALA B O 1
ATOM 3072 N N . ASP B 1 95 ? -27.345 -15.570 15.149 1.00 15.77 77 ASP B N 1
ATOM 3073 C CA . ASP B 1 95 ? -26.002 -15.059 15.481 1.00 16.40 77 ASP B CA 1
ATOM 3074 C C . ASP B 1 95 ? -25.677 -15.360 16.950 1.00 16.97 77 ASP B C 1
ATOM 3075 O O . ASP B 1 95 ? -24.534 -15.261 17.290 1.00 15.93 77 ASP B O 1
ATOM 3080 N N . ASP B 1 96 ? -26.662 -15.739 17.774 1.00 16.93 78 ASP B N 1
ATOM 3081 C CA . ASP B 1 96 ? -26.409 -16.175 19.176 1.00 18.30 78 ASP B CA 1
ATOM 3082 C C . ASP B 1 96 ? -26.130 -17.698 19.194 1.00 18.75 78 ASP B C 1
ATOM 3083 O O . ASP B 1 96 ? -26.136 -18.271 20.284 1.00 15.64 78 ASP B O 1
ATOM 3088 N N . MET B 1 97 ? -25.956 -18.313 18.005 1.00 18.23 79 MET B N 1
ATOM 3089 C CA . MET B 1 97 ? -25.334 -19.652 17.807 1.00 18.75 79 MET B CA 1
ATOM 3090 C C . MET B 1 97 ? -26.308 -20.779 18.215 1.00 16.52 79 MET B C 1
ATOM 3091 O O . MET B 1 97 ? -25.868 -21.957 18.281 1.00 16.39 79 MET B O 1
ATOM 3096 N N . GLN B 1 98 ? -27.589 -20.456 18.399 1.00 15.63 80 GLN B N 1
ATOM 3097 C CA . GLN B 1 98 ? -28.667 -21.424 18.716 1.00 15.20 80 GLN B CA 1
ATOM 3098 C C . GLN B 1 98 ? -29.400 -21.803 17.428 1.00 15.27 80 GLN B C 1
ATOM 3099 O O . GLN B 1 98 ? -29.719 -20.883 16.641 1.00 15.53 80 GLN B O 1
ATOM 3105 N N . ILE B 1 99 ? -29.707 -23.095 17.258 1.00 14.01 81 ILE B N 1
ATOM 3106 C CA . ILE B 1 99 ? -30.811 -23.586 16.390 1.00 13.81 81 ILE B CA 1
ATOM 3107 C C . ILE B 1 99 ? -32.094 -23.554 17.222 1.00 14.01 81 ILE B C 1
ATOM 3108 O O . ILE B 1 99 ? -32.103 -24.137 18.343 1.00 14.51 81 ILE B O 1
ATOM 3113 N N . ARG B 1 100 ? -33.140 -22.920 16.702 1.00 13.69 82 ARG B N 1
ATOM 3114 C CA . ARG B 1 100 ? -34.488 -22.932 17.323 1.00 13.60 82 ARG B CA 1
ATOM 3115 C C . ARG B 1 100 ? -35.479 -23.491 16.323 1.00 14.49 82 ARG B C 1
ATOM 3116 O O . ARG B 1 100 ? -35.469 -23.029 15.137 1.00 15.08 82 ARG B O 1
ATOM 3124 N N . VAL B 1 101 ? -36.250 -24.480 16.754 1.00 13.82 83 VAL B N 1
ATOM 3125 C CA . VAL B 1 101 ? -37.223 -25.216 15.905 1.00 14.32 83 VAL B CA 1
ATOM 3126 C C . VAL B 1 101 ? -38.623 -24.815 16.324 1.00 13.79 83 VAL B C 1
ATOM 3127 O O . VAL B 1 101 ? -38.959 -25.016 17.495 1.00 13.36 83 VAL B O 1
ATOM 3131 N N . PHE B 1 102 ? -39.410 -24.300 15.380 1.00 14.90 84 PHE B N 1
ATOM 3132 C CA . PHE B 1 102 ? -40.783 -23.809 15.609 1.00 14.86 84 PHE B CA 1
ATOM 3133 C C . PHE B 1 102 ? -41.760 -24.682 14.829 1.00 15.69 84 PHE B C 1
ATOM 3134 O O . PHE B 1 102 ? -41.463 -25.041 13.673 1.00 15.68 84 PHE B O 1
ATOM 3142 N N . ASN B 1 103 ? -42.849 -25.096 15.484 1.00 15.40 85 ASN B N 1
ATOM 3143 C CA . ASN B 1 103 ? -44.034 -25.675 14.809 1.00 16.77 85 ASN B CA 1
ATOM 3144 C C . ASN B 1 103 ? -44.785 -24.499 14.183 1.00 17.30 85 ASN B C 1
ATOM 3145 O O . ASN B 1 103 ? -45.100 -23.560 14.927 1.00 17.97 85 ASN B O 1
ATOM 3150 N N . TYR B 1 104 ? -44.954 -24.472 12.861 1.00 17.15 86 TYR B N 1
ATOM 3151 C CA . TYR B 1 104 ? -45.452 -23.259 12.154 1.00 16.13 86 TYR B CA 1
ATOM 3152 C C . TYR B 1 104 ? -46.987 -23.200 12.220 1.00 17.02 86 TYR B C 1
ATOM 3153 O O . TYR B 1 104 ? -47.525 -22.176 11.820 1.00 16.28 86 TYR B O 1
ATOM 3162 N N . ASN B 1 105 ? -47.642 -24.262 12.715 1.00 18.91 87 ASN B N 1
ATOM 3163 C CA . ASN B 1 105 ? -49.112 -24.300 12.989 1.00 19.90 87 ASN B CA 1
ATOM 3164 C C . ASN B 1 105 ? -49.405 -23.728 14.382 1.00 20.31 87 ASN B C 1
ATOM 3165 O O . ASN B 1 105 ? -50.270 -22.843 14.478 1.00 21.34 87 ASN B O 1
ATOM 3170 N N . THR B 1 106 ? -48.695 -24.194 15.406 1.00 20.72 88 THR B N 1
ATOM 3171 C CA . THR B 1 106 ? -48.918 -23.830 16.834 1.00 19.08 88 THR B CA 1
ATOM 3172 C C . THR B 1 106 ? -48.046 -22.623 17.212 1.00 18.99 88 THR B C 1
ATOM 3173 O O . THR B 1 106 ? -48.355 -21.990 18.197 1.00 17.14 88 THR B O 1
ATOM 3177 N N . LEU B 1 107 ? -46.944 -22.387 16.479 1.00 19.82 89 LEU B N 1
ATOM 3178 C CA . LEU B 1 107 ? -45.946 -21.298 16.721 1.00 20.83 89 LEU B CA 1
ATOM 3179 C C . LEU B 1 107 ? -45.045 -21.612 17.932 1.00 21.88 89 LEU B C 1
ATOM 3180 O O . LEU B 1 107 ? -44.137 -20.791 18.214 1.00 21.63 89 LEU B O 1
ATOM 3185 N N . GLU B 1 108 ? -45.264 -22.736 18.606 1.00 23.19 90 GLU B N 1
ATOM 3186 C CA . GLU B 1 108 ? -44.417 -23.222 19.726 1.00 24.65 90 GLU B CA 1
ATOM 3187 C C . GLU B 1 108 ? -42.970 -23.387 19.265 1.00 21.83 90 GLU B C 1
ATOM 3188 O O . GLU B 1 108 ? -42.741 -24.099 18.267 1.00 17.65 90 GLU B O 1
ATOM 3194 N N . ARG B 1 109 ? -42.029 -22.950 20.086 1.00 22.49 91 ARG B N 1
ATOM 3195 C CA . ARG B 1 109 ? -40.614 -23.367 19.976 1.00 23.80 91 ARG B CA 1
ATOM 3196 C C . ARG B 1 109 ? -40.491 -24.794 20.517 1.00 23.28 91 ARG B C 1
ATOM 3197 O O . ARG B 1 109 ? -40.495 -24.956 21.732 1.00 23.92 91 ARG B O 1
ATOM 3205 N N . VAL B 1 110 ? -40.412 -25.789 19.645 1.00 23.49 92 VAL B N 1
ATOM 3206 C CA . VAL B 1 110 ? -40.495 -27.229 20.049 1.00 25.37 92 VAL B CA 1
ATOM 3207 C C . VAL B 1 110 ? -39.112 -27.693 20.525 1.00 24.94 92 VAL B C 1
ATOM 3208 O O . VAL B 1 110 ? -39.059 -28.581 21.383 1.00 22.43 92 VAL B O 1
ATOM 3212 N N . HIS B 1 111 ? -38.037 -27.136 19.973 1.00 23.15 93 HIS B N 1
ATOM 3213 C CA . HIS B 1 111 ? -36.669 -27.419 20.456 1.00 22.59 93 HIS B CA 1
ATOM 3214 C C . HIS B 1 111 ? -35.691 -26.292 20.127 1.00 20.66 93 HIS B C 1
ATOM 3215 O O . HIS B 1 111 ? -35.927 -25.490 19.202 1.00 18.23 93 HIS B O 1
ATOM 3222 N N . MET B 1 112 ? -34.607 -26.281 20.879 1.00 19.46 94 MET B N 1
ATOM 3223 C CA . MET B 1 112 ? -33.552 -25.270 20.849 1.00 19.16 94 MET B CA 1
ATOM 3224 C C . MET B 1 112 ? -32.287 -25.919 21.391 1.00 19.77 94 MET B C 1
ATOM 3225 O O . MET B 1 112 ? -32.410 -26.669 22.404 1.00 17.73 94 MET B O 1
ATOM 3230 N N . PHE B 1 113 ? -31.135 -25.675 20.752 1.00 17.73 95 PHE B N 1
ATOM 3231 C CA . PHE B 1 113 ? -29.817 -26.156 21.226 1.00 18.71 95 PHE B CA 1
ATOM 3232 C C . PHE B 1 113 ? -28.704 -25.285 20.640 1.00 20.05 95 PHE B C 1
ATOM 3233 O O . PHE B 1 113 ? -28.890 -24.708 19.560 1.00 18.15 95 PHE B O 1
ATOM 3241 N N . GLU B 1 114 ? -27.568 -25.219 21.336 1.00 20.35 96 GLU B N 1
ATOM 3242 C CA . GLU B 1 114 ? -26.347 -24.539 20.852 1.00 20.89 96 GLU B CA 1
ATOM 3243 C C . GLU B 1 114 ? -25.681 -25.444 19.806 1.00 19.15 96 GLU B C 1
ATOM 3244 O O . GLU B 1 114 ? -25.366 -26.606 20.138 1.00 19.07 96 GLU B O 1
ATOM 3250 N N . ALA B 1 115 ? -25.534 -24.947 18.581 1.00 18.80 97 ALA B N 1
ATOM 3251 C CA . ALA B 1 115 ? -25.100 -25.730 17.402 1.00 18.94 97 ALA B CA 1
ATOM 3252 C C . ALA B 1 115 ? -23.642 -25.409 17.066 1.00 18.43 97 ALA B C 1
ATOM 3253 O O . ALA B 1 115 ? -22.978 -26.256 16.431 1.00 17.73 97 ALA B O 1
ATOM 3255 N N . HIS B 1 116 ? -23.212 -24.175 17.342 1.00 18.03 98 HIS B N 1
ATOM 3256 C CA . HIS B 1 116 ? -21.926 -23.615 16.857 1.00 18.33 98 HIS B CA 1
ATOM 3257 C C . HIS B 1 116 ? -21.349 -22.666 17.912 1.00 18.15 98 HIS B C 1
ATOM 3258 O O . HIS B 1 116 ? -22.033 -22.415 18.915 1.00 16.71 98 HIS B O 1
ATOM 3265 N N . SER B 1 117 ? -20.097 -22.240 17.728 1.00 16.86 99 SER B N 1
ATOM 3266 C CA . SER B 1 117 ? -19.392 -21.318 18.652 1.00 17.28 99 SER B CA 1
ATOM 3267 C C . SER B 1 117 ? -19.185 -19.967 17.963 1.00 16.27 99 SER B C 1
ATOM 3268 O O . SER B 1 117 ? -18.455 -19.159 18.492 1.00 16.69 99 SER B O 1
ATOM 3271 N N . ASP B 1 118 ? -19.922 -19.715 16.877 1.00 15.93 100 ASP B N 1
ATOM 3272 C CA . ASP B 1 118 ? -19.933 -18.424 16.143 1.00 16.47 100 ASP B CA 1
ATOM 3273 C C . ASP B 1 118 ? -21.147 -18.432 15.187 1.00 16.75 100 ASP B C 1
ATOM 3274 O O . ASP B 1 118 ? -21.889 -19.450 15.183 1.00 17.59 100 ASP B O 1
ATOM 3279 N N . TYR B 1 119 ? -21.401 -17.317 14.493 1.00 16.13 101 TYR B N 1
ATOM 3280 C CA . TYR B 1 119 ? -22.670 -17.057 13.765 1.00 15.69 101 TYR B CA 1
ATOM 3281 C C . TYR B 1 119 ? -22.990 -18.277 12.896 1.00 14.48 101 TYR B C 1
ATOM 3282 O O . TYR B 1 119 ? -22.074 -18.820 12.249 1.00 13.44 101 TYR B O 1
ATOM 3291 N N . ILE B 1 120 ? -24.261 -18.664 12.862 1.00 14.63 102 ILE B N 1
ATOM 3292 C CA . ILE B 1 120 ? -24.795 -19.683 11.916 1.00 14.08 102 ILE B CA 1
ATOM 3293 C C . ILE B 1 120 ? -25.148 -18.970 10.619 1.00 13.60 102 ILE B C 1
ATOM 3294 O O . ILE B 1 120 ? -25.929 -17.991 10.669 1.00 13.22 102 ILE B O 1
ATOM 3299 N N . ARG B 1 121 ? -24.605 -19.439 9.494 1.00 12.97 103 ARG B N 1
ATOM 3300 C CA . ARG B 1 121 ? -24.806 -18.810 8.167 1.00 12.86 103 ARG B CA 1
ATOM 3301 C C . ARG B 1 121 ? -25.881 -19.541 7.368 1.00 11.72 103 ARG B C 1
ATOM 3302 O O . ARG B 1 121 ? -26.478 -18.921 6.473 1.00 12.75 103 ARG B O 1
ATOM 3310 N N . CYS B 1 122 ? -25.996 -20.835 7.529 1.00 11.72 104 CYS B N 1
ATOM 3311 C CA . CYS B 1 122 ? -26.778 -21.668 6.590 1.00 11.79 104 CYS B CA 1
ATOM 3312 C C . CYS B 1 122 ? -27.337 -22.914 7.268 1.00 11.97 104 CYS B C 1
ATOM 3313 O O . CYS B 1 122 ? -26.697 -23.448 8.228 1.00 11.53 104 CYS B O 1
ATOM 3316 N N . ILE B 1 123 ? -28.543 -23.290 6.849 1.00 11.41 105 ILE B N 1
ATOM 3317 C CA . ILE B 1 123 ? -29.187 -24.593 7.157 1.00 11.43 105 ILE B CA 1
ATOM 3318 C C . ILE B 1 123 ? -29.585 -25.233 5.837 1.00 11.92 105 ILE B C 1
ATOM 3319 O O . ILE B 1 123 ? -30.230 -24.535 5.036 1.00 11.27 105 ILE B O 1
ATOM 3324 N N . ALA B 1 124 ? -29.351 -26.538 5.703 1.00 12.62 106 ALA B N 1
ATOM 3325 C CA . ALA B 1 124 ? -29.878 -27.383 4.610 1.00 14.33 106 ALA B CA 1
ATOM 3326 C C . ALA B 1 124 ? -30.605 -28.574 5.231 1.00 15.06 106 ALA B C 1
ATOM 3327 O O . ALA B 1 124 ? -30.077 -29.141 6.211 1.00 15.29 106 ALA B O 1
ATOM 3329 N N . VAL B 1 125 ? -31.807 -28.875 4.731 1.00 14.32 107 VAL B N 1
ATOM 3330 C CA . VAL B 1 125 ? -32.688 -29.975 5.219 1.00 15.37 107 VAL B CA 1
ATOM 3331 C C . VAL B 1 125 ? -32.570 -31.183 4.275 1.00 15.64 107 VAL B C 1
ATOM 3332 O O . VAL B 1 125 ? -32.819 -31.025 3.093 1.00 17.88 107 VAL B O 1
ATOM 3336 N N . HIS B 1 126 ? -32.272 -32.364 4.809 1.00 16.20 108 HIS B N 1
ATOM 3337 C CA . HIS B 1 126 ? -32.200 -33.626 4.035 1.00 17.64 108 HIS B CA 1
ATOM 3338 C C . HIS B 1 126 ? -33.595 -33.968 3.524 1.00 18.37 108 HIS B C 1
ATOM 3339 O O . HIS B 1 126 ? -34.570 -33.930 4.275 1.00 17.26 108 HIS B O 1
ATOM 3346 N N . PRO B 1 127 ? -33.750 -34.257 2.224 1.00 19.53 109 PRO B N 1
ATOM 3347 C CA . PRO B 1 127 ? -35.070 -34.516 1.674 1.00 21.60 109 PRO B CA 1
ATOM 3348 C C . PRO B 1 127 ? -35.743 -35.755 2.266 1.00 22.30 109 PRO B C 1
ATOM 3349 O O . PRO B 1 127 ? -36.915 -35.748 2.320 1.00 24.55 109 PRO B O 1
ATOM 3353 N N . THR B 1 128 ? -34.991 -36.788 2.656 1.00 23.54 110 THR B N 1
ATOM 3354 C CA . THR B 1 128 ? -35.567 -38.138 2.944 1.00 25.69 110 THR B CA 1
ATOM 3355 C C . THR B 1 128 ? -35.213 -38.611 4.357 1.00 24.88 110 THR B C 1
ATOM 3356 O O . THR B 1 128 ? -36.011 -39.366 4.923 1.00 25.99 110 THR B O 1
ATOM 3360 N N . GLN B 1 129 ? -34.073 -38.185 4.901 1.00 23.85 111 GLN B N 1
ATOM 3361 C CA . GLN B 1 129 ? -33.570 -38.624 6.228 1.00 22.62 111 GLN B CA 1
ATOM 3362 C C . GLN B 1 129 ? -33.783 -37.491 7.241 1.00 22.09 111 GLN B C 1
ATOM 3363 O O . GLN B 1 129 ? -33.882 -36.320 6.858 1.00 19.17 111 GLN B O 1
ATOM 3366 N N . PRO B 1 130 ? -33.905 -37.815 8.554 1.00 21.25 112 PRO B N 1
ATOM 3367 C CA . PRO B 1 130 ? -34.239 -36.821 9.573 1.00 20.47 112 PRO B CA 1
ATOM 3368 C C . PRO B 1 130 ? -33.034 -35.970 10.002 1.00 19.11 112 PRO B C 1
ATOM 3369 O O . PRO B 1 130 ? -32.735 -35.927 11.187 1.00 18.82 112 PRO B O 1
ATOM 3373 N N . PHE B 1 131 ? -32.381 -35.325 9.037 1.00 17.63 113 PHE B N 1
ATOM 3374 C CA . PHE B 1 131 ? -31.131 -34.549 9.222 1.00 18.09 113 PHE B CA 1
ATOM 3375 C C . PHE B 1 131 ? -31.325 -33.105 8.778 1.00 15.88 113 PHE B C 1
ATOM 3376 O O . PHE B 1 131 ? -32.056 -32.849 7.841 1.00 14.80 113 PHE B O 1
ATOM 3384 N N . ILE B 1 132 ? -30.619 -32.201 9.430 1.00 15.10 114 ILE B N 1
ATOM 3385 C CA . ILE B 1 132 ? -30.244 -30.884 8.861 1.00 15.11 114 ILE B CA 1
ATOM 3386 C C . ILE B 1 132 ? -28.735 -30.776 8.908 1.00 13.90 114 ILE B C 1
ATOM 3387 O O . ILE B 1 132 ? -28.122 -31.428 9.776 1.00 14.49 114 ILE B O 1
ATOM 3392 N N . LEU B 1 133 ? -28.158 -30.065 7.959 1.00 13.77 115 LEU B N 1
ATOM 3393 C CA . LEU B 1 133 ? -26.764 -29.598 8.035 1.00 13.38 115 LEU B CA 1
ATOM 3394 C C . LEU B 1 133 ? -26.798 -28.127 8.448 1.00 12.50 115 LEU B C 1
ATOM 3395 O O . LEU B 1 133 ? -27.682 -27.384 7.965 1.00 11.14 115 LEU B O 1
ATOM 3400 N N . THR B 1 134 ? -25.922 -27.752 9.352 1.00 11.96 116 THR B N 1
ATOM 3401 C CA . THR B 1 134 ? -25.707 -26.349 9.768 1.00 12.44 116 THR B CA 1
ATOM 3402 C C . THR B 1 134 ? -24.270 -25.966 9.439 1.00 11.83 116 THR B C 1
ATOM 3403 O O . THR B 1 134 ? -23.401 -26.842 9.551 1.00 12.49 116 THR B O 1
ATOM 3407 N N . SER B 1 135 ? -24.034 -24.725 9.024 1.00 11.73 117 SER B N 1
ATOM 3408 C CA . SER B 1 135 ? -22.668 -24.199 8.783 1.00 12.19 117 SER B CA 1
ATOM 3409 C C . SER B 1 135 ? -22.530 -22.788 9.374 1.00 12.80 117 SER B C 1
ATOM 3410 O O . SER B 1 135 ? -23.565 -22.055 9.478 1.00 12.17 117 SER B O 1
ATOM 3413 N N . SER B 1 136 ? -21.304 -22.428 9.768 1.00 13.78 118 SER B N 1
ATOM 3414 C CA . SER B 1 136 ? -21.018 -21.386 10.783 1.00 14.41 118 SER B CA 1
ATOM 3415 C C . SER B 1 136 ? -19.698 -20.652 10.490 1.00 14.40 118 SER B C 1
ATOM 3416 O O . SER B 1 136 ? -18.808 -21.239 9.807 1.00 14.31 118 SER B O 1
ATOM 3419 N N . ASP B 1 137 ? -19.581 -19.415 10.989 1.00 13.84 119 ASP B N 1
ATOM 3420 C CA . ASP B 1 137 ? -18.303 -18.654 11.048 1.00 14.48 119 ASP B CA 1
ATOM 3421 C C . ASP B 1 137 ? -17.244 -19.426 11.856 1.00 13.67 119 ASP B C 1
ATOM 3422 O O . ASP B 1 137 ? -16.046 -19.116 11.695 1.00 14.59 119 ASP B O 1
ATOM 3427 N N . ASP B 1 138 ? -17.641 -20.428 12.634 1.00 14.93 120 ASP B N 1
ATOM 3428 C CA . ASP B 1 138 ? -16.682 -21.304 13.371 1.00 14.66 120 ASP B CA 1
ATOM 3429 C C . ASP B 1 138 ? -16.032 -22.296 12.396 1.00 15.71 120 ASP B C 1
ATOM 3430 O O . ASP B 1 138 ? -15.181 -23.050 12.834 1.00 16.14 120 ASP B O 1
ATOM 3435 N N . MET B 1 139 ? -16.376 -22.235 11.104 1.00 15.31 121 MET B N 1
ATOM 3436 C CA . MET B 1 139 ? -15.638 -22.917 9.999 1.00 15.32 121 MET B CA 1
ATOM 3437 C C . MET B 1 139 ? -16.043 -24.390 9.965 1.00 14.62 121 MET B C 1
ATOM 3438 O O . MET B 1 139 ? -15.427 -25.124 9.216 1.00 15.20 121 MET B O 1
ATOM 3443 N N . LEU B 1 140 ? -17.055 -24.780 10.754 1.00 14.39 122 LEU B N 1
ATOM 3444 C CA . LEU B 1 140 ? -17.588 -26.163 10.812 1.00 15.31 122 LEU B CA 1
ATOM 3445 C C . LEU B 1 140 ? -18.926 -26.259 10.036 1.00 15.08 122 LEU B C 1
ATOM 3446 O O . LEU B 1 140 ? -19.650 -25.241 9.917 1.00 15.55 122 LEU B O 1
ATOM 3451 N N . ILE B 1 141 ? -19.169 -27.422 9.467 1.00 14.50 123 ILE B N 1
ATOM 3452 C CA . ILE B 1 141 ? -20.493 -27.928 9.034 1.00 14.55 123 ILE B CA 1
ATOM 3453 C C . ILE B 1 141 ? -20.832 -29.093 9.955 1.00 14.34 123 ILE B C 1
ATOM 3454 O O . ILE B 1 141 ? -19.926 -29.886 10.221 1.00 15.18 123 ILE B O 1
ATOM 3459 N N . LYS B 1 142 ? -22.041 -29.119 10.517 1.00 14.13 124 LYS B N 1
ATOM 3460 C CA . LYS B 1 142 ? -22.482 -30.181 11.453 1.00 14.64 124 LYS B CA 1
ATOM 3461 C C . LYS B 1 142 ? -23.797 -30.794 10.978 1.00 13.74 124 LYS B C 1
ATOM 3462 O O . LYS B 1 142 ? -24.616 -30.065 10.395 1.00 14.64 124 LYS B O 1
ATOM 3468 N N . LEU B 1 143 ? -23.915 -32.114 11.123 1.00 13.35 125 LEU B N 1
ATOM 3469 C CA . LEU B 1 143 ? -25.127 -32.911 10.815 1.00 12.90 125 LEU B CA 1
ATOM 3470 C C . LEU B 1 143 ? -25.851 -33.189 12.120 1.00 12.69 125 LEU B C 1
ATOM 3471 O O . LEU B 1 143 ? -25.187 -33.687 13.072 1.00 12.27 125 LEU B O 1
ATOM 3476 N N . TRP B 1 144 ? -27.148 -32.942 12.136 1.00 12.50 126 TRP B N 1
ATOM 3477 C CA . TRP B 1 144 ? -28.035 -33.092 13.308 1.00 13.63 126 TRP B CA 1
ATOM 3478 C C . TRP B 1 144 ? -29.175 -34.029 12.942 1.00 14.63 126 TRP B C 1
ATOM 3479 O O . TRP B 1 144 ? -29.754 -33.859 11.836 1.00 15.70 126 TRP B O 1
ATOM 3490 N N . ASP B 1 145 ? -29.451 -35.000 13.813 1.00 16.13 127 ASP B N 1
ATOM 3491 C CA . ASP B 1 145 ? -30.473 -36.043 13.599 1.00 16.66 127 ASP B CA 1
ATOM 3492 C C . ASP B 1 145 ? -31.642 -35.762 14.536 1.00 16.88 127 ASP B C 1
ATOM 3493 O O . ASP B 1 145 ? -31.482 -35.985 15.765 1.00 17.13 127 ASP B O 1
ATOM 3498 N N . TRP B 1 146 ? -32.786 -35.332 13.996 1.00 17.64 128 TRP B N 1
ATOM 3499 C CA . TRP B 1 146 ? -33.947 -34.937 14.839 1.00 18.91 128 TRP B CA 1
ATOM 3500 C C . TRP B 1 146 ? -34.693 -36.174 15.348 1.00 19.39 128 TRP B C 1
ATOM 3501 O O . TRP B 1 146 ? -35.533 -36.009 16.218 1.00 20.75 128 TRP B O 1
ATOM 3512 N N . ASP B 1 147 ? -34.361 -37.366 14.856 1.00 19.73 129 ASP B N 1
ATOM 3513 C CA . ASP B 1 147 ? -34.886 -38.651 15.398 1.00 21.24 129 ASP B CA 1
ATOM 3514 C C . ASP B 1 147 ? -33.992 -39.134 16.548 1.00 22.33 129 ASP B C 1
ATOM 3515 O O . ASP B 1 147 ? -34.378 -40.105 17.214 1.00 22.88 129 ASP B O 1
ATOM 3520 N N . LYS B 1 148 ? -32.857 -38.471 16.794 1.00 23.18 130 LYS B N 1
ATOM 3521 C CA . LYS B 1 148 ? -31.965 -38.783 17.943 1.00 24.90 130 LYS B CA 1
ATOM 3522 C C . LYS B 1 148 ? -31.771 -37.535 18.802 1.00 24.21 130 LYS B C 1
ATOM 3523 O O . LYS B 1 148 ? -30.613 -37.191 19.084 1.00 27.42 130 LYS B O 1
ATOM 3529 N N . LYS B 1 149 ? -32.868 -36.901 19.223 1.00 25.00 131 LYS B N 1
ATOM 3530 C CA . LYS B 1 149 ? -32.874 -35.736 20.154 1.00 22.94 131 LYS B CA 1
ATOM 3531 C C . LYS B 1 149 ? -31.933 -34.648 19.631 1.00 21.43 131 LYS B C 1
ATOM 3532 O O . LYS B 1 149 ? -31.354 -33.936 20.444 1.00 21.44 131 LYS B O 1
ATOM 3534 N N . TRP B 1 150 ? -31.820 -34.493 18.312 1.00 20.11 132 TRP B N 1
ATOM 3535 C CA . TRP B 1 150 ? -31.045 -33.394 17.688 1.00 18.04 132 TRP B CA 1
ATOM 3536 C C . TRP B 1 150 ? -29.579 -33.503 18.112 1.00 18.24 132 TRP B C 1
ATOM 3537 O O . TRP B 1 150 ? -28.955 -32.455 18.311 1.00 17.29 132 TRP B O 1
ATOM 3548 N N . SER B 1 151 ? -29.081 -34.730 18.295 1.00 18.90 133 SER B N 1
ATOM 3549 C CA . SER B 1 151 ? -27.658 -35.022 18.579 1.00 19.61 133 SER B CA 1
ATOM 3550 C C . SER B 1 151 ? -26.858 -34.799 17.304 1.00 19.48 133 SER B C 1
ATOM 3551 O O . SER B 1 151 ? -27.407 -35.041 16.186 1.00 18.42 133 SER B O 1
ATOM 3554 N N . CYS B 1 152 ? -25.620 -34.368 17.460 1.00 18.10 134 CYS B N 1
ATOM 3555 C CA . CYS B 1 152 ? -24.685 -34.137 16.347 1.00 19.81 134 CYS B CA 1
ATOM 3556 C C . CYS B 1 152 ? -24.118 -35.474 15.855 1.00 18.87 134 CYS B C 1
ATOM 3557 O O . CYS B 1 152 ? -23.252 -36.007 16.517 1.00 21.86 134 CYS B O 1
ATOM 3560 N N . SER B 1 153 ? -24.585 -35.969 14.718 1.00 17.03 135 SER B N 1
ATOM 3561 C CA . SER B 1 153 ? -24.161 -37.267 14.128 1.00 18.79 135 SER B CA 1
ATOM 3562 C C . SER B 1 153 ? -22.797 -37.133 13.442 1.00 16.68 135 SER B C 1
ATOM 3563 O O . SER B 1 153 ? -22.117 -38.111 13.355 1.00 17.10 135 SER B O 1
ATOM 3566 N N . GLN B 1 154 ? -22.426 -35.954 12.970 1.00 16.21 136 GLN B N 1
ATOM 3567 C CA . GLN B 1 154 ? -21.113 -35.735 12.307 1.00 16.66 136 GLN B CA 1
ATOM 3568 C C . GLN B 1 154 ? -20.695 -34.265 12.364 1.00 16.61 136 GLN B C 1
ATOM 3569 O O . GLN B 1 154 ? -21.561 -33.377 12.243 1.00 14.69 136 GLN B O 1
ATOM 3575 N N . VAL B 1 155 ? -19.388 -34.039 12.437 1.00 16.52 137 VAL B N 1
ATOM 3576 C CA . VAL B 1 155 ? -18.741 -32.720 12.233 1.00 16.50 137 VAL B CA 1
ATOM 3577 C C . VAL B 1 155 ? -17.884 -32.828 10.979 1.00 15.20 137 VAL B C 1
ATOM 3578 O O . VAL B 1 155 ? -17.213 -33.885 10.816 1.00 14.42 137 VAL B O 1
ATOM 3582 N N . PHE B 1 156 ? -17.933 -31.803 10.132 1.00 13.82 138 PHE B N 1
ATOM 3583 C CA . PHE B 1 156 ? -17.168 -31.705 8.865 1.00 14.01 138 PHE B CA 1
ATOM 3584 C C . PHE B 1 156 ? -16.207 -30.530 8.996 1.00 15.54 138 PHE B C 1
ATOM 3585 O O . PHE B 1 156 ? -16.655 -29.371 8.922 1.00 15.90 138 PHE B O 1
ATOM 3593 N N . GLU B 1 157 ? -14.950 -30.839 9.311 1.00 16.06 139 GLU B N 1
ATOM 3594 C CA . GLU B 1 157 ? -13.860 -29.868 9.554 1.00 19.04 139 GLU B CA 1
ATOM 3595 C C . GLU B 1 157 ? -12.966 -29.821 8.300 1.00 17.91 139 GLU B C 1
ATOM 3596 O O . GLU B 1 157 ? -12.823 -30.873 7.649 1.00 18.66 139 GLU B O 1
ATOM 3602 N N . GLY B 1 158 ? -12.407 -28.661 7.956 1.00 16.84 140 GLY B N 1
ATOM 3603 C CA . GLY B 1 158 ? -11.462 -28.533 6.830 1.00 16.80 140 GLY B CA 1
ATOM 3604 C C . GLY B 1 158 ? -11.356 -27.109 6.323 1.00 18.07 140 GLY B C 1
ATOM 3605 O O . GLY B 1 158 ? -10.255 -26.710 5.946 1.00 19.14 140 GLY B O 1
ATOM 3606 N N . HIS B 1 159 ? -12.468 -26.364 6.289 1.00 16.59 141 HIS B N 1
ATOM 3607 C CA . HIS B 1 159 ? -12.482 -24.932 5.894 1.00 15.50 141 HIS B CA 1
ATOM 3608 C C . HIS B 1 159 ? -11.666 -24.122 6.905 1.00 15.18 141 HIS B C 1
ATOM 3609 O O . HIS B 1 159 ? -11.613 -24.527 8.067 1.00 16.42 141 HIS B O 1
ATOM 3616 N N . THR B 1 160 ? -11.063 -23.008 6.463 1.00 16.46 142 THR B N 1
ATOM 3617 C CA . THR B 1 160 ? -10.200 -22.109 7.288 1.00 15.10 142 THR B CA 1
ATOM 3618 C C . THR B 1 160 ? -10.838 -20.713 7.432 1.00 15.62 142 THR B C 1
ATOM 3619 O O . THR B 1 160 ? -10.171 -19.809 8.002 1.00 12.40 142 THR B O 1
ATOM 3623 N N . HIS B 1 161 ? -12.078 -20.531 6.960 1.00 15.05 143 HIS B N 1
ATOM 3624 C CA . HIS B 1 161 ? -12.851 -19.279 7.147 1.00 15.31 143 HIS B CA 1
ATOM 3625 C C . HIS B 1 161 ? -14.346 -19.617 7.255 1.00 15.06 143 HIS B C 1
ATOM 3626 O O . HIS B 1 161 ? -14.698 -20.832 7.194 1.00 14.97 143 HIS B O 1
ATOM 3633 N N . TYR B 1 162 ? -15.195 -18.599 7.367 1.00 13.82 144 TYR B N 1
ATOM 3634 C CA . TYR B 1 162 ? -16.668 -18.763 7.497 1.00 15.18 144 TYR B CA 1
ATOM 3635 C C . TYR B 1 162 ? -17.178 -19.745 6.428 1.00 13.39 144 TYR B C 1
ATOM 3636 O O . TYR B 1 162 ? -16.788 -19.618 5.252 1.00 12.12 144 TYR B O 1
ATOM 3645 N N . VAL B 1 163 ? -18.010 -20.713 6.819 1.00 12.95 145 VAL B N 1
ATOM 3646 C CA . VAL B 1 163 ? -18.740 -21.553 5.825 1.00 12.77 145 VAL B CA 1
ATOM 3647 C C . VAL B 1 163 ? -20.087 -20.886 5.554 1.00 12.80 145 VAL B C 1
ATOM 3648 O O . VAL B 1 163 ? -20.993 -20.999 6.414 1.00 11.68 145 VAL B O 1
ATOM 3652 N N . MET B 1 164 ? -20.197 -20.196 4.419 1.00 13.33 146 MET B N 1
ATOM 3653 C CA . MET B 1 164 ? -21.291 -19.234 4.118 1.00 14.56 146 MET B CA 1
ATOM 3654 C C . MET B 1 164 ? -22.543 -19.977 3.632 1.00 13.80 146 MET B C 1
ATOM 3655 O O . MET B 1 164 ? -23.671 -19.506 3.914 1.00 14.18 146 MET B O 1
ATOM 3660 N N . GLN B 1 165 ? -22.384 -21.127 2.982 1.00 13.49 147 GLN B N 1
ATOM 3661 C CA . GLN B 1 165 ? -23.548 -21.852 2.407 1.00 13.82 147 GLN B CA 1
ATOM 3662 C C . GLN B 1 165 ? -23.186 -23.318 2.219 1.00 13.62 147 GLN B C 1
ATOM 3663 O O . GLN B 1 165 ? -22.023 -23.615 1.870 1.00 12.67 147 GLN B O 1
ATOM 3669 N N . ILE B 1 166 ? -24.157 -24.191 2.450 1.00 13.84 148 ILE B N 1
ATOM 3670 C CA . ILE B 1 166 ? -24.088 -25.643 2.139 1.00 14.71 148 ILE B CA 1
ATOM 3671 C C . ILE B 1 166 ? -25.345 -25.999 1.368 1.00 15.35 148 ILE B C 1
ATOM 3672 O O . ILE B 1 166 ? -26.404 -25.382 1.643 1.00 15.16 148 ILE B O 1
ATOM 3677 N N . VAL B 1 167 ? -25.238 -26.955 0.457 1.00 16.03 149 VAL B N 1
ATOM 3678 C CA . VAL B 1 167 ? -26.385 -27.462 -0.347 1.00 15.76 149 VAL B CA 1
ATOM 3679 C C . VAL B 1 167 ? -26.188 -28.970 -0.534 1.00 15.46 149 VAL B C 1
ATOM 3680 O O . VAL B 1 167 ? -25.016 -29.405 -0.797 1.00 15.02 149 VAL B O 1
ATOM 3684 N N . ILE B 1 168 ? -27.262 -29.740 -0.353 1.00 14.87 150 ILE B N 1
ATOM 3685 C CA . ILE B 1 168 ? -27.302 -31.215 -0.621 1.00 14.81 150 ILE B CA 1
ATOM 3686 C C . ILE B 1 168 ? -27.530 -31.454 -2.122 1.00 14.45 150 ILE B C 1
ATOM 3687 O O . ILE B 1 168 ? -28.372 -30.747 -2.719 1.00 13.78 150 ILE B O 1
ATOM 3692 N N . ASN B 1 169 ? -26.754 -32.368 -2.720 1.00 14.23 151 ASN B N 1
ATOM 3693 C CA . ASN B 1 169 ? -26.914 -32.823 -4.123 1.00 15.67 151 ASN B CA 1
ATOM 3694 C C . ASN B 1 169 ? -28.321 -33.412 -4.276 1.00 17.21 151 ASN B C 1
ATOM 3695 O O . ASN B 1 169 ? -28.635 -34.437 -3.655 1.00 16.85 151 ASN B O 1
ATOM 3700 N N . PRO B 1 170 ? -29.203 -32.818 -5.129 1.00 17.98 152 PRO B N 1
ATOM 3701 C CA . PRO B 1 170 ? -30.555 -33.346 -5.312 1.00 18.37 152 PRO B CA 1
ATOM 3702 C C . PRO B 1 170 ? -30.554 -34.739 -5.974 1.00 19.02 152 PRO B C 1
ATOM 3703 O O . PRO B 1 170 ? -31.557 -35.442 -5.855 1.00 19.21 152 PRO B O 1
ATOM 3707 N N . LYS B 1 171 ? -29.445 -35.112 -6.628 1.00 17.69 153 LYS B N 1
ATOM 3708 C CA . LYS B 1 171 ? -29.291 -36.376 -7.389 1.00 18.25 153 LYS B CA 1
ATOM 3709 C C . LYS B 1 171 ? -28.550 -37.434 -6.555 1.00 19.64 153 LYS B C 1
ATOM 3710 O O . LYS B 1 171 ? -28.461 -38.573 -7.011 1.00 21.35 153 LYS B O 1
ATOM 3716 N N . ASP B 1 172 ? -27.960 -37.049 -5.431 1.00 19.53 154 ASP B N 1
ATOM 3717 C CA . ASP B 1 172 ? -27.258 -37.975 -4.497 1.00 19.30 154 ASP B CA 1
ATOM 3718 C C . ASP B 1 172 ? -27.290 -37.344 -3.109 1.00 18.70 154 ASP B C 1
ATOM 3719 O O . ASP B 1 172 ? -26.367 -36.569 -2.777 1.00 17.79 154 ASP B O 1
ATOM 3724 N N . ASN B 1 173 ? -28.333 -37.637 -2.335 1.00 19.20 155 ASN B N 1
ATOM 3725 C CA . ASN B 1 173 ? -28.625 -36.935 -1.061 1.00 18.64 155 ASN B CA 1
ATOM 3726 C C . ASN B 1 173 ? -27.556 -37.269 -0.006 1.00 18.14 155 ASN B C 1
ATOM 3727 O O . ASN B 1 173 ? -27.634 -36.692 1.099 1.00 16.27 155 ASN B O 1
ATOM 3732 N N . ASN B 1 174 ? -26.597 -38.158 -0.317 1.00 18.81 156 ASN B N 1
ATOM 3733 C CA . ASN B 1 174 ? -25.442 -38.452 0.574 1.00 19.36 156 ASN B CA 1
ATOM 3734 C C . ASN B 1 174 ? -24.266 -37.513 0.267 1.00 19.76 156 ASN B C 1
ATOM 3735 O O . ASN B 1 174 ? -23.243 -37.594 0.994 1.00 25.29 156 ASN B O 1
ATOM 3740 N N . GLN B 1 175 ? -24.373 -36.674 -0.761 1.00 17.31 157 GLN B N 1
ATOM 3741 C CA . GLN B 1 175 ? -23.327 -35.691 -1.119 1.00 17.25 157 GLN B CA 1
ATOM 3742 C C . GLN B 1 175 ? -23.851 -34.271 -0.832 1.00 17.15 157 GLN B C 1
ATOM 3743 O O . GLN B 1 175 ? -25.100 -34.032 -0.957 1.00 16.25 157 GLN B O 1
ATOM 3749 N N . PHE B 1 176 ? -22.954 -33.364 -0.453 1.00 16.01 158 PHE B N 1
ATOM 3750 C CA . PHE B 1 176 ? -23.260 -31.937 -0.238 1.00 15.98 158 PHE B CA 1
ATOM 3751 C C . PHE B 1 176 ? -22.000 -31.119 -0.455 1.00 16.37 158 PHE B C 1
ATOM 3752 O O . PHE B 1 176 ? -20.864 -31.670 -0.451 1.00 16.31 158 PHE B O 1
ATOM 3760 N N . ALA B 1 177 ? -22.199 -29.856 -0.776 1.00 16.68 159 ALA B N 1
ATOM 3761 C CA . ALA B 1 177 ? -21.132 -28.927 -1.171 1.00 16.51 159 ALA B CA 1
ATOM 3762 C C . ALA B 1 177 ? -21.228 -27.697 -0.291 1.00 16.61 159 ALA B C 1
ATOM 3763 O O . ALA B 1 177 ? -22.351 -27.384 0.144 1.00 15.60 159 ALA B O 1
ATOM 3765 N N . SER B 1 178 ? -20.065 -27.148 0.089 1.00 15.62 160 SER B N 1
ATOM 3766 C CA . SER B 1 178 ? -19.922 -25.988 0.990 1.00 14.59 160 SER B CA 1
ATOM 3767 C C . SER B 1 178 ? -19.147 -24.899 0.262 1.00 14.07 160 SER B C 1
ATOM 3768 O O . SER B 1 178 ? -18.202 -25.248 -0.505 1.00 13.14 160 SER B O 1
ATOM 3771 N N . ALA B 1 179 ? -19.556 -23.651 0.447 1.00 13.29 161 ALA B N 1
ATOM 3772 C CA . ALA B 1 179 ? -18.845 -22.433 -0.016 1.00 13.84 161 ALA B CA 1
ATOM 3773 C C . ALA B 1 179 ? -18.289 -21.700 1.209 1.00 14.22 161 ALA B C 1
ATOM 3774 O O . ALA B 1 179 ? -19.071 -21.484 2.188 1.00 13.34 161 ALA B O 1
ATOM 3776 N N . SER B 1 180 ? -16.989 -21.356 1.186 1.00 13.69 162 SER B N 1
ATOM 3777 C CA . SER B 1 180 ? -16.287 -20.709 2.322 1.00 14.09 162 SER B CA 1
ATOM 3778 C C . SER B 1 180 ? -15.620 -19.395 1.887 1.00 15.57 162 SER B C 1
ATOM 3779 O O . SER B 1 180 ? -15.070 -19.325 0.740 1.00 14.46 162 SER B O 1
ATOM 3782 N N . LEU B 1 181 ? -15.537 -18.438 2.823 1.00 16.24 163 LEU B N 1
ATOM 3783 C CA . LEU B 1 181 ? -14.720 -17.207 2.675 1.00 16.88 163 LEU B CA 1
ATOM 3784 C C . LEU B 1 181 ? -13.228 -17.570 2.552 1.00 16.14 163 LEU B C 1
ATOM 3785 O O . LEU B 1 181 ? -12.457 -16.698 2.190 1.00 14.84 163 LEU B O 1
ATOM 3790 N N . ASP B 1 182 ? -12.857 -18.844 2.714 1.00 15.61 164 ASP B N 1
ATOM 3791 C CA . ASP B 1 182 ? -11.450 -19.296 2.543 1.00 15.88 164 ASP B CA 1
ATOM 3792 C C . ASP B 1 182 ? -11.143 -19.476 1.050 1.00 16.79 164 ASP B C 1
ATOM 3793 O O . ASP B 1 182 ? -10.035 -19.906 0.731 1.00 15.07 164 ASP B O 1
ATOM 3798 N N . ARG B 1 183 ? -12.103 -19.142 0.174 1.00 16.69 165 ARG B N 1
ATOM 3799 C CA . ARG B 1 183 ? -11.933 -19.062 -1.301 1.00 18.82 165 ARG B CA 1
ATOM 3800 C C . ARG B 1 183 ? -12.177 -20.432 -1.931 1.00 18.30 165 ARG B C 1
ATOM 3801 O O . ARG B 1 183 ? -12.068 -20.525 -3.176 1.00 18.97 165 ARG B O 1
ATOM 3809 N N . THR B 1 184 ? -12.547 -21.432 -1.132 1.00 17.00 166 THR B N 1
ATOM 3810 C CA . THR B 1 184 ? -12.699 -22.823 -1.604 1.00 16.90 166 THR B CA 1
ATOM 3811 C C . THR B 1 184 ? -14.160 -23.266 -1.550 1.00 16.25 166 THR B C 1
ATOM 3812 O O . THR B 1 184 ? -14.962 -22.720 -0.718 1.00 15.08 166 THR B O 1
ATOM 3816 N N . ILE B 1 185 ? -14.476 -24.227 -2.414 1.00 15.01 167 ILE B N 1
ATOM 3817 C CA . ILE B 1 185 ? -15.665 -25.108 -2.327 1.00 15.24 167 ILE B CA 1
ATOM 3818 C C . ILE B 1 185 ? -15.187 -26.498 -1.969 1.00 15.14 167 ILE B C 1
ATOM 3819 O O . ILE B 1 185 ? -14.234 -26.986 -2.618 1.00 14.32 167 ILE B O 1
ATOM 3824 N N . LYS B 1 186 ? -15.846 -27.128 -1.014 1.00 15.25 168 LYS B N 1
ATOM 3825 C CA . LYS B 1 186 ? -15.526 -28.512 -0.611 1.00 15.17 168 LYS B CA 1
ATOM 3826 C C . LYS B 1 186 ? -16.746 -29.365 -0.886 1.00 14.94 168 LYS B C 1
ATOM 3827 O O . LYS B 1 186 ? -17.862 -28.847 -0.757 1.00 15.25 168 LYS B O 1
ATOM 3833 N N . VAL B 1 187 ? -16.520 -30.576 -1.376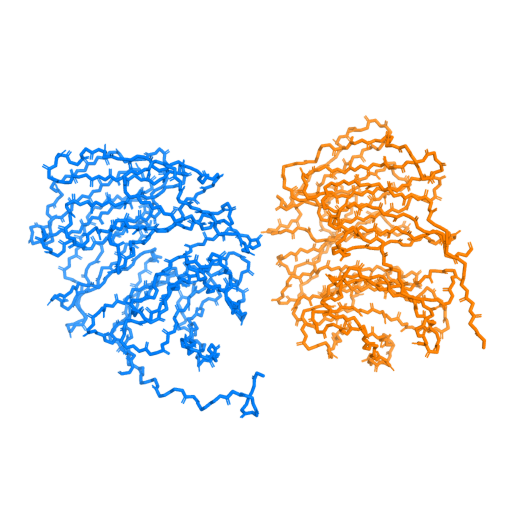 1.00 14.52 169 VAL B N 1
ATOM 3834 C CA . VAL B 1 187 ? -17.590 -31.574 -1.654 1.00 15.21 169 VAL B CA 1
ATOM 3835 C C . VAL B 1 187 ? -17.398 -32.739 -0.708 1.00 15.25 169 VAL B C 1
ATOM 3836 O O . VAL B 1 187 ? -16.268 -33.290 -0.646 1.00 15.56 169 VAL B O 1
ATOM 3840 N N . TRP B 1 188 ? -18.449 -33.048 0.040 1.00 15.21 170 TRP B N 1
ATOM 3841 C CA . TRP B 1 188 ? -18.440 -33.949 1.205 1.00 15.48 170 TRP B CA 1
ATOM 3842 C C . TRP B 1 188 ? -19.364 -35.127 0.951 1.00 17.28 170 TRP B C 1
ATOM 3843 O O . TRP B 1 188 ? -20.284 -35.023 0.100 1.00 15.26 170 TRP B O 1
ATOM 3854 N N . GLN B 1 189 ? -19.223 -36.137 1.783 1.00 19.44 171 GLN B N 1
ATOM 3855 C CA . GLN B 1 189 ? -20.061 -37.349 1.776 1.00 21.26 171 GLN B CA 1
ATOM 3856 C C . GLN B 1 189 ? -20.527 -37.613 3.193 1.00 19.81 171 GLN B C 1
ATOM 3857 O O . GLN B 1 189 ? -19.665 -37.670 4.077 1.00 20.31 171 GLN B O 1
ATOM 3863 N N . LEU B 1 190 ? -21.799 -37.886 3.390 1.00 18.59 172 LEU B N 1
ATOM 3864 C CA . LEU B 1 190 ? -22.266 -38.380 4.702 1.00 18.80 172 LEU B CA 1
ATOM 3865 C C . LEU B 1 190 ? -21.537 -39.696 4.997 1.00 19.16 172 LEU B C 1
ATOM 3866 O O . LEU B 1 190 ? -21.453 -40.552 4.086 1.00 18.55 172 LEU B O 1
ATOM 3871 N N . GLY B 1 191 ? -21.042 -39.846 6.223 1.00 17.36 173 GLY B N 1
ATOM 3872 C CA . GLY B 1 191 ? -20.342 -41.050 6.689 1.00 18.86 173 GLY B CA 1
ATOM 3873 C C . GLY B 1 191 ? -18.838 -40.945 6.520 1.00 18.76 173 GLY B C 1
ATOM 3874 O O . GLY B 1 191 ? -18.153 -41.906 6.856 1.00 19.46 173 GLY B O 1
ATOM 3875 N N A SER B 1 192 ? -18.344 -39.833 5.968 0.50 18.83 174 SER B N 1
ATOM 3876 N N B SER B 1 192 ? -18.344 -39.781 6.058 0.50 18.25 174 SER B N 1
ATOM 3877 C CA A SER B 1 192 ? -16.892 -39.553 5.828 0.50 18.52 174 SER B CA 1
ATOM 3878 C CA B SER B 1 192 ? -16.910 -39.507 5.749 0.50 17.67 174 SER B CA 1
ATOM 3879 C C A SER B 1 192 ? -16.553 -38.228 6.508 0.50 18.44 174 SER B C 1
ATOM 3880 C C B SER B 1 192 ? -16.478 -38.168 6.377 0.50 17.99 174 SER B C 1
ATOM 3881 O O A SER B 1 192 ? -17.350 -37.274 6.404 0.50 17.17 174 SER B O 1
ATOM 3882 O O B SER B 1 192 ? -17.111 -37.131 6.075 0.50 16.57 174 SER B O 1
ATOM 3887 N N . SER B 1 193 ? -15.405 -38.184 7.182 1.00 19.07 175 SER B N 1
ATOM 3888 C CA . SER B 1 193 ? -14.980 -37.040 8.025 1.00 17.78 175 SER B CA 1
ATOM 3889 C C . SER B 1 193 ? -14.166 -36.009 7.219 1.00 19.10 175 SER B C 1
ATOM 3890 O O . SER B 1 193 ? -14.051 -34.869 7.682 1.00 22.18 175 SER B O 1
ATOM 3893 N N . SER B 1 194 ? -13.591 -36.378 6.075 1.00 19.19 176 SER B N 1
ATOM 3894 C CA . SER B 1 194 ? -12.825 -35.433 5.222 1.00 20.91 176 SER B CA 1
ATOM 3895 C C . SER B 1 194 ? -13.552 -35.227 3.891 1.00 19.61 176 SER B C 1
ATOM 3896 O O . SER B 1 194 ? -14.371 -36.052 3.494 1.00 17.61 176 SER B O 1
ATOM 3899 N N . PRO B 1 195 ? -13.301 -34.088 3.199 1.00 18.95 177 PRO B N 1
ATOM 3900 C CA . PRO B 1 195 ? -13.927 -33.807 1.912 1.00 19.17 177 PRO B CA 1
ATOM 3901 C C . PRO B 1 195 ? -13.509 -34.850 0.874 1.00 18.56 177 PRO B C 1
ATOM 3902 O O . PRO B 1 195 ? -12.427 -35.331 0.985 1.00 17.54 177 PRO B O 1
ATOM 3906 N N . ASN B 1 196 ? -14.397 -35.190 -0.068 1.00 19.24 178 ASN B N 1
ATOM 3907 C CA . ASN B 1 196 ? -14.051 -35.942 -1.303 1.00 19.18 178 ASN B CA 1
ATOM 3908 C C . ASN B 1 196 ? -12.964 -35.157 -2.046 1.00 19.93 178 ASN B C 1
ATOM 3909 O O . ASN B 1 196 ? -12.039 -35.778 -2.641 1.00 17.66 178 ASN B O 1
ATOM 3914 N N . PHE B 1 197 ? -13.075 -33.835 -2.037 1.00 18.26 179 PHE B N 1
ATOM 3915 C CA . PHE B 1 197 ? -12.126 -32.938 -2.714 1.00 19.00 179 PHE B CA 1
ATOM 3916 C C . PHE B 1 197 ? -12.482 -31.492 -2.410 1.00 19.11 179 PHE B C 1
ATOM 3917 O O . PHE B 1 197 ? -13.588 -31.219 -1.881 1.00 16.17 179 PHE B O 1
ATOM 3925 N N . THR B 1 198 ? -11.548 -30.606 -2.737 1.00 18.78 180 THR B N 1
ATOM 3926 C CA . THR B 1 198 ? -11.665 -29.133 -2.611 1.00 19.71 180 THR B CA 1
ATOM 3927 C C . THR B 1 198 ? -11.517 -28.525 -4.003 1.00 20.37 180 THR B C 1
ATOM 3928 O O . THR B 1 198 ? -10.652 -29.017 -4.766 1.00 20.13 180 THR B O 1
ATOM 3932 N N . LEU B 1 199 ? -12.346 -27.538 -4.338 1.00 19.78 181 LEU B N 1
ATOM 3933 C CA . LEU B 1 199 ? -12.309 -26.819 -5.636 1.00 21.19 181 LEU B CA 1
ATOM 3934 C C . LEU B 1 199 ? -11.738 -25.412 -5.417 1.00 21.42 181 LEU B C 1
ATOM 3935 O O . LEU B 1 199 ? -12.290 -24.652 -4.593 1.00 21.41 181 LEU B O 1
ATOM 3940 N N . GLU B 1 200 ? -10.666 -25.079 -6.116 1.00 20.68 182 GLU B N 1
ATOM 3941 C CA . GLU B 1 200 ? -10.016 -23.756 -6.029 1.00 22.42 182 GLU B CA 1
ATOM 3942 C C . GLU B 1 200 ? -10.186 -23.030 -7.361 1.00 22.58 182 GLU B C 1
ATOM 3943 O O . GLU B 1 200 ? -10.268 -23.722 -8.425 1.00 23.33 182 GLU B O 1
ATOM 3949 N N . GLY B 1 201 ? -10.245 -21.694 -7.321 1.00 21.00 183 GLY B N 1
ATOM 3950 C CA . GLY B 1 201 ? -10.325 -20.870 -8.540 1.00 21.15 183 GLY B CA 1
ATOM 3951 C C . GLY B 1 201 ? -10.900 -19.498 -8.284 1.00 19.86 183 GLY B C 1
ATOM 3952 O O . GLY B 1 201 ? -10.511 -18.571 -8.992 1.00 20.65 183 GLY B O 1
ATOM 3953 N N . HIS B 1 202 ? -11.785 -19.350 -7.296 1.00 19.67 184 HIS B N 1
ATOM 3954 C CA . HIS B 1 202 ? -12.239 -18.018 -6.829 1.00 18.12 184 HIS B CA 1
ATOM 3955 C C . HIS B 1 202 ? -11.024 -17.266 -6.287 1.00 19.78 184 HIS B C 1
ATOM 3956 O O . HIS B 1 202 ? -10.153 -17.908 -5.623 1.00 18.38 184 HIS B O 1
ATOM 3963 N N . GLU B 1 203 ? -10.940 -15.974 -6.578 1.00 20.61 185 GLU B N 1
ATOM 3964 C CA . GLU B 1 203 ? -9.817 -15.111 -6.146 1.00 23.12 185 GLU B CA 1
ATOM 3965 C C . GLU B 1 203 ? -10.118 -14.558 -4.762 1.00 22.06 185 GLU B C 1
ATOM 3966 O O . GLU B 1 203 ? -9.178 -14.094 -4.124 1.00 23.18 185 GLU B O 1
ATOM 3972 N N . LYS B 1 204 ? -11.380 -14.636 -4.312 1.00 20.97 186 LYS B N 1
ATOM 3973 C CA . LYS B 1 204 ? -11.832 -14.118 -2.991 1.00 20.20 186 LYS B CA 1
ATOM 3974 C C . LYS B 1 204 ? -12.878 -15.059 -2.380 1.00 18.54 186 LYS B C 1
ATOM 3975 O O . LYS B 1 204 ? -13.187 -16.098 -3.007 1.00 16.77 186 LYS B O 1
ATOM 3981 N N . GLY B 1 205 ? -13.373 -14.715 -1.179 1.00 19.16 187 GLY B N 1
ATOM 3982 C CA . GLY B 1 205 ? -14.282 -15.553 -0.370 1.00 18.25 187 GLY B CA 1
ATOM 3983 C C . GLY B 1 205 ? -15.502 -15.982 -1.172 1.00 18.06 187 GLY B C 1
ATOM 3984 O O . GLY B 1 205 ? -16.019 -15.156 -1.944 1.00 17.68 187 GLY B O 1
ATOM 3985 N N . VAL B 1 206 ? -15.939 -17.236 -1.030 1.00 17.16 188 VAL B N 1
ATOM 3986 C CA . VAL B 1 206 ? -17.137 -17.759 -1.760 1.00 17.40 188 VAL B CA 1
ATOM 3987 C C . VAL B 1 206 ? -18.369 -17.677 -0.833 1.00 16.19 188 VAL B C 1
ATOM 3988 O O . VAL B 1 206 ? -18.264 -18.110 0.314 1.00 14.94 188 VAL B O 1
ATOM 3992 N N . ASN B 1 207 ? -19.485 -17.147 -1.344 1.00 15.64 189 ASN B N 1
ATOM 3993 C CA . ASN B 1 207 ? -20.669 -16.711 -0.554 1.00 15.55 189 ASN B CA 1
ATOM 3994 C C . ASN B 1 207 ? -21.831 -17.681 -0.758 1.00 14.84 189 ASN B C 1
ATOM 3995 O O . ASN B 1 207 ? -22.730 -17.736 0.114 1.00 13.60 189 ASN B O 1
ATOM 4000 N N . CYS B 1 208 ? -21.854 -18.384 -1.883 1.00 15.17 190 CYS B N 1
ATOM 4001 C CA . CYS B 1 208 ? -23.045 -19.146 -2.329 1.00 15.07 190 CYS B CA 1
ATOM 4002 C C . CYS B 1 208 ? -22.632 -20.330 -3.196 1.00 14.89 190 CYS B C 1
ATOM 4003 O O . CYS B 1 208 ? -21.578 -20.265 -3.837 1.00 13.84 190 CYS B O 1
ATOM 4006 N N . ILE B 1 209 ? -23.444 -21.376 -3.149 1.00 15.47 191 ILE B N 1
ATOM 4007 C CA . ILE B 1 209 ? -23.228 -22.651 -3.870 1.00 16.18 191 ILE B CA 1
ATOM 4008 C C . ILE B 1 209 ? -24.603 -23.286 -4.152 1.00 16.73 191 ILE B C 1
ATOM 4009 O O . ILE B 1 209 ? -25.517 -23.199 -3.267 1.00 15.21 191 ILE B O 1
ATOM 4014 N N . ASP B 1 210 ? -24.774 -23.878 -5.335 1.00 15.22 192 ASP B N 1
ATOM 4015 C CA . ASP B 1 210 ? -26.009 -24.620 -5.689 1.00 16.02 192 ASP B CA 1
ATOM 4016 C C . ASP B 1 210 ? -25.654 -25.738 -6.659 1.00 15.49 192 ASP B C 1
ATOM 4017 O O . ASP B 1 210 ? -24.674 -25.572 -7.423 1.00 14.51 192 ASP B O 1
ATOM 4022 N N . TYR B 1 211 ? -26.439 -26.817 -6.642 1.00 14.16 193 TYR B N 1
ATOM 4023 C CA . TYR B 1 211 ? -26.372 -27.919 -7.633 1.00 15.50 193 TYR B CA 1
ATOM 4024 C C . TYR B 1 211 ? -27.344 -27.665 -8.786 1.00 15.92 193 TYR B C 1
ATOM 4025 O O . TYR B 1 211 ? -28.527 -27.322 -8.526 1.00 16.37 193 TYR B O 1
ATOM 4034 N N . TYR B 1 212 ? -26.892 -27.920 -10.012 1.00 16.82 194 TYR B N 1
ATOM 4035 C CA . TYR B 1 212 ? -27.769 -28.177 -11.184 1.00 18.88 194 TYR B CA 1
ATOM 4036 C C . TYR B 1 212 ? -28.607 -29.428 -10.889 1.00 19.07 194 TYR B C 1
ATOM 4037 O O . TYR B 1 212 ? -28.059 -30.406 -10.344 1.00 19.49 194 TYR B O 1
ATOM 4046 N N . SER B 1 213 ? -29.908 -29.359 -11.145 1.00 20.05 195 SER B N 1
ATOM 4047 C CA . SER B 1 213 ? -30.897 -30.414 -10.803 1.00 22.07 195 SER B CA 1
ATOM 4048 C C . SER B 1 213 ? -30.867 -31.551 -11.832 1.00 21.27 195 SER B C 1
ATOM 4049 O O . SER B 1 213 ? -31.242 -32.676 -11.474 1.00 19.61 195 SER B O 1
ATOM 4052 N N . GLY B 1 214 ? -30.439 -31.258 -13.053 1.00 20.88 196 GLY B N 1
ATOM 4053 C CA . GLY B 1 214 ? -30.597 -32.153 -14.209 1.00 21.36 196 GLY B CA 1
ATOM 4054 C C . GLY B 1 214 ? -29.588 -33.276 -14.199 1.00 21.40 196 GLY B C 1
ATOM 4055 O O . GLY B 1 214 ? -28.431 -33.041 -13.791 1.00 20.06 196 GLY B O 1
ATOM 4056 N N . GLY B 1 215 ? -29.983 -34.443 -14.703 1.00 22.02 197 GLY B N 1
ATOM 4057 C CA . GLY B 1 215 ? -29.130 -35.647 -14.742 1.00 21.88 197 GLY B CA 1
ATOM 4058 C C . GLY B 1 215 ? -28.042 -35.547 -15.805 1.00 22.82 197 GLY B C 1
ATOM 4059 O O . GLY B 1 215 ? -27.131 -36.376 -15.770 1.00 23.79 197 GLY B O 1
ATOM 4060 N N . ASP B 1 216 ? -28.109 -34.552 -16.702 1.00 21.62 198 ASP B N 1
ATOM 4061 C CA . ASP B 1 216 ? -27.259 -34.492 -17.921 1.00 22.61 198 ASP B CA 1
ATOM 4062 C C . ASP B 1 2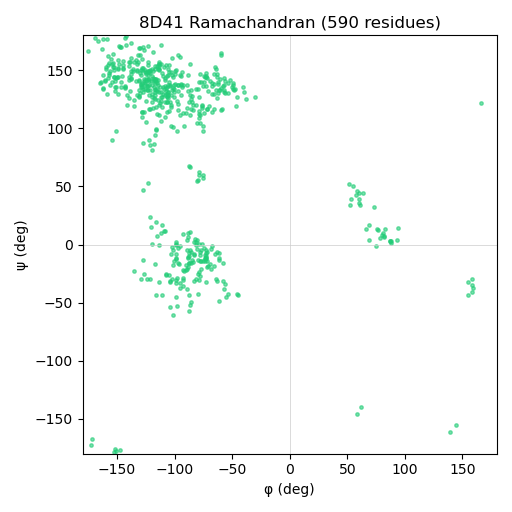16 ? -25.922 -33.798 -17.626 1.00 21.72 198 ASP B C 1
ATOM 4063 O O . ASP B 1 216 ? -25.001 -33.913 -18.479 1.00 23.19 198 ASP B O 1
ATOM 4068 N N . LYS B 1 217 ? -25.802 -33.081 -16.503 1.00 21.07 199 LYS B N 1
ATOM 4069 C CA . LYS B 1 217 ? -24.541 -32.382 -16.121 1.00 19.82 199 LYS B CA 1
ATOM 4070 C C . LYS B 1 217 ? -24.324 -32.497 -14.616 1.00 18.61 199 LYS B C 1
ATOM 4071 O O . LYS B 1 217 ? -25.234 -32.216 -13.827 1.00 16.83 199 LYS B O 1
ATOM 4073 N N . PRO B 1 218 ? -23.123 -32.940 -14.175 1.00 18.27 200 PRO B N 1
ATOM 4074 C CA . PRO B 1 218 ? -22.782 -32.975 -12.753 1.00 18.67 200 PRO B CA 1
ATOM 4075 C C . PRO B 1 218 ? -22.196 -31.611 -12.335 1.00 18.47 200 PRO B C 1
ATOM 4076 O O . PRO B 1 218 ? -20.997 -31.494 -12.131 1.00 18.89 200 PRO B O 1
ATOM 4080 N N . TYR B 1 219 ? -23.033 -30.581 -12.345 1.00 18.17 201 TYR B N 1
ATOM 4081 C CA . TYR B 1 219 ? -22.602 -29.168 -12.283 1.00 18.01 201 TYR B CA 1
ATOM 4082 C C . TYR B 1 219 ? -22.942 -28.574 -10.910 1.00 17.45 201 TYR B C 1
ATOM 4083 O O . TYR B 1 219 ? -24.005 -28.888 -10.325 1.00 16.19 201 TYR B O 1
ATOM 4092 N N . LEU B 1 220 ? -22.046 -27.716 -10.437 1.00 17.59 202 LEU B N 1
ATOM 4093 C CA . LEU B 1 220 ? -22.241 -26.776 -9.307 1.00 17.37 202 LEU B CA 1
ATOM 4094 C C . LEU B 1 220 ? -22.118 -25.357 -9.843 1.00 17.60 202 LEU B C 1
ATOM 4095 O O . LEU B 1 220 ? -21.344 -25.151 -10.833 1.00 17.47 202 LEU B O 1
ATOM 4100 N N . ILE B 1 221 ? -22.763 -24.407 -9.177 1.00 16.45 203 ILE B N 1
ATOM 4101 C CA . ILE B 1 221 ? -22.564 -22.959 -9.431 1.00 16.42 203 ILE B CA 1
ATOM 4102 C C . ILE B 1 221 ? -22.180 -22.286 -8.112 1.00 16.24 203 ILE B C 1
ATOM 4103 O O . ILE B 1 221 ? -22.763 -22.632 -7.069 1.00 16.06 203 ILE B O 1
ATOM 4108 N N . SER B 1 222 ? -21.276 -21.320 -8.170 1.00 15.49 204 SER B N 1
ATOM 4109 C CA . SER B 1 222 ? -20.842 -20.527 -6.996 1.00 17.06 204 SER B CA 1
ATOM 4110 C C . SER B 1 222 ? -20.707 -19.041 -7.374 1.00 17.43 204 SER B C 1
ATOM 4111 O O . SER B 1 222 ? -20.606 -18.727 -8.579 1.00 16.31 204 SER B O 1
ATOM 4114 N N . GLY B 1 223 ? -20.729 -18.172 -6.368 1.00 19.19 205 GLY B N 1
ATOM 4115 C CA . GLY B 1 223 ? -20.510 -16.719 -6.497 1.00 17.91 205 GLY B CA 1
ATOM 4116 C C . GLY B 1 223 ? -19.668 -16.207 -5.350 1.00 18.47 205 GLY B C 1
ATOM 4117 O O . GLY B 1 223 ? -19.829 -16.721 -4.214 1.00 17.51 205 GLY B O 1
ATOM 4118 N N . ALA B 1 224 ? -18.760 -15.271 -5.615 1.00 17.47 206 ALA B N 1
ATOM 4119 C CA . ALA B 1 224 ? -17.729 -14.867 -4.647 1.00 18.73 206 ALA B CA 1
ATOM 4120 C C . ALA B 1 224 ? -17.544 -13.342 -4.641 1.00 18.90 206 ALA B C 1
ATOM 4121 O O . ALA B 1 224 ? -18.180 -12.641 -5.470 1.00 17.80 206 ALA B O 1
ATOM 4123 N N . ASP B 1 225 ? -16.731 -12.859 -3.704 1.00 19.16 207 ASP B N 1
ATOM 4124 C CA . ASP B 1 225 ? -16.426 -11.422 -3.516 1.00 20.47 207 ASP B CA 1
ATOM 4125 C C . ASP B 1 225 ? -15.474 -10.952 -4.627 1.00 21.51 207 ASP B C 1
ATOM 4126 O O . ASP B 1 225 ? -15.172 -9.742 -4.679 1.00 22.09 207 ASP B O 1
ATOM 4131 N N . ASP B 1 226 ? -15.043 -11.862 -5.501 1.00 22.24 208 ASP B N 1
ATOM 4132 C CA . ASP B 1 226 ? -14.284 -11.523 -6.736 1.00 22.31 208 ASP B CA 1
ATOM 4133 C C . ASP B 1 226 ? -15.254 -11.063 -7.841 1.00 22.29 208 ASP B C 1
ATOM 4134 O O . ASP B 1 226 ? -14.772 -10.697 -8.928 1.00 21.60 208 ASP B O 1
ATOM 4139 N N . ARG B 1 227 ? -16.566 -11.105 -7.578 1.00 22.46 209 ARG B N 1
ATOM 4140 C CA . ARG B 1 227 ? -17.636 -10.603 -8.475 1.00 23.35 209 ARG B CA 1
ATOM 4141 C C . ARG B 1 227 ? -17.866 -11.596 -9.607 1.00 23.28 209 ARG B C 1
ATOM 4142 O O . ARG B 1 227 ? -18.554 -11.224 -10.594 1.00 22.68 209 ARG B O 1
ATOM 4150 N N . LEU B 1 228 ? -17.308 -12.801 -9.474 1.00 23.28 210 LEU B N 1
ATOM 4151 C CA . LEU B 1 228 ? -17.395 -13.875 -10.493 1.00 22.65 210 LEU B CA 1
ATOM 4152 C C . LEU B 1 228 ? -18.442 -14.904 -10.083 1.00 20.57 210 LEU B C 1
ATOM 4153 O O . LEU B 1 228 ? -18.557 -15.222 -8.872 1.00 21.16 210 LEU B O 1
ATOM 4158 N N . VAL B 1 229 ? -19.138 -15.427 -11.074 1.00 19.44 211 VAL B N 1
ATOM 4159 C CA . VAL B 1 229 ? -19.956 -16.656 -10.976 1.00 20.79 211 VAL B CA 1
ATOM 4160 C C . VAL B 1 229 ? -19.178 -17.776 -11.650 1.00 20.06 211 VAL B C 1
ATOM 4161 O O . VAL B 1 229 ? -18.794 -17.591 -12.800 1.00 17.91 211 VAL B O 1
ATOM 4165 N N . LYS B 1 230 ? -18.998 -18.905 -10.975 1.00 19.82 212 LYS B N 1
ATOM 4166 C CA . LYS B 1 230 ? -18.221 -20.035 -11.534 1.00 19.64 212 LYS B CA 1
ATOM 4167 C C . LYS B 1 230 ? -19.100 -21.278 -11.586 1.00 19.94 212 LYS B C 1
ATOM 4168 O O . LYS B 1 230 ? -19.935 -21.468 -10.682 1.00 19.96 212 LYS B O 1
ATOM 4174 N N . ILE B 1 231 ? -19.017 -22.002 -12.696 1.00 19.16 213 ILE B N 1
ATOM 4175 C CA . ILE B 1 231 ? -19.734 -23.272 -12.922 1.00 20.19 213 ILE B CA 1
ATOM 4176 C C . ILE B 1 231 ? -18.701 -24.384 -12.832 1.00 20.10 213 ILE B C 1
ATOM 4177 O O . ILE B 1 231 ? -17.634 -24.266 -13.479 1.00 21.67 213 ILE B O 1
ATOM 4182 N N . TRP B 1 232 ? -18.982 -25.397 -12.039 1.00 19.32 214 TRP B N 1
ATOM 4183 C CA . TRP B 1 232 ? -18.015 -26.493 -11.762 1.00 21.13 214 TRP B CA 1
ATOM 4184 C C . TRP B 1 232 ? -18.579 -27.830 -12.216 1.00 21.24 214 TRP B C 1
ATOM 4185 O O . TRP B 1 232 ? -19.789 -28.032 -12.104 1.00 19.57 214 TRP B O 1
ATOM 4196 N N . ASP B 1 233 ? -17.685 -28.740 -12.583 1.00 21.56 215 ASP B N 1
ATOM 4197 C CA . ASP B 1 233 ? -17.990 -30.166 -12.832 1.00 20.93 215 ASP B CA 1
ATOM 4198 C C . ASP B 1 233 ? -17.458 -30.953 -11.641 1.00 21.01 215 ASP B C 1
ATOM 4199 O O . ASP B 1 233 ? -16.242 -30.898 -11.426 1.00 21.79 215 ASP B O 1
ATOM 4204 N N . TYR B 1 234 ? -18.333 -31.584 -10.847 1.00 19.71 216 TYR B N 1
ATOM 4205 C CA . TYR B 1 234 ? -17.946 -32.236 -9.570 1.00 20.92 216 TYR B CA 1
ATOM 4206 C C . TYR B 1 234 ? -17.478 -33.678 -9.834 1.00 22.57 216 TYR B C 1
ATOM 4207 O O . TYR B 1 234 ? -16.970 -34.303 -8.903 1.00 23.07 216 TYR B O 1
ATOM 4216 N N . GLN B 1 235 ? -17.572 -34.163 -11.080 1.00 26.77 217 GLN B N 1
ATOM 4217 C CA . GLN B 1 235 ? -17.062 -35.508 -11.474 1.00 27.52 217 GLN B CA 1
ATOM 4218 C C . GLN B 1 235 ? -15.579 -35.399 -11.841 1.00 26.95 217 GLN B C 1
ATOM 4219 O O . GLN B 1 235 ? -14.800 -36.080 -11.214 1.00 26.96 217 GLN B O 1
ATOM 4225 N N . ASN B 1 236 ? -15.197 -34.477 -12.732 1.00 27.20 218 ASN B N 1
ATOM 4226 C CA . ASN B 1 236 ? -13.777 -34.280 -13.140 1.00 25.85 218 ASN B CA 1
ATOM 4227 C C . ASN B 1 236 ? -13.161 -33.101 -12.358 1.00 26.05 218 ASN B C 1
ATOM 4228 O O . ASN B 1 236 ? -11.979 -32.785 -12.616 1.00 22.25 218 ASN B O 1
ATOM 4233 N N . LYS B 1 237 ? -13.928 -32.480 -11.444 1.00 22.83 219 LYS B N 1
ATOM 4234 C CA . LYS B 1 237 ? -13.426 -31.529 -10.410 1.00 23.42 219 LYS B CA 1
ATOM 4235 C C . LYS B 1 237 ? -12.719 -30.342 -11.071 1.00 24.52 219 LYS B C 1
ATOM 4236 O O . LYS B 1 237 ? -11.665 -29.931 -10.550 1.00 24.32 219 LYS B O 1
ATOM 4242 N N . THR B 1 238 ? -13.325 -29.759 -12.114 1.00 24.81 220 THR B N 1
ATOM 4243 C CA . THR B 1 238 ? -12.824 -28.552 -12.835 1.00 24.69 220 THR B CA 1
ATOM 4244 C C . THR B 1 238 ? -13.874 -27.440 -12.826 1.00 24.68 220 THR B C 1
ATOM 4245 O O . THR B 1 238 ? -15.065 -27.739 -12.615 1.00 22.95 220 THR B O 1
ATOM 4249 N N . CYS B 1 239 ? -13.414 -26.199 -12.997 1.00 23.48 221 CYS B N 1
ATOM 4250 C CA . CYS B 1 239 ? -14.222 -25.020 -13.383 1.00 24.14 221 CYS B CA 1
ATOM 4251 C C . CYS B 1 239 ? -14.421 -25.048 -14.894 1.00 24.59 221 CYS B C 1
ATOM 4252 O O . CYS B 1 239 ? -13.394 -25.061 -15.612 1.00 23.61 221 CYS B O 1
ATOM 4255 N N . VAL B 1 240 ? -15.669 -25.098 -15.354 1.00 23.89 222 VAL B N 1
ATOM 4256 C CA . VAL B 1 240 ? -16.008 -25.220 -16.804 1.00 23.80 222 VAL B CA 1
ATOM 4257 C C . VAL B 1 240 ? -16.412 -23.841 -17.358 1.00 22.71 222 VAL B C 1
ATOM 4258 O O . VAL B 1 240 ? -16.345 -23.658 -18.571 1.00 25.44 222 VAL B O 1
ATOM 4262 N N . GLN B 1 241 ? -16.747 -22.885 -16.506 1.00 21.76 223 GLN B N 1
ATOM 4263 C CA . GLN B 1 241 ? -17.183 -21.541 -16.952 1.00 23.34 223 GLN B CA 1
ATOM 4264 C C . GLN B 1 241 ? -17.026 -20.532 -15.814 1.00 23.27 223 GLN B C 1
ATOM 4265 O O . GLN B 1 241 ? -17.296 -20.894 -14.631 1.00 20.79 223 GLN B O 1
ATOM 4271 N N . THR B 1 242 ? -16.585 -19.321 -16.166 1.00 23.18 224 THR B N 1
ATOM 4272 C CA . THR B 1 242 ? -16.549 -18.125 -15.298 1.00 25.45 224 THR B CA 1
ATOM 4273 C C . THR B 1 242 ? -17.361 -17.024 -15.988 1.00 27.89 224 THR B C 1
ATOM 4274 O O . THR B 1 242 ? -17.029 -16.697 -17.162 1.00 24.82 224 THR B O 1
ATOM 4278 N N . LEU B 1 243 ? -18.466 -16.599 -15.357 1.00 27.34 225 LEU B N 1
ATOM 4279 C CA . LEU B 1 243 ? -19.335 -15.489 -15.824 1.00 28.57 225 LEU B CA 1
ATOM 4280 C C . LEU B 1 243 ? -18.951 -14.199 -15.094 1.00 28.13 225 LEU B C 1
ATOM 4281 O O . LEU B 1 243 ? -19.085 -14.152 -13.845 1.00 27.44 225 LEU B O 1
ATOM 4286 N N . GLU B 1 244 ? -18.457 -13.216 -15.856 1.00 28.24 226 GLU B N 1
ATOM 4287 C CA . GLU B 1 244 ? -18.251 -11.807 -15.439 1.00 28.60 226 GLU B CA 1
ATOM 4288 C C . GLU B 1 244 ? -19.558 -11.037 -15.679 1.00 28.92 226 GLU B C 1
ATOM 4289 O O . GLU B 1 244 ? -20.327 -11.449 -16.560 1.00 30.42 226 GLU B O 1
ATOM 4291 N N . GLY B 1 245 ? -19.775 -9.942 -14.956 1.00 26.33 227 GLY B N 1
ATOM 4292 C CA . GLY B 1 245 ? -20.876 -9.010 -15.230 1.00 27.98 227 GLY B CA 1
ATOM 4293 C C . GLY B 1 245 ? -21.286 -8.230 -14.000 1.00 29.58 227 GLY B C 1
ATOM 4294 O O . GLY B 1 245 ? -21.534 -7.021 -14.134 1.00 30.76 227 GLY B O 1
ATOM 4295 N N . HIS B 1 246 ? -21.393 -8.891 -12.847 1.00 29.45 228 HIS B N 1
ATOM 4296 C CA . HIS B 1 246 ? -21.791 -8.247 -11.568 1.00 27.53 228 HIS B CA 1
ATOM 4297 C C . HIS B 1 246 ? -20.725 -7.214 -11.205 1.00 27.72 228 HIS B C 1
ATOM 4298 O O . HIS B 1 246 ? -19.553 -7.465 -11.510 1.00 25.36 228 HIS B O 1
ATOM 4305 N N . ALA B 1 247 ? -21.132 -6.090 -10.609 1.00 27.56 229 ALA B N 1
ATOM 4306 C CA . ALA B 1 247 ? -20.249 -4.949 -10.259 1.00 27.39 229 ALA B CA 1
ATOM 4307 C C . ALA B 1 247 ? -19.855 -5.023 -8.775 1.00 26.70 229 ALA B C 1
ATOM 4308 O O . ALA B 1 247 ? -19.079 -4.186 -8.332 1.00 29.19 229 ALA B O 1
ATOM 4310 N N . GLN B 1 248 ? -20.340 -6.023 -8.053 1.00 28.96 230 GLN B N 1
ATOM 4311 C CA . GLN B 1 248 ? -20.080 -6.200 -6.602 1.00 29.96 230 GLN B CA 1
ATOM 4312 C C . GLN B 1 248 ? -20.040 -7.688 -6.277 1.00 27.11 230 GLN B C 1
ATOM 4313 O O . GLN B 1 248 ? -20.453 -8.472 -7.130 1.00 27.95 230 GLN B O 1
ATOM 4319 N N . ASN B 1 249 ? -19.619 -8.021 -5.055 1.00 24.90 231 ASN B N 1
ATOM 4320 C CA . ASN B 1 249 ? -19.777 -9.351 -4.416 1.00 23.26 231 ASN B CA 1
ATOM 4321 C C . ASN B 1 249 ? -21.053 -10.023 -4.940 1.00 21.54 231 ASN B C 1
ATOM 4322 O O . ASN B 1 249 ? -22.123 -9.375 -4.906 1.00 21.76 231 ASN B O 1
ATOM 4327 N N . VAL B 1 250 ? -20.934 -11.257 -5.435 1.00 20.90 232 VAL B N 1
ATOM 4328 C CA . VAL B 1 250 ? -22.082 -12.176 -5.693 1.00 19.35 232 VAL B CA 1
ATOM 4329 C C . VAL B 1 250 ? -22.426 -12.883 -4.375 1.00 18.20 232 VAL B C 1
ATOM 4330 O O . VAL B 1 250 ? -21.592 -13.625 -3.871 1.00 19.14 232 VAL B O 1
ATOM 4334 N N . SER B 1 251 ? -23.625 -12.620 -3.855 1.00 18.48 233 SER B N 1
ATOM 4335 C CA . SER B 1 251 ? -24.146 -13.064 -2.540 1.00 18.67 233 SER B CA 1
ATOM 4336 C C . SER B 1 251 ? -24.917 -14.382 -2.692 1.00 17.52 233 SER B C 1
ATOM 4337 O O . SER B 1 251 ? -24.999 -15.122 -1.714 1.00 18.66 233 SER B O 1
ATOM 4340 N N . CYS B 1 252 ? -25.512 -14.633 -3.859 1.00 16.62 234 CYS B N 1
ATOM 4341 C CA . CYS B 1 252 ? -26.413 -15.791 -4.079 1.00 15.72 234 CYS B CA 1
ATOM 4342 C C . CYS B 1 252 ? -26.436 -16.227 -5.538 1.00 15.15 234 CYS B C 1
ATOM 4343 O O . CYS B 1 252 ? -26.203 -15.396 -6.419 1.00 16.41 234 CYS B O 1
ATOM 4346 N N . ALA B 1 253 ? -26.718 -17.508 -5.752 1.00 14.26 235 ALA B N 1
ATOM 4347 C CA . ALA B 1 253 ? -26.766 -18.166 -7.062 1.00 16.46 235 ALA B CA 1
ATOM 4348 C C . ALA B 1 253 ? -27.646 -19.409 -6.972 1.00 17.49 235 ALA B C 1
ATOM 4349 O O . ALA B 1 253 ? -27.656 -20.096 -5.903 1.00 18.16 235 ALA B O 1
ATOM 4351 N N . SER B 1 254 ? -28.338 -19.696 -8.060 1.00 18.67 236 SER B N 1
ATOM 4352 C CA . SER B 1 254 ? -29.315 -20.795 -8.187 1.00 19.05 236 SER B CA 1
ATOM 4353 C C . SER B 1 254 ? -29.326 -21.292 -9.639 1.00 19.89 236 SER B C 1
ATOM 4354 O O . SER B 1 254 ? -29.348 -20.465 -10.537 1.00 20.08 236 SER B O 1
ATOM 4357 N N . PHE B 1 255 ? -29.196 -22.598 -9.829 1.00 20.59 237 PHE B N 1
ATOM 4358 C CA . PHE B 1 255 ? -29.700 -23.337 -11.005 1.00 20.14 237 PHE B CA 1
ATOM 4359 C C . PHE B 1 255 ? -31.184 -23.531 -10.802 1.00 22.91 237 PHE B C 1
ATOM 4360 O O . PHE B 1 255 ? -31.561 -24.206 -9.820 1.00 21.11 237 PHE B O 1
ATOM 4368 N N . HIS B 1 256 ? -32.007 -22.882 -11.619 1.00 23.15 238 HIS B N 1
ATOM 4369 C CA . HIS B 1 256 ? -33.468 -23.085 -11.576 1.00 24.65 238 HIS B CA 1
ATOM 4370 C C . HIS B 1 256 ? -33.751 -24.568 -11.798 1.00 23.18 238 HIS B C 1
ATOM 4371 O O . HIS B 1 256 ? -33.185 -25.167 -12.713 1.00 20.91 238 HIS B O 1
ATOM 4378 N N . PRO B 1 257 ? -34.596 -25.207 -10.953 1.00 24.52 239 PRO B N 1
ATOM 4379 C CA . PRO B 1 257 ? -34.904 -26.634 -11.098 1.00 23.51 239 PRO B CA 1
ATOM 4380 C C . PRO B 1 257 ? -35.790 -27.025 -12.299 1.00 23.40 239 PRO B C 1
ATOM 4381 O O . PRO B 1 257 ? -35.799 -28.200 -12.630 1.00 21.54 239 PRO B O 1
ATOM 4385 N N . GLU B 1 258 ? -36.522 -26.079 -12.907 1.00 22.57 240 GLU B N 1
ATOM 4386 C CA . GLU B 1 258 ? -37.465 -26.369 -14.036 1.00 24.68 240 GLU B CA 1
ATOM 4387 C C . GLU B 1 258 ? -37.003 -25.669 -15.329 1.00 25.82 240 GLU B C 1
ATOM 4388 O O . GLU B 1 258 ? -37.025 -26.313 -16.392 1.00 26.06 240 GLU B O 1
ATOM 4394 N N . LEU B 1 259 ? -36.574 -24.415 -15.242 1.00 25.30 241 LEU B N 1
ATOM 4395 C CA . LEU B 1 259 ? -36.208 -23.584 -16.406 1.00 24.63 241 LEU B CA 1
ATOM 4396 C C . LEU B 1 259 ? -34.698 -23.648 -16.645 1.00 23.85 241 LEU B C 1
ATOM 4397 O O . LEU B 1 259 ? -33.899 -23.738 -15.708 1.00 21.73 241 LEU B O 1
ATOM 4402 N N . PRO B 1 260 ? -34.267 -23.597 -17.919 1.00 25.10 242 PRO B N 1
ATOM 4403 C CA . PRO B 1 260 ? -32.854 -23.698 -18.268 1.00 25.94 242 PRO B CA 1
ATOM 4404 C C . PRO B 1 260 ? -32.137 -22.370 -18.027 1.00 25.19 242 PRO B C 1
ATOM 4405 O O . PRO B 1 260 ? -31.647 -21.758 -18.982 1.00 26.04 242 PRO B O 1
ATOM 4409 N N . ILE B 1 261 ? -32.103 -21.933 -16.776 1.00 23.26 243 ILE B N 1
ATOM 4410 C CA . ILE B 1 261 ? -31.519 -20.617 -16.409 1.00 22.29 243 ILE B CA 1
ATOM 4411 C C . ILE B 1 261 ? -30.694 -20.729 -15.132 1.00 20.94 243 ILE B C 1
ATOM 4412 O O . ILE B 1 261 ? -30.962 -21.618 -14.295 1.00 19.99 243 ILE B O 1
ATOM 4417 N N . ILE B 1 262 ? -29.783 -19.780 -15.000 1.00 21.65 244 ILE B N 1
ATOM 4418 C CA . ILE B 1 262 ? -29.000 -19.432 -13.788 1.00 21.50 244 ILE B CA 1
ATOM 4419 C C . ILE B 1 262 ? -29.554 -18.107 -13.251 1.00 21.50 244 ILE B C 1
ATOM 4420 O O . ILE B 1 262 ? -29.745 -17.178 -14.062 1.00 19.21 244 ILE B O 1
ATOM 4425 N N . ILE B 1 263 ? -29.831 -18.026 -11.959 1.00 21.07 245 ILE B N 1
ATOM 4426 C CA . ILE B 1 263 ? -30.165 -16.746 -11.279 1.00 21.65 245 ILE B CA 1
ATOM 4427 C C . ILE B 1 263 ? -29.022 -16.419 -10.327 1.00 21.12 245 ILE B C 1
ATOM 4428 O O . ILE B 1 263 ? -28.672 -17.288 -9.535 1.00 21.79 245 ILE B O 1
ATOM 4433 N N . THR B 1 264 ? -28.462 -15.214 -10.425 1.00 20.19 246 THR B N 1
ATOM 4434 C CA . THR B 1 264 ? -27.388 -14.712 -9.541 1.00 20.90 246 THR B CA 1
ATOM 4435 C C . THR B 1 264 ? -27.787 -13.336 -9.003 1.00 20.94 246 THR B C 1
ATOM 4436 O O . THR B 1 264 ? -28.374 -12.528 -9.788 1.00 20.01 246 THR B O 1
ATOM 4440 N N . GLY B 1 265 ? -27.546 -13.105 -7.707 1.00 19.71 247 GLY B N 1
ATOM 4441 C CA . GLY B 1 265 ? -27.789 -11.824 -7.033 1.00 19.01 247 GLY B CA 1
ATOM 4442 C C . GLY B 1 265 ? -26.508 -11.248 -6.482 1.00 19.67 247 GLY B C 1
ATOM 4443 O O . GLY B 1 265 ? -25.613 -12.027 -6.102 1.00 20.87 247 GLY B O 1
ATOM 4444 N N . SER B 1 266 ? -26.418 -9.926 -6.425 1.00 19.85 248 SER B N 1
ATOM 4445 C CA . SER B 1 266 ? -25.191 -9.200 -6.049 1.00 19.92 248 SER B CA 1
ATOM 4446 C C . SER B 1 266 ? -25.515 -8.011 -5.144 1.00 19.89 248 SER B C 1
ATOM 4447 O O . SER B 1 266 ? -26.614 -7.486 -5.232 1.00 18.40 248 SER B O 1
ATOM 4450 N N . GLU B 1 267 ? -24.520 -7.576 -4.377 1.00 19.91 249 GLU B N 1
ATOM 4451 C CA . GLU B 1 267 ? -24.538 -6.348 -3.553 1.00 22.60 249 GLU B CA 1
ATOM 4452 C C . GLU B 1 267 ? -24.625 -5.105 -4.453 1.00 25.16 249 GLU B C 1
ATOM 4453 O O . GLU B 1 267 ? -24.814 -4.031 -3.898 1.00 24.29 249 GLU B O 1
ATOM 4459 N N . ASP B 1 268 ? -24.509 -5.266 -5.784 1.00 24.52 250 ASP B N 1
ATOM 4460 C CA . ASP B 1 268 ? -24.770 -4.196 -6.789 1.00 24.89 250 ASP B CA 1
ATOM 4461 C C . ASP B 1 268 ? -26.284 -4.007 -6.990 1.00 25.18 250 ASP B C 1
ATOM 4462 O O . ASP B 1 268 ? -26.653 -3.099 -7.719 1.00 24.08 250 ASP B O 1
ATOM 4467 N N . GLY B 1 269 ? -27.124 -4.839 -6.360 1.00 24.27 251 GLY B N 1
ATOM 4468 C CA . GLY B 1 269 ? -28.586 -4.649 -6.314 1.00 21.43 251 GLY B CA 1
ATOM 4469 C C . GLY B 1 269 ? -29.303 -5.278 -7.500 1.00 20.76 251 GLY B C 1
ATOM 4470 O O . GLY B 1 269 ? -30.562 -5.237 -7.531 1.00 23.76 251 GLY B O 1
ATOM 4471 N N . THR B 1 270 ? -28.574 -5.923 -8.406 1.00 19.98 252 THR B N 1
ATOM 4472 C CA . THR B 1 270 ? -29.158 -6.576 -9.599 1.00 19.35 252 THR B CA 1
ATOM 4473 C C . THR B 1 270 ? -29.311 -8.082 -9.362 1.00 17.87 252 THR B C 1
ATOM 4474 O O . THR B 1 270 ? -28.522 -8.675 -8.593 1.00 17.18 252 THR B O 1
ATOM 4478 N N . VAL B 1 271 ? -30.345 -8.649 -9.955 1.00 17.68 253 VAL B N 1
ATOM 4479 C CA . VAL B 1 271 ? -30.478 -10.101 -10.222 1.00 18.64 253 VAL B CA 1
ATOM 4480 C C . VAL B 1 271 ? -30.269 -10.320 -11.719 1.00 18.55 253 VAL B C 1
ATOM 4481 O O . VAL B 1 271 ? -30.991 -9.665 -12.519 1.00 19.09 253 VAL B O 1
ATOM 4485 N N . ARG B 1 272 ? -29.298 -11.159 -12.083 1.00 18.42 254 ARG B N 1
ATOM 4486 C CA . ARG B 1 272 ? -28.996 -11.532 -13.477 1.00 19.37 254 ARG B CA 1
ATOM 4487 C C . ARG B 1 272 ? -29.585 -12.914 -13.757 1.00 19.51 254 ARG B C 1
ATOM 4488 O O . ARG B 1 272 ? -29.466 -13.840 -12.896 1.00 16.57 254 ARG B O 1
ATOM 4496 N N . ILE B 1 273 ? -30.237 -13.046 -14.903 1.00 18.25 255 ILE B N 1
ATOM 4497 C CA . ILE B 1 273 ? -30.729 -14.343 -15.416 1.00 20.51 255 ILE B CA 1
ATOM 4498 C C . ILE B 1 273 ? -29.934 -14.666 -16.673 1.00 21.31 255 ILE B C 1
ATOM 4499 O O . ILE B 1 273 ? -29.925 -13.799 -17.590 1.00 22.59 255 ILE B O 1
ATOM 4504 N N . TRP B 1 274 ? -29.225 -15.800 -16.652 1.00 18.64 256 TRP B N 1
ATOM 4505 C CA . TRP B 1 274 ? -28.390 -16.315 -17.764 1.00 20.45 256 TRP B CA 1
ATOM 4506 C C . TRP B 1 274 ? -28.964 -17.645 -18.238 1.00 20.32 256 TRP B C 1
ATOM 4507 O O . TRP B 1 274 ? -29.515 -18.374 -17.413 1.00 20.23 256 TRP B O 1
ATOM 4518 N N . HIS B 1 275 ? -28.776 -17.971 -19.507 1.00 22.47 257 HIS B N 1
ATOM 4519 C CA . HIS B 1 275 ? -29.105 -19.302 -20.066 1.00 23.53 257 HIS B CA 1
ATOM 4520 C C . HIS B 1 275 ? -28.149 -20.322 -19.456 1.00 22.47 257 HIS B C 1
ATOM 4521 O O . HIS B 1 275 ? -26.942 -20.053 -19.437 1.00 21.96 257 HIS B O 1
ATOM 4528 N N . SER B 1 276 ? -28.673 -21.418 -18.924 1.00 25.34 258 SER B N 1
ATOM 4529 C CA . SER B 1 276 ? -27.896 -22.423 -18.146 1.00 25.45 258 SER B CA 1
ATOM 4530 C C . SER B 1 276 ? -27.010 -23.277 -19.065 1.00 27.78 258 SER B C 1
ATOM 4531 O O . SER B 1 276 ? -26.187 -24.018 -18.525 1.00 30.68 258 SER B O 1
ATOM 4534 N N . SER B 1 277 ? -27.198 -23.223 -20.386 1.00 28.54 259 SER B N 1
ATOM 4535 C CA . SER B 1 277 ? -26.370 -23.966 -21.379 1.00 31.19 259 SER B CA 1
ATOM 4536 C C . SER B 1 277 ? -25.400 -23.012 -22.067 1.00 30.47 259 SER B C 1
ATOM 4537 O O . SER B 1 277 ? -24.221 -23.314 -22.074 1.00 33.11 259 SER B O 1
ATOM 4540 N N . THR B 1 278 ? -25.897 -21.914 -22.646 1.00 31.65 260 THR B N 1
ATOM 4541 C CA . THR B 1 278 ? -25.096 -20.975 -23.498 1.00 30.25 260 THR B CA 1
ATOM 4542 C C . THR B 1 278 ? -24.449 -19.907 -22.627 1.00 27.37 260 THR B C 1
ATOM 4543 O O . THR B 1 278 ? -23.479 -19.300 -23.082 1.00 28.88 260 THR B O 1
ATOM 4547 N N . TYR B 1 279 ? -24.959 -19.696 -21.414 1.00 24.98 261 TYR B N 1
ATOM 4548 C CA . TYR B 1 279 ? -24.457 -18.670 -20.459 1.00 23.36 261 TYR B CA 1
ATOM 4549 C C . TYR B 1 279 ? -24.706 -17.257 -21.009 1.00 22.23 261 TYR B C 1
ATOM 4550 O O . TYR B 1 279 ? -24.197 -16.293 -20.430 1.00 22.18 261 TYR B O 1
ATOM 4559 N N . ARG B 1 280 ? -25.524 -17.128 -22.045 1.00 24.60 262 ARG B N 1
ATOM 4560 C CA . ARG B 1 280 ? -26.035 -15.813 -22.525 1.00 27.17 262 ARG B CA 1
ATOM 4561 C C . ARG B 1 280 ? -26.748 -15.081 -21.379 1.00 25.68 262 ARG B C 1
ATOM 4562 O O . ARG B 1 280 ? -27.619 -15.695 -20.719 1.00 22.91 262 ARG B O 1
ATOM 4570 N N . LEU B 1 281 ? -26.411 -13.819 -21.148 1.00 25.03 263 LEU B N 1
ATOM 4571 C CA . LEU B 1 281 ? -27.220 -12.931 -20.283 1.00 26.94 263 LEU B CA 1
ATOM 4572 C C . LEU B 1 281 ? -28.573 -12.702 -20.965 1.00 27.84 263 LEU B C 1
ATOM 4573 O O . LEU B 1 281 ? -28.571 -12.238 -22.108 1.00 26.12 263 LEU B O 1
ATOM 4578 N N . GLU B 1 282 ? -29.660 -13.153 -20.328 1.00 28.86 264 GLU B N 1
ATOM 4579 C CA . GLU B 1 282 ? -31.052 -13.079 -20.851 1.00 31.58 264 GLU B CA 1
ATOM 4580 C C . GLU B 1 282 ? -31.737 -11.822 -20.296 1.00 30.29 264 GLU B C 1
ATOM 4581 O O . GLU B 1 282 ? -32.605 -11.249 -21.010 1.00 26.28 264 GLU B O 1
ATOM 4587 N N . SER B 1 283 ? -31.459 -11.478 -19.035 1.00 26.50 265 SER B N 1
ATOM 4588 C CA . SER B 1 283 ? -32.261 -10.496 -18.256 1.00 28.20 265 SER B CA 1
ATOM 4589 C C . SER B 1 283 ? -31.477 -9.994 -17.047 1.00 29.13 265 SER B C 1
ATOM 4590 O O . SER B 1 283 ? -30.870 -10.810 -16.348 1.00 26.68 265 SER B O 1
ATOM 4593 N N . THR B 1 284 ? -31.486 -8.682 -16.838 1.00 32.39 266 THR B N 1
ATOM 4594 C CA . THR B 1 284 ? -31.120 -8.011 -15.574 1.00 32.88 266 THR B CA 1
ATOM 4595 C C . THR B 1 284 ? -32.409 -7.519 -14.900 1.00 38.28 266 THR B C 1
ATOM 4596 O O . THR B 1 284 ? -33.296 -6.969 -15.609 1.00 39.48 266 THR B O 1
ATOM 4600 N N . LEU B 1 285 ? -32.568 -7.804 -13.616 1.00 37.35 267 LEU B N 1
ATOM 4601 C CA . LEU B 1 285 ? -33.725 -7.357 -12.810 1.00 33.69 267 LEU B CA 1
ATOM 4602 C C . LEU B 1 285 ? -33.216 -6.354 -11.786 1.00 33.99 267 LEU B C 1
ATOM 4603 O O . LEU B 1 285 ? -32.268 -6.699 -11.030 1.00 30.01 267 LEU B O 1
ATOM 4608 N N . ASN B 1 286 ? -33.766 -5.141 -11.830 1.00 32.60 268 ASN B N 1
ATOM 4609 C CA . ASN B 1 286 ? -33.374 -3.984 -10.986 1.00 34.99 268 ASN B CA 1
ATOM 4610 C C . ASN B 1 286 ? -34.602 -3.516 -10.219 1.00 32.47 268 ASN B C 1
ATOM 4611 O O . ASN B 1 286 ? -35.349 -2.694 -10.756 1.00 28.70 268 ASN B O 1
ATOM 4616 N N . TYR B 1 287 ? -34.829 -4.066 -9.037 1.00 28.80 269 TYR B N 1
ATOM 4617 C CA . TYR B 1 287 ? -36.124 -3.960 -8.328 1.00 25.29 269 TYR B CA 1
ATOM 4618 C C . TYR B 1 287 ? -36.051 -2.858 -7.280 1.00 23.17 269 TYR B C 1
ATOM 4619 O O . TYR B 1 287 ? -37.052 -2.642 -6.589 1.00 25.90 269 TYR B O 1
ATOM 4628 N N . GLY B 1 288 ? -34.897 -2.193 -7.177 1.00 22.39 270 GLY B N 1
ATOM 4629 C CA . GLY B 1 288 ? -34.673 -1.021 -6.313 1.00 21.69 270 GLY B CA 1
ATOM 4630 C C . GLY B 1 288 ? -34.822 -1.349 -4.835 1.00 21.10 270 GLY B C 1
ATOM 4631 O O . GLY B 1 288 ? -35.449 -0.550 -4.120 1.00 16.60 270 GLY B O 1
ATOM 4632 N N . MET B 1 289 ? -34.259 -2.473 -4.374 1.00 20.42 271 MET B N 1
ATOM 4633 C CA . MET B 1 289 ? -34.391 -2.922 -2.954 1.00 20.90 271 MET B CA 1
ATOM 4634 C C . MET B 1 289 ? -33.013 -2.929 -2.290 1.00 20.20 271 MET B C 1
ATOM 4635 O O . MET B 1 289 ? -32.864 -3.610 -1.247 1.00 18.77 271 MET B O 1
ATOM 4640 N N . GLU B 1 290 ? -32.052 -2.197 -2.880 1.00 20.15 272 GLU B N 1
ATOM 4641 C CA . GLU B 1 290 ? -30.616 -2.163 -2.482 1.00 20.96 272 GLU B CA 1
ATOM 4642 C C . GLU B 1 290 ? -30.051 -3.596 -2.577 1.00 19.21 272 GLU B C 1
ATOM 4643 O O . GLU B 1 290 ? -30.462 -4.309 -3.482 1.00 20.25 272 GLU B O 1
ATOM 4649 N N . ARG B 1 291 ? -29.123 -3.986 -1.711 1.00 18.08 273 ARG B N 1
ATOM 4650 C CA . ARG B 1 291 ? -28.271 -5.184 -1.956 1.00 19.40 273 ARG B CA 1
ATOM 4651 C C . ARG B 1 291 ? -29.134 -6.459 -1.947 1.00 18.98 273 ARG B C 1
ATOM 4652 O O . ARG B 1 291 ? -30.037 -6.575 -1.080 1.00 19.80 273 ARG B O 1
ATOM 4660 N N . VAL B 1 292 ? -28.874 -7.370 -2.888 1.00 17.60 274 VAL B N 1
ATOM 4661 C CA . VAL B 1 292 ? -29.415 -8.760 -2.869 1.00 18.80 274 VAL B CA 1
ATOM 4662 C C . VAL B 1 292 ? -28.563 -9.573 -1.896 1.00 16.56 274 VAL B C 1
ATOM 4663 O O . VAL B 1 292 ? -27.335 -9.503 -2.021 1.00 15.02 274 VAL B O 1
ATOM 4667 N N . TRP B 1 293 ? -29.197 -10.354 -1.010 1.00 15.74 275 TRP B N 1
ATOM 4668 C CA . TRP B 1 293 ? -28.500 -11.260 -0.049 1.00 16.49 275 TRP B CA 1
ATOM 4669 C C . TRP B 1 293 ? -28.770 -12.739 -0.351 1.00 15.02 275 TRP B C 1
ATOM 4670 O O . TRP B 1 293 ? -27.914 -13.540 0.009 1.00 15.56 275 TRP B O 1
ATOM 4681 N N . CYS B 1 294 ? -29.945 -13.103 -0.870 1.00 14.39 276 CYS B N 1
ATOM 4682 C CA . CYS B 1 294 ? -30.358 -14.525 -0.927 1.00 14.58 276 CYS B CA 1
ATOM 4683 C C . CYS B 1 294 ? -31.420 -14.796 -1.988 1.00 14.53 276 CYS B C 1
ATOM 4684 O O . CYS B 1 294 ? -32.167 -13.859 -2.407 1.00 13.71 276 CYS B O 1
ATOM 4687 N N . VAL B 1 295 ? -31.533 -16.075 -2.322 1.00 14.34 277 VAL B N 1
ATOM 4688 C CA . VAL B 1 295 ? -32.386 -16.616 -3.402 1.00 15.60 277 VAL B CA 1
ATOM 4689 C C . VAL B 1 295 ? -32.782 -18.035 -3.002 1.00 16.32 277 VAL B C 1
ATOM 4690 O O . VAL B 1 295 ? -31.981 -18.720 -2.361 1.00 17.00 277 VAL B O 1
ATOM 4694 N N . ALA B 1 296 ? -33.993 -18.428 -3.308 1.00 16.70 278 ALA B N 1
ATOM 4695 C CA . ALA B 1 296 ? -34.468 -19.803 -3.117 1.00 18.71 278 ALA B CA 1
ATOM 4696 C C . ALA B 1 296 ? -35.382 -20.133 -4.279 1.00 19.07 278 ALA B C 1
ATOM 4697 O O . ALA B 1 296 ? -36.146 -19.250 -4.728 1.00 17.73 278 ALA B O 1
ATOM 4699 N N . SER B 1 297 ? -35.219 -21.319 -4.812 1.00 19.91 279 SER B N 1
ATOM 4700 C CA . SER B 1 297 ? -36.114 -21.906 -5.821 1.00 22.08 279 SER B CA 1
ATOM 4701 C C . SER B 1 297 ? -36.836 -23.079 -5.176 1.00 21.76 279 SER B C 1
ATOM 4702 O O . SER B 1 297 ? -36.463 -23.447 -4.058 1.00 21.31 279 SER B O 1
ATOM 4705 N N . LEU B 1 298 ? -37.816 -23.634 -5.868 1.00 21.91 280 LEU B N 1
ATOM 4706 C CA . LEU B 1 298 ? -38.636 -24.772 -5.402 1.00 22.46 280 LEU B CA 1
ATOM 4707 C C . LEU B 1 298 ? -38.776 -25.765 -6.545 1.00 20.62 280 LEU B C 1
ATOM 4708 O O . LEU B 1 298 ? -39.215 -25.360 -7.613 1.00 18.87 280 LEU B O 1
ATOM 4713 N N . ARG B 1 299 ? -38.294 -26.984 -6.331 1.00 22.61 281 ARG B N 1
ATOM 4714 C CA . ARG B 1 299 ? -38.545 -28.158 -7.198 1.00 25.22 281 ARG B CA 1
ATOM 4715 C C . ARG B 1 299 ? -40.047 -28.202 -7.512 1.00 25.42 281 ARG B C 1
ATOM 4716 O O . ARG B 1 299 ? -40.837 -28.211 -6.575 1.00 23.94 281 ARG B O 1
ATOM 4722 N N . GLY B 1 300 ? -40.405 -28.104 -8.789 1.00 25.80 282 GLY B N 1
ATOM 4723 C CA . GLY B 1 300 ? -41.787 -28.231 -9.278 1.00 25.52 282 GLY B CA 1
ATOM 4724 C C . GLY B 1 300 ? -42.472 -26.888 -9.388 1.00 26.60 282 GLY B C 1
ATOM 4725 O O . GLY B 1 300 ? -43.667 -26.866 -9.693 1.00 27.17 282 GLY B O 1
ATOM 4726 N N . SER B 1 301 ? -41.755 -25.799 -9.126 1.00 24.30 283 SER B N 1
ATOM 4727 C CA . SER B 1 301 ? -42.313 -24.427 -9.161 1.00 24.54 283 SER B CA 1
ATOM 4728 C C . SER B 1 301 ? -41.436 -23.551 -10.043 1.00 22.68 283 SER B C 1
ATOM 4729 O O . SER B 1 301 ? -40.230 -23.826 -10.144 1.00 26.62 283 SER B O 1
ATOM 4732 N N . ASN B 1 302 ? -42.034 -22.557 -10.679 1.00 24.45 284 ASN B N 1
ATOM 4733 C CA . ASN B 1 302 ? -41.322 -21.545 -11.501 1.00 25.03 284 ASN B CA 1
ATOM 4734 C C . ASN B 1 302 ? -41.039 -20.306 -10.645 1.00 21.20 284 ASN B C 1
ATOM 4735 O O . ASN B 1 302 ? -40.430 -19.349 -11.161 1.00 21.92 284 ASN B O 1
ATOM 4740 N N . ASN B 1 303 ? -41.473 -20.331 -9.397 1.00 19.75 285 ASN B N 1
ATOM 4741 C CA . ASN B 1 303 ? -41.332 -19.207 -8.450 1.00 19.72 285 ASN B CA 1
ATOM 4742 C C . ASN B 1 303 ? -39.913 -19.179 -7.906 1.00 20.14 285 ASN B C 1
ATOM 4743 O O . ASN B 1 303 ? -39.374 -20.265 -7.557 1.00 21.27 285 ASN B O 1
ATOM 4748 N N . VAL B 1 304 ? -39.369 -17.979 -7.763 1.00 19.88 286 VAL B N 1
ATOM 4749 C CA . VAL B 1 304 ? -38.061 -17.728 -7.112 1.00 20.68 286 VAL B CA 1
ATOM 4750 C C . VAL B 1 304 ? -38.263 -16.635 -6.080 1.00 20.73 286 VAL B C 1
ATOM 4751 O O . VAL B 1 304 ? -38.997 -15.637 -6.391 1.00 19.55 286 VAL B O 1
ATOM 4755 N N . ALA B 1 305 ? -37.692 -16.832 -4.892 1.00 18.21 287 ALA B N 1
ATOM 4756 C CA . ALA B 1 305 ? -37.721 -15.860 -3.783 1.00 18.15 287 ALA B CA 1
ATOM 4757 C C . ALA B 1 305 ? -36.355 -15.176 -3.694 1.00 17.10 287 ALA B C 1
ATOM 4758 O O . ALA B 1 305 ? -35.314 -15.856 -3.845 1.00 18.00 287 ALA B O 1
ATOM 4760 N N . LEU B 1 306 ? -36.374 -13.873 -3.497 1.00 16.67 288 LEU B N 1
ATOM 4761 C CA . LEU B 1 306 ? -35.172 -13.022 -3.397 1.00 16.62 288 LEU B CA 1
ATOM 4762 C C . LEU B 1 306 ? -35.265 -12.215 -2.110 1.00 16.02 288 LEU B C 1
ATOM 4763 O O . LEU B 1 306 ? -36.339 -11.650 -1.862 1.00 15.96 288 LEU B O 1
ATOM 4768 N N . GLY B 1 307 ? -34.195 -12.196 -1.322 1.00 15.90 289 GLY B N 1
ATOM 4769 C CA . GLY B 1 307 ? -34.080 -11.339 -0.140 1.00 16.03 289 GLY B CA 1
ATOM 4770 C C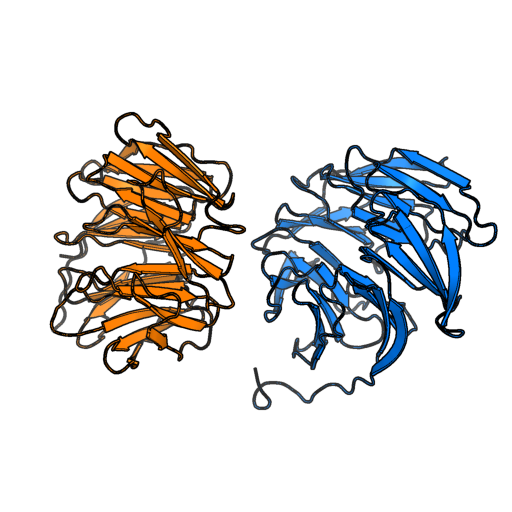 . GLY B 1 307 ? -33.086 -10.218 -0.375 1.00 16.23 289 GLY B C 1
ATOM 4771 O O . GLY B 1 307 ? -31.988 -10.493 -0.923 1.00 14.65 289 GLY B O 1
ATOM 4772 N N . TYR B 1 308 ? -33.446 -9.014 0.049 1.00 14.47 290 TYR B N 1
ATOM 4773 C CA . TYR B 1 308 ? -32.670 -7.766 -0.156 1.00 15.93 290 TYR B CA 1
ATOM 4774 C C . TYR B 1 308 ? -32.533 -7.006 1.169 1.00 15.19 290 TYR B C 1
ATOM 4775 O O . TYR B 1 308 ? -33.274 -7.314 2.170 1.00 17.01 290 TYR B O 1
ATOM 4784 N N . ASP B 1 309 ? -31.684 -5.989 1.172 1.00 15.74 291 ASP B N 1
ATOM 4785 C CA . ASP B 1 309 ? -31.613 -4.981 2.261 1.00 17.06 291 ASP B CA 1
ATOM 4786 C C . ASP B 1 309 ? -33.028 -4.536 2.654 1.00 15.65 291 ASP B C 1
ATOM 4787 O O . ASP B 1 309 ? -33.270 -4.328 3.847 1.00 14.41 291 ASP B O 1
ATOM 4792 N N . GLU B 1 310 ? -33.876 -4.296 1.663 1.00 17.66 292 GLU B N 1
ATOM 4793 C CA . GLU B 1 310 ? -35.132 -3.515 1.803 1.00 18.75 292 GLU B CA 1
ATOM 4794 C C . GLU B 1 310 ? -36.327 -4.462 1.944 1.00 17.60 292 GLU B C 1
ATOM 4795 O O . GLU B 1 310 ? -37.406 -3.964 2.219 1.00 17.54 292 GLU B O 1
ATOM 4801 N N . GLY B 1 311 ? -36.138 -5.777 1.755 1.00 18.01 293 GLY B N 1
ATOM 4802 C CA . GLY B 1 311 ? -37.220 -6.774 1.902 1.00 17.40 293 GLY B CA 1
ATOM 4803 C C . GLY B 1 311 ? -37.105 -7.927 0.907 1.00 17.72 293 GLY B C 1
ATOM 4804 O O . GLY B 1 311 ? -35.976 -8.181 0.393 1.00 15.42 293 GLY B O 1
ATOM 4805 N N . SER B 1 312 ? -38.240 -8.570 0.614 1.00 16.94 294 SER B N 1
ATOM 4806 C CA . SER B 1 312 ? -38.353 -9.853 -0.131 1.00 18.02 294 SER B CA 1
ATOM 4807 C C . SER B 1 312 ? -39.187 -9.646 -1.381 1.00 18.11 294 SER B C 1
ATOM 4808 O O . SER B 1 312 ? -40.211 -8.943 -1.299 1.00 17.44 294 SER B O 1
ATOM 4811 N N . ILE B 1 313 ? -38.794 -10.280 -2.480 1.00 18.82 295 ILE B N 1
ATOM 4812 C CA . ILE B 1 313 ? -39.601 -10.342 -3.732 1.00 20.63 295 ILE B CA 1
ATOM 4813 C C . ILE B 1 313 ? -39.769 -11.811 -4.124 1.00 20.45 295 ILE B C 1
ATOM 4814 O O . ILE B 1 313 ? -38.804 -12.590 -3.957 1.00 19.33 295 ILE B O 1
ATOM 4819 N N . ILE B 1 314 ? -40.962 -12.191 -4.580 1.00 21.66 296 ILE B N 1
ATOM 4820 C CA . ILE B 1 314 ? -41.178 -13.450 -5.344 1.00 22.51 296 ILE B CA 1
ATOM 4821 C C . ILE B 1 314 ? -41.453 -13.074 -6.802 1.00 23.03 296 ILE B C 1
ATOM 4822 O O . ILE B 1 314 ? -42.280 -12.167 -7.030 1.00 23.62 296 ILE B O 1
ATOM 4827 N N . VAL B 1 315 ? -40.713 -13.687 -7.732 1.00 22.56 297 VAL B N 1
ATOM 4828 C CA . VAL B 1 315 ? -40.969 -13.632 -9.204 1.00 22.32 297 VAL B CA 1
ATOM 4829 C C . VAL B 1 315 ? -41.258 -15.051 -9.686 1.00 20.29 297 VAL B C 1
ATOM 4830 O O . VAL B 1 315 ? -40.616 -15.988 -9.199 1.00 19.30 297 VAL B O 1
ATOM 4834 N N . LYS B 1 316 ? -42.280 -15.181 -10.513 1.00 20.23 298 LYS B N 1
ATOM 4835 C CA . LYS B 1 316 ? -42.537 -16.338 -11.391 1.00 22.34 298 LYS B CA 1
ATOM 4836 C C . LYS B 1 316 ? -41.728 -16.126 -12.667 1.00 24.09 298 LYS B C 1
ATOM 4837 O O . LYS B 1 316 ? -41.893 -15.060 -13.280 1.00 24.44 298 LYS B O 1
ATOM 4841 N N . LEU B 1 317 ? -40.843 -17.062 -13.015 1.00 27.84 299 LEU B N 1
ATOM 4842 C CA . LEU B 1 317 ? -39.942 -16.934 -14.192 1.00 31.94 299 LEU B CA 1
ATOM 4843 C C . LEU B 1 317 ? -40.534 -17.645 -15.413 1.00 36.45 299 LEU B C 1
ATOM 4844 O O . LEU B 1 317 ? -40.084 -17.342 -16.525 1.00 42.89 299 LEU B O 1
ATOM 4849 N N . GLY B 1 318 ? -41.516 -18.526 -15.222 1.00 37.89 300 GLY B N 1
ATOM 4850 C CA . GLY B 1 318 ? -42.070 -19.357 -16.310 1.00 44.30 300 GLY B CA 1
ATOM 4851 C C . GLY B 1 318 ? -43.576 -19.517 -16.209 1.00 43.81 300 GLY B C 1
ATOM 4852 O O . GLY B 1 318 ? -44.196 -19.303 -15.171 1.00 42.77 300 GLY B O 1
#

CATH classification: 2.130.10.10